Protein AF-A0A948MMC8-F1 (afdb_monomer_lite)

Foldseek 3Di:
DVVVVVVVVVVVVVVVVVVVVVPPPDDDDDDDDDDDDDDPDQQWWFAAAPVLLVLLVLLVVLLVQLCVQAPPKDQDLVVNVVSNVVSCVVQPDDPVVLSVLFKDKDWDFPDDDPPDPDDDGDTRIIIGTDPVSSVVQCLDLSRPHDDPVLSVLCVQLHLFIGSDLVLVVVVCVQSCRQQADPVPLHGDDPVVSVSVSVSSRVSGMDGDDDDLPRDAAAAEDEDPLQAAADDQDQDPAATAAEEAEAERSGPDHAYASLNLHQEYEYEAWEQDPLRPTDGGSLDDQECRNCVVVLLSVLRNYFYEYEYEYPDDHDLDLVSLVVNLVVVLCQAVAARPHDPLLVCVCVLVVNLDHRDGSGQEYEYPYPQQQDDPVSLVSVLVSLQVSCVSLVHPSFADPPTSYFYEYEAELVLQLLLQPVPLQVVVCPDPSSVSSVPTCSHLVNVLVSLRSGQAYEYEYDVVQLVSNDDPDDDDDDLASPLVSVVSSLVSLCPDPDPVSSSSNLNHYAYEDAPVVCVSVVSDDLVNLLVSQLSSVVRHNGHYYPHDDDDPSSSVSSCVSRPDDDPDPVVVVLSSVLSVCSSCLSVLSVVLVVVVVVLVVVVVCCVVPPPVCVVVCLPCCNLPVVLVVSLVSVLSSLCSYSSNVVVSVVVVVVSVVVNVVSVVVSVVVVVVVVVVD

Sequence (673 aa):
MKRRLSQFIVRLAVMLSAALLATAALAASASTSANEPGPVAVIGYYQLTEQNLADMAQRQALIDAVAALEGQLFTERYQLVNALQPLLRPITRHTDDYLAQLITSSSQPAEANESDTDNAARTSTVYTLSSEGLLQWQQRPEIASLPEAELKPLALLQDQIFNSEPLMQVALDNIGFAAVDANTDKPLASAEQSRLRQLVYSNAFKAGHWPEQAPLPLRWQATADCGCAAEIIKQERFTNFSYGFVPYWQSDVSEIAFNTFNRIGLYSFTLGEHNQLQSPPNWRNNRQFNDFINTAQAHNTYLDIVVTAFDHISYQAADLQRLRQQLVAEVTTPMAGFALNNLQPWLSFGLSSRRTLADGITFNLDLTALTAAEQLNFATFLRDLRADLKLPAQAANSDTYFINLKVPARAVLTAALPQLMPSLAETAAAANMADTLYAPEKLAELAPLVNLLLVRFDHSVEAALSQPSGAAHEPYPFRREMKFLKTAIDTMASAEEATMLLEKILPLFEMTQLQQSGQLSEA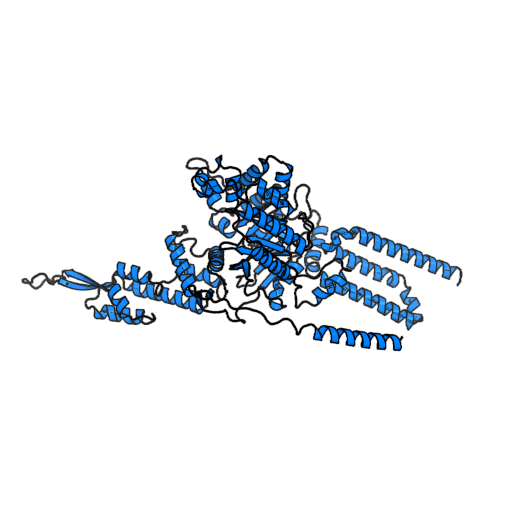DFSNDLTYANWNFSGAAFWTLPLSQAQYNVVQQAFSVPDNYAYQQALQQLCDQVCPKRWFWRLVLALLLLSVLLLYLLATLFYYPLQRWLEHPALLYGVPLVFAVGLLLILSCDPYWHQFQSLILVAVLAAVVLGFMLYRRRQLKREHYP

Secondary structure (DSSP, 8-state):
-HHHHHHHHHHHHHHHHHHSSSSSS------------------EEEEB-HHHHHHHHHHHHHHHHHHTTTT--BSSHHHHHHHHHHHHTTSSS-HHHHHHHHEEEEEEEPP--TT-S----PEEEEEEE-HHHHHHHHTSTTT----HHHHHHHGGGBT-EESSHHHHHHHHHHTTTTSB-TTT-PBPPHHHHHHHHHHHHHHHEEESPPPTT-PPPP-EEEPTT--PPPP--B-SSSB-EEEEEEES---S-EEE-GGG-SEEEEEEEEE-GGG-EE--TT--SSTTTSHHHHHHHHTT-EEEEEEE-SSPPP--HHHHHHHHHHHHHHHHSBPPS-HHHHHHHHHTTTSSPPPBS-SEEEEE---TT--HHHHHHHHHHHHHHHHHTT--SS--TT-SSEEEEEEEHHHHHHHH-GGG-HHHHTSHHHHHHTT-TTSHHHHHHHGGG-SEEEEE--HHHHHHH--SS-S---S-HHHHHHHHHHHHHHTSS-HHHHHHHHTTEEEEEEHHHHHHTT---HHHHHHHHHHHHHHSSEEEEESSPPPHHHHHHHHHHHSPPP-SHHHHHHHHHHHHHSTTHHHHHHHHHHHHHHHHHHHHHHHHH-HHHHHHHTSHHHHHHHHHHHHHHHHHHHHT-HHHHTTHHHHHHHHHHHHHHHHHHHHHHHHHHHH--

Structure (mmCIF, N/CA/C/O backbone):
data_AF-A0A948MMC8-F1
#
_entry.id   AF-A0A948MMC8-F1
#
loop_
_atom_site.group_PDB
_atom_site.id
_atom_site.type_symbol
_atom_site.label_atom_id
_atom_site.label_alt_id
_atom_site.label_comp_id
_atom_site.label_asym_id
_atom_site.label_entity_id
_atom_site.label_seq_id
_atom_site.pdbx_PDB_ins_code
_atom_site.Cartn_x
_atom_site.Cartn_y
_atom_site.Cartn_z
_atom_site.occupancy
_atom_site.B_iso_or_equiv
_atom_site.auth_seq_id
_atom_site.auth_comp_id
_atom_site.auth_asym_id
_atom_site.auth_atom_id
_atom_site.pdbx_PDB_model_num
ATOM 1 N N . MET A 1 1 ? 50.278 -19.236 -20.334 1.00 49.84 1 MET A N 1
ATOM 2 C CA . MET A 1 1 ? 48.948 -19.099 -19.690 1.00 49.84 1 MET A CA 1
ATOM 3 C C . MET A 1 1 ? 48.828 -19.845 -18.352 1.00 49.84 1 MET A C 1
ATOM 5 O O . MET A 1 1 ? 48.524 -19.189 -17.367 1.00 49.84 1 MET A O 1
ATOM 9 N N . LYS A 1 2 ? 49.157 -21.147 -18.244 1.00 49.16 2 LYS A N 1
ATOM 10 C CA . LYS A 1 2 ? 49.023 -21.933 -16.988 1.00 49.16 2 LYS A CA 1
ATOM 11 C C . LYS A 1 2 ? 49.752 -21.369 -15.745 1.00 49.16 2 LYS A C 1
ATOM 13 O O . LYS A 1 2 ? 49.186 -21.381 -14.660 1.00 49.16 2 LYS A O 1
ATOM 18 N N . ARG A 1 3 ? 50.956 -20.793 -15.888 1.00 50.97 3 ARG A N 1
ATOM 19 C CA . ARG A 1 3 ? 51.695 -20.182 -14.754 1.00 50.97 3 ARG A CA 1
ATOM 20 C C . ARG A 1 3 ? 51.073 -18.887 -14.211 1.00 50.97 3 ARG A C 1
ATOM 22 O O . ARG A 1 3 ? 51.202 -18.616 -13.025 1.00 50.97 3 ARG A O 1
ATOM 29 N N . ARG A 1 4 ? 50.374 -18.111 -15.051 1.00 58.34 4 ARG A N 1
ATOM 30 C CA . ARG A 1 4 ? 49.719 -16.860 -14.622 1.00 58.34 4 ARG A CA 1
ATOM 31 C C . ARG A 1 4 ? 48.396 -17.118 -13.891 1.00 58.34 4 ARG A C 1
ATOM 33 O O . ARG A 1 4 ? 48.061 -16.364 -12.990 1.00 58.34 4 ARG A O 1
ATOM 40 N N . LEU A 1 5 ? 47.704 -18.216 -14.210 1.00 59.69 5 LEU A N 1
ATOM 41 C CA . LEU A 1 5 ? 46.476 -18.623 -13.514 1.00 59.69 5 LEU A CA 1
ATOM 42 C C . LEU A 1 5 ? 46.765 -19.132 -12.088 1.00 59.69 5 LEU A C 1
ATOM 44 O O . LEU A 1 5 ? 46.056 -18.786 -11.151 1.00 59.69 5 LEU A O 1
ATOM 48 N N . SER A 1 6 ? 47.864 -19.875 -11.901 1.00 59.75 6 SER A N 1
ATOM 49 C CA . SER A 1 6 ? 48.286 -20.371 -10.580 1.00 59.75 6 SER A CA 1
ATOM 50 C C . SER A 1 6 ? 48.682 -19.242 -9.617 1.00 59.75 6 SER A C 1
ATOM 52 O O . SER A 1 6 ? 48.296 -19.272 -8.452 1.00 59.75 6 SER A O 1
ATOM 54 N N . GLN A 1 7 ? 49.368 -18.198 -10.097 1.00 64.81 7 GLN A N 1
ATOM 55 C CA . GLN A 1 7 ? 49.722 -17.044 -9.257 1.00 64.81 7 GLN A CA 1
ATOM 56 C C . GLN A 1 7 ? 48.515 -16.170 -8.882 1.00 64.81 7 GLN A C 1
ATOM 58 O O . GLN A 1 7 ? 48.534 -15.532 -7.831 1.00 64.81 7 GLN A O 1
ATOM 63 N N . PHE A 1 8 ? 47.461 -16.154 -9.704 1.00 70.38 8 PHE A N 1
ATOM 64 C CA . PHE A 1 8 ? 46.235 -15.410 -9.406 1.00 70.38 8 PHE A CA 1
ATOM 65 C C . PHE A 1 8 ? 45.408 -16.094 -8.304 1.00 70.38 8 PHE A C 1
ATOM 67 O O . PHE A 1 8 ? 44.942 -15.426 -7.387 1.00 70.38 8 PHE A O 1
ATOM 74 N N . ILE A 1 9 ? 45.317 -17.430 -8.326 1.00 68.31 9 ILE A N 1
ATOM 75 C CA . ILE A 1 9 ? 44.586 -18.216 -7.315 1.00 68.31 9 ILE A CA 1
ATOM 76 C C . ILE A 1 9 ? 45.254 -18.116 -5.932 1.00 68.31 9 ILE A C 1
ATOM 78 O O . ILE A 1 9 ? 44.564 -17.953 -4.929 1.00 68.31 9 ILE A O 1
ATOM 82 N N . VAL A 1 10 ? 46.591 -18.120 -5.866 1.00 68.31 10 VAL A N 1
ATOM 83 C CA . VAL A 1 10 ? 47.322 -17.970 -4.591 1.00 68.31 10 VAL A CA 1
ATOM 84 C C . VAL A 1 10 ? 47.139 -16.571 -3.990 1.00 68.31 10 VAL A C 1
ATOM 86 O O . VAL A 1 10 ? 46.980 -16.440 -2.780 1.00 68.31 10 VAL A O 1
ATOM 89 N N . ARG A 1 11 ? 47.088 -15.516 -4.816 1.00 65.25 11 ARG A N 1
ATOM 90 C CA . ARG A 1 11 ? 46.827 -14.147 -4.332 1.00 65.25 11 ARG A CA 1
ATOM 91 C C . ARG A 1 11 ? 45.383 -13.952 -3.860 1.00 65.25 11 ARG A C 1
ATOM 93 O O . ARG A 1 11 ? 45.170 -13.238 -2.884 1.00 65.25 11 ARG A O 1
ATOM 100 N N . LEU A 1 12 ? 44.420 -14.621 -4.496 1.00 54.84 12 LEU A N 1
ATOM 101 C CA . LEU A 1 12 ? 43.014 -14.595 -4.083 1.00 54.84 12 LEU A CA 1
ATOM 102 C C . LEU A 1 12 ? 42.801 -15.308 -2.733 1.00 54.84 12 LEU A C 1
ATOM 104 O O . LEU A 1 12 ? 42.056 -14.815 -1.892 1.00 54.84 12 LEU A O 1
ATOM 108 N N . ALA A 1 13 ? 43.511 -16.417 -2.491 1.00 55.88 13 ALA A N 1
ATOM 109 C CA . ALA A 1 13 ? 43.447 -17.149 -1.225 1.00 55.88 13 ALA A CA 1
ATOM 110 C C . ALA A 1 13 ? 44.036 -16.348 -0.047 1.00 55.88 13 ALA A C 1
ATOM 112 O O . ALA A 1 13 ? 43.453 -16.325 1.032 1.00 55.88 13 ALA A O 1
ATOM 113 N N . VAL A 1 14 ? 45.140 -15.622 -0.265 1.00 60.69 14 VAL A N 1
ATOM 114 C CA . VAL A 1 14 ? 45.762 -14.776 0.772 1.00 60.69 14 VAL A CA 1
ATOM 115 C C . VAL A 1 14 ? 44.906 -13.543 1.100 1.00 60.69 14 VAL A C 1
ATOM 117 O O . VAL A 1 14 ? 44.847 -13.135 2.258 1.00 60.69 14 VAL A O 1
ATOM 120 N N . MET A 1 15 ? 44.180 -12.981 0.124 1.00 50.28 15 MET A N 1
ATOM 121 C CA . MET A 1 15 ? 43.234 -11.885 0.382 1.00 50.28 15 MET A CA 1
ATOM 122 C C . MET A 1 15 ? 41.982 -12.336 1.151 1.00 50.28 15 MET A C 1
ATOM 124 O O . MET A 1 15 ? 41.516 -11.593 2.013 1.00 50.28 15 MET A O 1
ATOM 128 N N . LEU A 1 16 ? 41.465 -13.550 0.913 1.00 42.28 16 LEU A N 1
ATOM 129 C CA . LEU A 1 16 ? 40.324 -14.069 1.681 1.00 42.28 16 LEU A CA 1
ATOM 130 C C . LEU A 1 16 ? 40.682 -14.390 3.143 1.00 42.28 16 LEU A C 1
ATOM 132 O O . LEU A 1 16 ? 39.851 -14.190 4.026 1.00 42.28 16 LEU A O 1
ATOM 136 N N . SER A 1 17 ? 41.915 -14.820 3.428 1.00 43.06 17 SER A N 1
ATOM 137 C CA . SER A 1 17 ? 42.361 -15.070 4.807 1.00 43.06 17 SER A CA 1
ATOM 138 C C . SER A 1 17 ? 42.570 -13.787 5.622 1.00 43.06 17 SER A C 1
ATOM 140 O O . SER A 1 17 ? 42.388 -13.810 6.836 1.00 43.06 17 SER A O 1
ATOM 142 N N . ALA A 1 18 ? 42.886 -12.658 4.979 1.00 42.69 18 ALA A N 1
ATOM 143 C CA . ALA A 1 18 ? 43.012 -11.364 5.655 1.00 42.69 18 ALA A CA 1
ATOM 144 C C . ALA A 1 18 ? 41.647 -10.725 5.992 1.00 42.69 18 ALA A C 1
ATOM 146 O O . ALA A 1 18 ? 41.538 -9.996 6.975 1.00 42.69 18 ALA A O 1
ATOM 147 N N . ALA A 1 19 ? 40.592 -11.036 5.227 1.00 39.38 19 ALA A N 1
ATOM 148 C CA . ALA A 1 19 ? 39.239 -10.530 5.474 1.00 39.38 19 ALA A CA 1
ATOM 149 C C . ALA A 1 19 ? 38.509 -11.261 6.623 1.00 39.38 19 ALA A C 1
ATOM 151 O O . ALA A 1 19 ? 37.672 -10.660 7.295 1.00 39.38 19 ALA A O 1
ATOM 152 N N . LEU A 1 20 ? 38.850 -12.528 6.901 1.00 36.88 20 LEU A N 1
ATOM 153 C CA . LEU A 1 20 ? 38.254 -13.300 8.004 1.00 36.88 20 LEU A CA 1
ATOM 154 C C . LEU A 1 20 ? 38.859 -13.010 9.392 1.00 36.88 20 LEU A C 1
ATOM 156 O O . LEU A 1 20 ? 38.274 -13.402 10.395 1.00 36.88 20 LEU A O 1
ATOM 160 N N . LEU A 1 21 ? 39.996 -12.314 9.476 1.00 34.12 21 LEU A N 1
ATOM 161 C CA . LEU A 1 21 ? 40.640 -11.954 10.751 1.00 34.12 21 LEU A CA 1
ATOM 162 C C . LEU A 1 21 ? 40.283 -10.542 11.250 1.00 34.12 21 LEU A C 1
ATOM 164 O O . LEU A 1 21 ? 40.610 -10.200 12.382 1.00 34.12 21 LEU A O 1
ATOM 168 N N . ALA A 1 22 ? 39.570 -9.742 10.449 1.00 33.25 22 ALA A N 1
ATOM 169 C CA . ALA A 1 22 ? 39.148 -8.385 10.812 1.00 33.25 22 ALA A CA 1
ATOM 170 C C . ALA A 1 22 ? 37.732 -8.305 11.427 1.00 33.25 22 ALA A C 1
ATOM 172 O O . ALA A 1 22 ? 37.303 -7.233 11.838 1.00 33.25 22 ALA A O 1
ATOM 173 N N . THR A 1 23 ? 37.004 -9.424 11.519 1.00 34.53 23 THR A N 1
ATOM 174 C CA . THR A 1 23 ? 35.620 -9.488 12.036 1.00 34.53 23 THR A CA 1
ATOM 175 C C . THR A 1 23 ? 35.501 -9.986 13.484 1.00 34.53 23 THR A C 1
ATOM 177 O O . THR A 1 23 ? 34.393 -10.121 13.989 1.00 34.53 23 THR A O 1
ATOM 180 N N . ALA A 1 24 ? 36.617 -10.207 14.190 1.00 34.62 24 ALA A N 1
ATOM 181 C CA . ALA A 1 24 ? 36.626 -10.770 15.549 1.00 34.62 24 ALA A CA 1
ATOM 182 C C . ALA A 1 24 ? 36.983 -9.771 16.675 1.00 34.62 24 ALA A C 1
ATOM 184 O O . ALA A 1 24 ? 37.224 -10.187 17.805 1.00 34.62 24 ALA A O 1
ATOM 185 N N . ALA A 1 25 ? 37.018 -8.462 16.407 1.00 34.97 25 ALA A N 1
ATOM 186 C CA . ALA A 1 25 ? 37.380 -7.456 17.409 1.00 34.97 25 ALA A CA 1
ATOM 187 C C . ALA A 1 25 ? 36.510 -6.198 17.294 1.00 34.97 25 ALA A C 1
ATOM 189 O O . ALA A 1 25 ? 36.960 -5.193 16.761 1.00 34.97 25 ALA A O 1
ATOM 190 N N . LEU A 1 26 ? 35.267 -6.272 17.784 1.00 31.48 26 LEU A N 1
ATOM 191 C CA . LEU A 1 26 ? 34.461 -5.129 18.249 1.00 31.48 26 LEU A CA 1
ATOM 192 C C . LEU A 1 26 ? 33.202 -5.657 18.960 1.00 31.48 26 LEU A C 1
ATOM 194 O O . LEU A 1 26 ? 32.086 -5.590 18.459 1.00 31.48 26 LEU A O 1
ATOM 198 N N . ALA A 1 27 ? 33.408 -6.228 20.144 1.00 34.41 27 ALA A N 1
ATOM 199 C CA . ALA A 1 27 ? 32.346 -6.527 21.097 1.00 34.41 27 ALA A CA 1
ATOM 200 C C . ALA A 1 27 ? 32.909 -6.350 22.510 1.00 34.41 27 ALA A C 1
ATOM 202 O O . ALA A 1 27 ? 33.521 -7.273 23.034 1.00 34.41 27 ALA A O 1
ATOM 203 N N . ALA A 1 28 ? 32.768 -5.148 23.081 1.00 32.69 28 ALA A N 1
ATOM 204 C CA . ALA A 1 28 ? 32.723 -4.897 24.528 1.00 32.69 28 ALA A CA 1
ATOM 205 C C . ALA A 1 28 ? 32.730 -3.387 24.815 1.00 32.69 28 ALA A C 1
ATOM 207 O O . ALA A 1 28 ? 33.791 -2.773 24.798 1.00 32.69 28 ALA A O 1
ATOM 208 N N . SER A 1 29 ? 31.561 -2.819 25.125 1.00 32.91 29 SER A N 1
ATOM 209 C CA . SER A 1 29 ? 31.391 -1.810 26.188 1.00 32.91 29 SER A CA 1
ATOM 210 C C . SER A 1 29 ? 29.941 -1.319 26.206 1.00 32.91 29 SER A C 1
ATOM 212 O O . SER A 1 29 ? 29.591 -0.376 25.500 1.00 32.91 29 SER A O 1
ATOM 214 N N . ALA A 1 30 ? 29.097 -1.952 27.020 1.00 32.00 30 ALA A N 1
ATOM 215 C CA . ALA A 1 30 ? 27.810 -1.395 27.423 1.00 32.00 30 ALA A CA 1
ATOM 216 C C . ALA A 1 30 ? 27.826 -1.261 28.949 1.00 32.00 30 ALA A C 1
ATOM 218 O O . ALA A 1 30 ? 27.824 -2.252 29.675 1.00 32.00 30 ALA A O 1
ATOM 219 N N . SER A 1 31 ? 27.931 -0.021 29.419 1.00 32.22 31 SER A N 1
ATOM 220 C CA . SER A 1 31 ? 27.827 0.360 30.823 1.00 32.22 31 SER A CA 1
ATOM 221 C C . SER A 1 31 ? 26.356 0.490 31.206 1.00 32.22 31 SER A C 1
ATOM 223 O O . SER A 1 31 ? 25.638 1.324 30.660 1.00 32.22 31 SER A O 1
ATOM 225 N N . THR A 1 32 ? 25.926 -0.330 32.155 1.00 32.38 32 THR A N 1
ATOM 226 C CA . THR A 1 32 ? 24.601 -0.310 32.776 1.00 32.38 32 THR A CA 1
ATOM 227 C C . THR A 1 32 ? 24.494 0.836 33.783 1.00 32.38 32 THR A C 1
ATOM 229 O O . THR A 1 32 ? 25.109 0.776 34.848 1.00 32.38 32 THR A O 1
ATOM 232 N N . SER A 1 33 ? 23.697 1.862 33.475 1.00 33.88 33 SER A N 1
ATOM 233 C CA . SER A 1 33 ? 23.158 2.793 34.472 1.00 33.88 33 SER A CA 1
ATOM 234 C C . SER A 1 33 ? 21.789 2.289 34.924 1.00 33.88 33 SER A C 1
ATOM 236 O O . SER A 1 33 ? 20.875 2.153 34.111 1.00 33.88 33 SER A O 1
ATOM 238 N N . ALA A 1 34 ? 21.668 1.982 36.212 1.00 36.38 34 ALA A N 1
ATOM 239 C CA . ALA A 1 34 ? 20.425 1.572 36.845 1.00 36.38 34 ALA A CA 1
ATOM 240 C C . ALA A 1 34 ? 19.449 2.758 36.909 1.00 36.38 34 ALA A C 1
ATOM 242 O O . ALA A 1 34 ? 19.654 3.677 37.699 1.00 36.38 34 ALA A O 1
ATOM 243 N N . ASN A 1 35 ? 18.408 2.722 36.077 1.00 38.59 35 ASN A N 1
ATOM 244 C CA . ASN A 1 35 ? 17.192 3.508 36.271 1.00 38.59 35 ASN A CA 1
ATOM 245 C C . ASN A 1 35 ? 16.140 2.622 36.941 1.00 38.59 35 ASN A C 1
ATOM 247 O O . ASN A 1 35 ? 16.059 1.423 36.667 1.00 38.59 35 ASN A O 1
ATOM 251 N N . GLU A 1 36 ? 15.376 3.224 37.848 1.00 33.41 36 GLU A N 1
ATOM 252 C CA . GLU A 1 36 ? 14.282 2.595 38.586 1.00 33.41 36 GLU A CA 1
ATOM 253 C C . GLU A 1 36 ? 13.303 1.875 37.642 1.00 33.41 36 GLU A C 1
ATOM 255 O O . GLU A 1 36 ? 13.041 2.368 36.541 1.00 33.41 36 GLU A O 1
ATOM 260 N N . PRO A 1 37 ? 12.753 0.712 38.040 1.00 39.16 37 PRO A N 1
ATOM 261 C CA . PRO A 1 37 ? 11.817 -0.015 37.205 1.00 39.16 37 PRO A CA 1
ATOM 262 C C . PRO A 1 37 ? 10.511 0.776 37.126 1.00 39.16 37 PRO A C 1
ATOM 264 O O . PRO A 1 37 ? 9.685 0.749 38.040 1.00 39.16 37 PRO A O 1
ATOM 267 N N . GLY A 1 38 ? 10.321 1.464 36.001 1.00 43.56 38 GLY A N 1
ATOM 268 C CA . GLY A 1 38 ? 8.990 1.812 35.527 1.00 43.56 38 GLY A CA 1
ATOM 269 C C . GLY A 1 38 ? 8.123 0.550 35.407 1.00 43.56 38 GLY A C 1
ATOM 270 O O . GLY A 1 38 ? 8.653 -0.569 35.430 1.00 43.56 38 GLY A O 1
ATOM 271 N N . PRO A 1 39 ? 6.792 0.697 35.310 1.00 36.03 39 PRO A N 1
ATOM 272 C CA . PRO A 1 39 ? 5.895 -0.438 35.127 1.00 36.03 39 PRO A CA 1
ATOM 273 C C . PRO A 1 39 ? 6.418 -1.297 33.974 1.00 36.03 39 PRO A C 1
ATOM 275 O O . PRO A 1 39 ? 6.610 -0.800 32.867 1.00 36.03 39 PRO A O 1
ATOM 278 N N . VAL A 1 40 ? 6.721 -2.565 34.260 1.00 42.56 40 VAL A N 1
ATOM 279 C CA . VAL A 1 40 ? 7.219 -3.508 33.258 1.00 42.56 40 VAL A CA 1
ATOM 280 C C . VAL A 1 40 ? 6.143 -3.607 32.187 1.00 42.56 40 VAL A C 1
ATOM 282 O O . VAL A 1 40 ? 5.092 -4.203 32.427 1.00 42.56 40 VAL A O 1
ATOM 285 N N . ALA A 1 41 ? 6.385 -2.980 31.035 1.00 58.12 41 ALA A N 1
ATOM 286 C CA . ALA A 1 41 ? 5.521 -3.118 29.880 1.00 58.12 41 ALA A CA 1
ATOM 287 C C . ALA A 1 41 ? 5.444 -4.613 29.571 1.00 58.12 41 ALA A C 1
ATOM 289 O O . ALA A 1 41 ? 6.457 -5.257 29.281 1.00 58.12 41 ALA A O 1
ATOM 290 N N . VAL A 1 42 ? 4.257 -5.193 29.736 1.00 67.00 42 VAL A N 1
ATOM 291 C CA . VAL A 1 42 ? 4.041 -6.596 29.405 1.00 67.00 42 VAL A CA 1
ATOM 292 C C . VAL A 1 42 ? 4.201 -6.697 27.895 1.00 67.00 42 VAL A C 1
ATOM 294 O O . VAL A 1 42 ? 3.333 -6.266 27.144 1.00 67.00 42 VAL A O 1
ATOM 297 N N . ILE A 1 43 ? 5.339 -7.232 27.455 1.00 84.00 43 ILE A N 1
ATOM 298 C CA . ILE A 1 43 ? 5.571 -7.547 26.047 1.00 84.00 43 ILE A CA 1
ATOM 299 C C . ILE A 1 43 ? 4.504 -8.569 25.652 1.00 84.00 43 ILE A C 1
ATOM 301 O O . ILE A 1 43 ? 4.377 -9.607 26.303 1.00 84.00 43 ILE A O 1
ATOM 305 N N . GLY A 1 44 ? 3.725 -8.269 24.620 1.00 91.19 44 GLY A N 1
ATOM 306 C CA . GLY A 1 44 ? 2.649 -9.127 24.142 1.00 91.19 44 GLY A CA 1
ATOM 307 C C . GLY A 1 44 ? 2.306 -8.851 22.685 1.00 91.19 44 GLY A C 1
ATOM 308 O O . GLY A 1 44 ? 2.867 -7.955 22.057 1.00 91.19 44 GLY A O 1
ATOM 309 N N . TYR A 1 45 ? 1.393 -9.652 22.151 1.00 94.06 45 TYR A N 1
ATOM 310 C CA . TYR A 1 45 ? 0.853 -9.528 20.799 1.00 94.06 45 TYR A CA 1
ATOM 311 C C . TYR A 1 45 ? -0.635 -9.878 20.804 1.00 94.06 45 TYR A C 1
ATOM 313 O O . TYR A 1 45 ? -1.145 -10.439 21.773 1.00 94.06 45 TYR A O 1
ATOM 321 N N . TYR A 1 46 ? -1.332 -9.571 19.716 1.00 95.44 46 TYR A N 1
ATOM 322 C CA . TYR A 1 46 ? -2.737 -9.916 19.536 1.00 95.44 46 TYR A CA 1
ATOM 323 C C . TYR A 1 46 ? -2.879 -10.971 18.444 1.00 95.44 46 TYR A C 1
ATOM 325 O O . TYR A 1 46 ? -2.334 -10.817 17.352 1.00 95.44 46 TYR A O 1
ATOM 333 N N . GLN A 1 47 ? -3.598 -12.050 18.742 1.00 95.44 47 GLN A N 1
ATOM 334 C CA . GLN A 1 47 ? -3.921 -13.109 17.794 1.00 95.44 47 GLN A CA 1
ATOM 335 C C . GLN A 1 47 ? -5.257 -13.754 18.167 1.00 95.44 47 GLN A C 1
ATOM 337 O O . GLN A 1 47 ? -5.426 -14.251 19.283 1.00 95.44 47 GLN A O 1
ATOM 342 N N . LEU A 1 48 ? -6.187 -13.782 17.213 1.00 94.44 48 LEU A N 1
ATOM 343 C CA . LEU A 1 48 ? -7.435 -14.532 17.331 1.00 94.44 48 LEU A CA 1
ATOM 344 C C . LEU A 1 48 ? -7.209 -15.956 16.835 1.00 94.44 48 LEU A C 1
ATOM 346 O O . LEU A 1 48 ? -7.003 -16.160 15.645 1.00 94.44 48 LEU A O 1
ATOM 350 N N . THR A 1 49 ? -7.244 -16.937 17.732 1.00 93.94 49 THR A N 1
ATOM 351 C CA . THR A 1 49 ? -7.157 -18.352 17.342 1.00 93.94 49 THR A CA 1
ATOM 352 C C . THR A 1 49 ? -8.541 -18.936 17.069 1.00 93.94 49 THR A C 1
ATOM 354 O O . THR A 1 49 ? -9.549 -18.407 17.546 1.00 93.94 49 THR A O 1
ATOM 357 N N . GLU A 1 50 ? -8.598 -20.077 16.379 1.00 93.88 50 GLU A N 1
ATOM 358 C CA . GLU A 1 50 ? -9.832 -20.870 16.234 1.00 93.88 50 GLU A CA 1
ATOM 359 C C . GLU A 1 50 ? -10.503 -21.127 17.593 1.00 93.88 50 GLU A C 1
ATOM 361 O O . GLU A 1 50 ? -11.709 -20.948 17.750 1.00 93.88 50 GLU A O 1
ATOM 366 N N . GLN A 1 51 ? -9.700 -21.458 18.609 1.00 94.00 51 GLN A N 1
ATOM 367 C CA . GLN A 1 51 ? -10.186 -21.661 19.970 1.00 94.00 51 GLN A CA 1
ATOM 368 C C . GLN A 1 51 ? -10.805 -20.385 20.552 1.00 94.00 51 GLN A C 1
ATOM 370 O O . GLN A 1 51 ? -11.839 -20.464 21.200 1.00 94.00 51 GLN A O 1
ATOM 375 N N . ASN A 1 52 ? -10.231 -19.203 20.303 1.00 93.38 52 ASN A N 1
ATOM 376 C CA . ASN A 1 52 ? -10.823 -17.954 20.786 1.00 93.38 52 ASN A CA 1
ATOM 377 C C . ASN A 1 52 ? -12.185 -17.675 20.146 1.00 93.38 52 ASN A C 1
ATOM 379 O O . ASN A 1 52 ? -13.106 -17.261 20.848 1.00 93.38 52 ASN A O 1
ATOM 383 N N . LEU A 1 53 ? -12.329 -17.928 18.843 1.00 93.88 53 LEU A N 1
ATOM 384 C CA . LEU A 1 53 ? -13.610 -17.789 18.147 1.00 93.88 53 LEU A CA 1
ATOM 385 C C . LEU A 1 53 ? -14.640 -18.806 18.666 1.00 93.88 53 LEU A C 1
ATOM 387 O O . LEU A 1 53 ? -15.777 -18.430 18.950 1.00 93.88 53 LEU A O 1
ATOM 391 N N . ALA A 1 54 ? -14.230 -20.062 18.867 1.00 92.94 54 ALA A N 1
ATOM 392 C CA . ALA A 1 54 ? -15.079 -21.113 19.423 1.00 92.94 54 ALA A CA 1
ATOM 393 C C . ALA A 1 54 ? -15.518 -20.811 20.867 1.00 92.94 54 ALA A C 1
ATOM 395 O O . ALA A 1 54 ? -16.696 -20.958 21.189 1.00 92.94 54 ALA A O 1
ATOM 396 N N . ASP A 1 55 ? -14.606 -20.326 21.715 1.00 91.38 55 ASP A N 1
ATOM 397 C CA . ASP A 1 55 ? -14.902 -19.934 23.095 1.00 91.38 55 ASP A CA 1
ATOM 398 C C . ASP A 1 55 ? -15.924 -18.783 23.129 1.00 91.38 55 ASP A C 1
ATOM 400 O O . ASP A 1 55 ? -16.874 -18.818 23.913 1.00 91.38 55 ASP A O 1
ATOM 404 N N . MET A 1 56 ? -15.778 -17.773 22.259 1.00 91.19 56 MET A N 1
ATOM 405 C CA . MET A 1 56 ? -16.737 -16.663 22.157 1.00 91.19 56 MET A CA 1
ATOM 406 C C . MET A 1 56 ? -18.111 -17.124 21.647 1.00 91.19 56 MET A C 1
ATOM 408 O O . MET A 1 56 ? -19.131 -16.687 22.183 1.00 91.19 56 MET A O 1
ATOM 412 N N . ALA A 1 57 ? -18.152 -18.042 20.675 1.00 90.75 57 ALA A N 1
ATOM 413 C CA . ALA A 1 57 ? -19.394 -18.644 20.186 1.00 90.75 57 ALA A CA 1
ATOM 414 C C . ALA A 1 57 ? -20.088 -19.494 21.265 1.00 90.75 57 ALA A C 1
ATOM 416 O O . ALA A 1 57 ? -21.302 -19.409 21.457 1.00 90.75 57 ALA A O 1
ATOM 417 N N . GLN A 1 58 ? -19.321 -20.281 22.025 1.00 91.12 58 GLN A N 1
ATOM 418 C CA . GLN A 1 58 ? -19.848 -21.094 23.119 1.00 91.12 58 GLN A CA 1
ATOM 419 C C . GLN A 1 58 ? -20.431 -20.223 24.240 1.00 91.12 58 GLN A C 1
ATOM 421 O O . GLN A 1 58 ? -21.476 -20.563 24.797 1.00 91.12 58 GLN A O 1
ATOM 426 N N . ARG A 1 59 ? -19.791 -19.089 24.558 1.00 91.00 59 ARG A N 1
ATOM 427 C CA . ARG A 1 59 ? -20.325 -18.112 25.521 1.00 91.00 59 ARG A CA 1
ATOM 428 C C . ARG A 1 59 ? -21.658 -17.522 25.058 1.00 91.00 59 ARG A C 1
ATOM 430 O O . ARG A 1 59 ? -22.543 -17.366 25.892 1.00 91.00 59 ARG A O 1
ATOM 437 N N . GLN A 1 60 ? -21.839 -17.276 23.756 1.00 89.75 60 GLN A N 1
ATOM 438 C CA . GLN A 1 60 ? -23.125 -16.808 23.221 1.00 89.75 60 GLN A CA 1
ATOM 439 C C . GLN A 1 60 ? -24.220 -17.855 23.432 1.00 89.75 60 GLN A C 1
ATOM 441 O O . GLN A 1 60 ? -25.251 -17.550 24.021 1.00 89.75 60 GLN A O 1
ATOM 446 N N . ALA A 1 61 ? -23.959 -19.109 23.053 1.00 89.38 61 ALA A N 1
ATOM 447 C CA . ALA A 1 61 ? -24.912 -20.200 23.257 1.00 89.38 61 ALA A CA 1
ATOM 448 C C . ALA A 1 61 ? -25.267 -20.390 24.743 1.00 89.38 61 ALA A C 1
ATOM 450 O O . ALA A 1 61 ? -26.404 -20.715 25.087 1.00 89.38 61 ALA A O 1
ATOM 451 N N . LEU A 1 62 ? -24.298 -20.165 25.636 1.00 92.00 62 LEU A N 1
ATOM 452 C CA . LEU A 1 62 ? -24.525 -20.178 27.074 1.00 92.00 62 LEU A CA 1
ATOM 453 C C . LEU A 1 62 ? -25.420 -19.016 27.529 1.00 92.00 62 LEU A C 1
ATOM 455 O O . LEU A 1 62 ? -26.348 -19.236 28.307 1.00 92.00 62 LEU A O 1
ATOM 459 N N . ILE A 1 63 ? -25.157 -17.798 27.053 1.00 90.44 63 ILE A N 1
ATOM 460 C CA . ILE A 1 63 ? -25.985 -16.625 27.344 1.00 90.44 63 ILE A CA 1
ATOM 461 C C . ILE A 1 63 ? -27.421 -16.855 26.875 1.00 90.44 63 ILE A C 1
ATOM 463 O O . ILE A 1 63 ? -28.344 -16.616 27.652 1.00 90.44 63 ILE A O 1
ATOM 467 N N . ASP A 1 64 ? -27.608 -17.385 25.669 1.00 90.44 64 ASP A N 1
ATOM 468 C CA . ASP A 1 64 ? -28.927 -17.673 25.106 1.00 90.44 64 ASP A CA 1
ATOM 469 C C . ASP A 1 64 ? -29.661 -18.748 25.925 1.00 90.44 64 ASP A C 1
ATOM 471 O O . ASP A 1 64 ? -30.850 -18.614 26.214 1.00 90.44 64 ASP A O 1
ATOM 475 N N . ALA A 1 65 ? -28.949 -19.788 26.377 1.00 93.56 65 ALA A N 1
ATOM 476 C CA . ALA A 1 65 ? -29.515 -20.833 27.229 1.00 93.56 65 ALA A CA 1
ATOM 477 C C . ALA A 1 65 ? -29.932 -20.313 28.617 1.00 93.56 65 ALA A C 1
ATOM 479 O O . ALA A 1 65 ? -30.962 -20.736 29.143 1.00 93.56 65 ALA A O 1
ATOM 480 N N . VAL A 1 66 ? -29.159 -19.396 29.212 1.00 93.62 66 VAL A N 1
ATOM 481 C CA . VAL A 1 66 ? -29.523 -18.743 30.481 1.00 93.62 66 VAL A CA 1
ATOM 482 C C . VAL A 1 66 ? -30.694 -17.779 30.269 1.00 93.62 66 VAL A C 1
ATOM 484 O O . VAL A 1 66 ? -31.634 -17.796 31.060 1.00 93.62 66 VAL A O 1
ATOM 487 N N . ALA A 1 67 ? -30.687 -16.995 29.189 1.00 93.06 67 ALA A N 1
ATOM 488 C CA . ALA A 1 67 ? -31.771 -16.078 28.838 1.00 93.06 67 ALA A CA 1
ATOM 489 C C . ALA A 1 67 ? -33.090 -16.813 28.538 1.00 93.06 67 ALA A C 1
ATOM 491 O O . ALA A 1 67 ? -34.156 -16.312 28.870 1.00 93.06 67 ALA A O 1
ATOM 492 N N . ALA A 1 68 ? -33.050 -18.041 28.009 1.00 95.38 68 ALA A N 1
ATOM 493 C CA . ALA A 1 68 ? -34.246 -18.867 27.809 1.00 95.38 68 ALA A CA 1
ATOM 494 C C . ALA A 1 68 ? -34.961 -19.270 29.120 1.00 95.38 68 ALA A C 1
ATOM 496 O O . ALA A 1 68 ? -36.110 -19.724 29.087 1.00 95.38 68 ALA A O 1
ATOM 497 N N . LEU A 1 69 ? -34.297 -19.121 30.275 1.00 95.31 69 LEU A N 1
ATOM 498 C CA . LEU A 1 69 ? -34.910 -19.278 31.599 1.00 95.31 69 LEU A CA 1
ATOM 499 C C . LEU A 1 69 ? -35.602 -17.992 32.084 1.00 95.31 69 LEU A C 1
ATOM 501 O O . LEU A 1 69 ? -36.326 -18.030 33.081 1.00 95.31 69 LEU A O 1
ATOM 505 N N . GLU A 1 70 ? -35.400 -16.858 31.408 1.00 94.69 70 GLU A N 1
ATOM 506 C CA . GLU A 1 70 ? -36.090 -15.607 31.714 1.00 94.69 70 GLU A CA 1
ATOM 507 C C . GLU A 1 70 ? -37.606 -15.777 31.528 1.00 94.69 70 GLU A C 1
ATOM 509 O O . GLU A 1 70 ? -38.085 -16.371 30.563 1.00 94.69 70 GLU A O 1
ATOM 514 N N . GLY A 1 71 ? -38.382 -15.305 32.507 1.00 90.75 71 GLY A N 1
ATOM 515 C CA . GLY A 1 71 ? -39.836 -15.484 32.542 1.00 90.75 71 GLY A CA 1
ATOM 516 C C . GLY A 1 71 ? -40.319 -16.846 33.061 1.00 90.75 71 GLY A C 1
ATOM 517 O O . GLY A 1 71 ? -41.513 -16.990 33.324 1.00 90.75 71 GLY A O 1
ATOM 518 N N . GLN A 1 72 ? -39.434 -17.828 33.278 1.00 95.50 72 GLN A N 1
ATOM 519 C CA . GLN A 1 72 ? -39.802 -19.074 33.959 1.00 95.50 72 GLN A CA 1
ATOM 520 C C . GLN A 1 72 ? -39.909 -18.851 35.477 1.00 95.50 72 GLN A C 1
ATOM 522 O O . GLN A 1 72 ? -39.053 -18.214 36.096 1.00 95.50 72 GLN A O 1
ATOM 527 N N . LEU A 1 73 ? -40.974 -19.383 36.085 1.00 94.50 73 LEU A N 1
ATOM 528 C CA . LEU A 1 73 ? -41.257 -19.269 37.517 1.00 94.50 73 LEU A CA 1
ATOM 529 C C . LEU A 1 73 ? -40.884 -20.569 38.239 1.00 94.50 73 LEU A C 1
ATOM 531 O O . LEU A 1 73 ? -41.357 -21.640 37.864 1.00 94.50 73 LEU A O 1
ATOM 535 N N . PHE A 1 74 ? -40.088 -20.473 39.305 1.00 96.00 74 PHE A N 1
ATOM 536 C CA . PHE A 1 74 ? -39.685 -21.619 40.124 1.00 96.00 74 PHE A CA 1
ATOM 537 C C . PHE A 1 74 ? -40.226 -21.475 41.546 1.00 96.00 74 PHE A C 1
ATOM 539 O O . PHE A 1 74 ? -40.055 -20.436 42.187 1.00 96.00 74 PHE A O 1
ATOM 546 N N . THR A 1 75 ? -40.859 -22.527 42.071 1.00 94.19 75 THR A N 1
ATOM 547 C CA . THR A 1 75 ? -41.442 -22.513 43.425 1.00 94.19 75 THR A CA 1
ATOM 548 C C . THR A 1 75 ? -40.382 -22.620 44.517 1.00 94.19 75 THR A C 1
ATOM 550 O O . THR A 1 75 ? -40.596 -22.171 45.637 1.00 94.19 75 THR A O 1
ATOM 553 N N . GLU A 1 76 ? -39.224 -23.209 44.208 1.00 95.31 76 GLU A N 1
ATOM 554 C CA . GLU A 1 76 ? -38.139 -23.415 45.167 1.00 95.31 76 GLU A CA 1
ATOM 555 C C . GLU A 1 76 ? -36.796 -22.986 44.566 1.00 95.31 76 GLU A C 1
ATOM 557 O O . GLU A 1 76 ? -36.459 -23.344 43.436 1.00 95.31 76 GLU A O 1
ATOM 562 N N . ARG A 1 77 ? -35.983 -22.251 45.341 1.00 95.12 77 ARG A N 1
ATOM 563 C CA . ARG A 1 77 ? -34.694 -21.695 44.882 1.00 95.12 77 ARG A CA 1
ATOM 564 C C . ARG A 1 77 ? -33.767 -22.750 44.279 1.00 95.12 77 ARG A C 1
ATOM 566 O O . ARG A 1 77 ? -33.090 -22.474 43.293 1.00 95.12 77 ARG A O 1
ATOM 573 N N . TYR A 1 78 ? -33.717 -23.946 44.867 1.00 95.25 78 TYR A N 1
ATOM 574 C CA . TYR A 1 78 ? -32.804 -24.990 44.405 1.00 95.25 78 TYR A CA 1
ATOM 575 C C . TYR A 1 78 ? -33.165 -25.511 43.006 1.00 95.25 78 TYR A C 1
ATOM 577 O O . TYR A 1 78 ? -32.283 -26.011 42.322 1.00 95.25 78 TYR A O 1
ATOM 585 N N . GLN A 1 79 ? -34.420 -25.385 42.555 1.00 96.44 79 GLN A N 1
ATOM 586 C CA . GLN A 1 79 ? -34.818 -25.799 41.207 1.00 96.44 79 GLN A CA 1
ATOM 587 C C . GLN A 1 79 ? -34.175 -24.890 40.154 1.00 96.44 79 GLN A C 1
ATOM 589 O O . GLN A 1 79 ? -33.563 -25.384 39.211 1.00 96.44 79 GLN A O 1
ATOM 594 N N . LEU A 1 80 ? -34.226 -23.570 40.374 1.00 95.31 80 LEU A N 1
ATOM 595 C CA . LEU A 1 80 ? -33.543 -22.592 39.525 1.00 95.31 80 LEU A CA 1
ATOM 596 C C . LEU A 1 80 ? -32.018 -22.754 39.599 1.00 95.31 80 LEU A C 1
ATOM 598 O O . LEU A 1 80 ? -31.345 -22.723 38.573 1.00 95.31 80 LEU A O 1
ATOM 602 N N . VAL A 1 81 ? -31.464 -22.995 40.793 1.00 95.75 81 VAL A N 1
ATOM 603 C CA . VAL A 1 81 ? -30.028 -23.295 40.942 1.00 95.75 81 VAL A CA 1
ATOM 604 C C . VAL A 1 81 ? -29.650 -24.556 40.161 1.00 95.75 81 VAL A C 1
ATOM 606 O O . VAL A 1 81 ? -28.674 -24.523 39.424 1.00 95.75 81 VAL A O 1
ATOM 609 N N . ASN A 1 82 ? -30.430 -25.634 40.246 1.00 95.44 82 ASN A N 1
ATOM 610 C CA . ASN A 1 82 ? -30.177 -26.874 39.509 1.00 95.44 82 ASN A CA 1
ATOM 611 C C . ASN A 1 82 ? -30.300 -26.697 37.988 1.00 95.44 82 ASN A C 1
ATOM 613 O O . ASN A 1 82 ? -29.627 -27.411 37.250 1.00 95.44 82 ASN A O 1
ATOM 617 N N . ALA A 1 83 ? -31.130 -25.759 37.519 1.00 95.50 83 ALA A N 1
ATOM 618 C CA . ALA A 1 83 ? -31.218 -25.396 36.106 1.00 95.50 83 ALA A CA 1
ATOM 619 C C . ALA A 1 83 ? -30.004 -24.565 35.646 1.00 95.50 83 ALA A C 1
ATOM 621 O O . ALA A 1 83 ? -29.448 -24.823 34.581 1.00 95.50 83 ALA A O 1
ATOM 622 N N . LEU A 1 84 ? -29.548 -23.608 36.463 1.00 94.00 84 LEU A N 1
ATOM 623 C CA . LEU A 1 84 ? -28.423 -22.719 36.143 1.00 94.00 84 LEU A CA 1
ATOM 624 C C . LEU A 1 84 ? -27.052 -23.388 36.301 1.00 94.00 84 LEU A C 1
ATOM 626 O O . LEU A 1 84 ? -26.154 -23.167 35.497 1.00 94.00 84 LEU A O 1
ATOM 630 N N . GLN A 1 85 ? -26.860 -24.214 37.324 1.00 93.19 85 GLN A N 1
ATOM 631 C CA . GLN A 1 85 ? -25.569 -24.815 37.657 1.00 93.19 85 GLN A CA 1
ATOM 632 C C . GLN A 1 85 ? -24.909 -25.614 36.512 1.00 93.19 85 GLN A C 1
ATOM 634 O O . GLN A 1 85 ? -23.703 -25.436 36.315 1.00 93.19 85 GLN A O 1
ATOM 639 N N . PRO A 1 86 ? -25.614 -26.468 35.736 1.00 93.31 86 PRO A N 1
ATOM 640 C CA . PRO A 1 86 ? -25.002 -27.150 34.597 1.00 93.31 86 PRO A CA 1
ATOM 641 C C . PRO A 1 86 ? -24.614 -26.181 33.477 1.00 93.31 86 PRO A C 1
ATOM 643 O O . PRO A 1 86 ? -23.593 -26.407 32.831 1.00 93.31 86 PRO A O 1
ATOM 646 N N . LEU A 1 87 ? -25.380 -25.101 33.285 1.00 92.31 87 LEU A N 1
ATOM 647 C CA . LEU A 1 87 ? -25.083 -24.060 32.302 1.00 92.31 87 LEU A CA 1
ATOM 648 C C . LEU A 1 87 ? -23.845 -23.258 32.714 1.00 92.31 87 LEU A C 1
ATOM 650 O O . LEU A 1 87 ? -22.965 -23.034 31.900 1.00 92.31 87 LEU A O 1
ATOM 654 N N . LEU A 1 88 ? -23.716 -22.887 33.988 1.00 90.69 88 LEU A N 1
ATOM 655 C CA . LEU A 1 88 ? -22.612 -22.052 34.475 1.00 90.69 88 LEU A CA 1
ATOM 656 C C . LEU A 1 88 ? -21.287 -22.812 34.675 1.00 90.69 88 LEU A C 1
ATOM 658 O O . LEU A 1 88 ? -20.236 -22.185 34.781 1.00 90.69 88 LEU A O 1
ATOM 662 N N . ARG A 1 89 ? -21.311 -24.151 34.713 1.00 88.88 89 ARG A N 1
ATOM 663 C CA . ARG A 1 89 ? -20.127 -25.008 34.935 1.00 88.88 89 ARG A CA 1
ATOM 664 C C . ARG A 1 89 ? -18.930 -24.750 33.992 1.00 88.88 89 ARG A C 1
ATOM 666 O O . ARG A 1 89 ? -17.809 -24.911 34.468 1.00 88.88 89 ARG A O 1
ATOM 673 N N . PRO A 1 90 ? -19.098 -24.410 32.699 1.00 84.50 90 PRO A N 1
ATOM 674 C CA . PRO A 1 90 ? -17.978 -24.139 31.796 1.00 84.50 90 PRO A CA 1
ATOM 675 C C . PRO A 1 90 ? -17.207 -22.846 32.109 1.00 84.50 90 PRO A C 1
ATOM 677 O O . PRO A 1 90 ? -16.100 -22.675 31.607 1.00 84.50 90 PRO A O 1
ATOM 680 N N . ILE A 1 91 ? -17.763 -21.934 32.915 1.00 82.94 91 ILE A N 1
ATOM 681 C CA . ILE A 1 91 ? -17.105 -20.672 33.269 1.00 82.94 91 ILE A CA 1
ATOM 682 C C . ILE A 1 91 ? -16.103 -20.936 34.403 1.00 82.94 91 ILE A C 1
ATOM 684 O O . ILE A 1 91 ? -16.414 -21.597 35.388 1.00 82.94 91 ILE A O 1
ATOM 688 N N . THR A 1 92 ? -14.882 -20.419 34.276 1.00 66.69 92 THR A N 1
ATOM 689 C CA . THR A 1 92 ? -13.727 -20.760 35.128 1.00 66.69 92 THR A CA 1
ATOM 690 C C . THR A 1 92 ? -13.767 -20.216 36.566 1.00 66.69 92 THR A C 1
ATOM 692 O O . THR A 1 92 ? -12.921 -20.606 37.372 1.00 66.69 92 THR A O 1
ATOM 695 N N . ARG A 1 93 ? -14.720 -19.345 36.931 1.00 72.75 93 ARG A N 1
ATOM 696 C CA . ARG A 1 93 ? -14.871 -18.795 38.298 1.00 72.75 93 ARG A CA 1
ATOM 697 C C . ARG A 1 93 ? -15.870 -19.566 39.164 1.00 72.75 93 ARG A C 1
ATOM 699 O O . ARG A 1 93 ? -16.656 -20.374 38.683 1.00 72.75 93 ARG A O 1
ATOM 706 N N . HIS A 1 94 ? -15.861 -19.264 40.466 1.00 79.44 94 HIS A N 1
ATOM 707 C CA . HIS A 1 94 ? -16.810 -19.793 41.443 1.00 79.44 94 HIS A CA 1
ATOM 708 C C . HIS A 1 94 ? -18.264 -19.465 41.062 1.00 79.44 94 HIS A C 1
ATOM 710 O O . HIS A 1 94 ? -18.697 -18.317 41.124 1.00 79.44 94 HIS A O 1
ATOM 716 N N . THR A 1 95 ? -19.021 -20.505 40.705 1.00 80.19 95 THR A N 1
ATOM 717 C CA . THR A 1 95 ? -20.431 -20.457 40.285 1.00 80.19 95 THR A CA 1
ATOM 718 C C . THR A 1 95 ? -21.339 -19.684 41.249 1.00 80.19 95 THR A C 1
ATOM 720 O O . THR A 1 95 ? -22.317 -19.073 40.821 1.00 80.19 95 THR A O 1
ATOM 723 N N . ASP A 1 96 ? -21.007 -19.685 42.541 1.00 83.88 96 ASP A N 1
ATOM 724 C CA . ASP A 1 96 ? -21.816 -19.084 43.605 1.00 83.88 96 ASP A CA 1
ATOM 725 C C . ASP A 1 96 ? -21.957 -17.560 43.466 1.00 83.88 96 ASP A C 1
ATOM 727 O O . ASP A 1 96 ? -23.035 -17.018 43.730 1.00 83.88 96 ASP A O 1
ATOM 731 N N . ASP A 1 97 ? -20.921 -16.879 42.963 1.00 84.94 97 ASP A N 1
ATOM 732 C CA . ASP A 1 97 ? -20.938 -15.426 42.753 1.00 84.94 97 ASP A CA 1
ATOM 733 C C . ASP A 1 97 ? -21.949 -15.027 41.666 1.00 84.94 97 ASP A C 1
ATOM 735 O O . ASP A 1 97 ? -22.617 -13.995 41.764 1.00 84.94 97 ASP A O 1
ATOM 739 N N . TYR A 1 98 ? -22.104 -15.863 40.636 1.00 88.88 98 TYR A N 1
ATOM 740 C CA . TYR A 1 98 ? -23.045 -15.616 39.544 1.00 88.88 98 TYR A CA 1
ATOM 741 C C . TYR A 1 98 ? -24.484 -15.937 39.947 1.00 88.88 98 TYR A C 1
ATOM 743 O O . TYR A 1 98 ? -25.402 -15.196 39.599 1.00 88.88 98 TYR A O 1
ATOM 751 N N . LEU A 1 99 ? -24.693 -17.004 40.724 1.00 91.12 99 LEU A N 1
ATOM 752 C CA . LEU A 1 99 ? -26.025 -17.389 41.199 1.00 91.12 99 LEU A CA 1
ATOM 753 C C . LEU A 1 99 ? -26.660 -16.300 42.074 1.00 91.12 99 LEU A C 1
ATOM 755 O O . LEU A 1 99 ? -27.867 -16.081 41.993 1.00 91.12 99 LEU A O 1
ATOM 759 N N . ALA A 1 100 ? -25.864 -15.603 42.891 1.00 89.94 100 ALA A N 1
ATOM 760 C CA . ALA A 1 100 ? -26.348 -14.490 43.707 1.00 89.94 100 ALA A CA 1
ATOM 761 C C . ALA A 1 100 ? -26.808 -13.287 42.864 1.00 89.94 100 ALA A C 1
ATOM 763 O O . ALA A 1 100 ? -27.735 -12.588 43.260 1.00 89.94 100 ALA A O 1
ATOM 764 N N . GLN A 1 101 ? -26.180 -13.063 41.708 1.00 89.94 101 GLN A N 1
ATOM 765 C CA . GLN A 1 101 ? -26.519 -11.969 40.797 1.00 89.94 101 GLN A CA 1
ATOM 766 C C . GLN A 1 101 ? -27.732 -12.298 39.914 1.00 89.94 101 GLN A C 1
ATOM 768 O O . GLN A 1 101 ? -28.554 -11.428 39.640 1.00 89.94 101 GLN A O 1
ATOM 773 N N . LEU A 1 102 ? -27.850 -13.553 39.473 1.00 93.25 102 LEU A N 1
ATOM 774 C CA . LEU A 1 102 ? -28.869 -13.989 38.516 1.00 93.25 102 LEU A CA 1
ATOM 775 C C . LEU A 1 102 ? -30.228 -14.298 39.156 1.00 93.25 102 LEU A C 1
ATOM 777 O O . LEU A 1 102 ? -31.241 -14.223 38.471 1.00 93.25 102 LEU A O 1
ATOM 781 N N . ILE A 1 103 ? -30.282 -14.660 40.440 1.00 94.69 103 ILE A N 1
ATOM 782 C CA . ILE A 1 103 ? -31.524 -15.104 41.090 1.00 94.69 103 ILE A CA 1
ATOM 783 C C . ILE A 1 103 ? -32.175 -13.950 41.855 1.00 94.69 103 ILE A C 1
ATOM 785 O O . ILE A 1 103 ? -31.576 -13.395 42.772 1.00 94.69 103 ILE A O 1
ATOM 789 N N . THR A 1 104 ? -33.444 -13.665 41.556 1.00 95.06 104 THR A N 1
ATOM 790 C CA . THR A 1 104 ? -34.291 -12.774 42.362 1.00 95.06 104 THR A CA 1
ATOM 791 C C . THR A 1 104 ? -35.525 -13.512 42.882 1.00 95.06 104 THR A C 1
ATOM 793 O O . THR A 1 104 ? -35.987 -14.491 42.289 1.00 95.06 104 THR A O 1
ATOM 796 N N . SER A 1 105 ? -36.057 -13.067 44.018 1.00 93.50 105 SER A N 1
ATOM 797 C CA . SER A 1 105 ? -37.276 -13.612 44.621 1.00 93.50 105 SER A CA 1
ATOM 798 C C . SER A 1 105 ? -38.368 -12.551 44.658 1.00 93.50 105 SER A C 1
ATOM 800 O O . SER A 1 105 ? -38.116 -11.439 45.120 1.00 93.50 105 SER A O 1
ATOM 802 N N . SER A 1 106 ? -39.584 -12.907 44.250 1.00 91.88 106 SER A N 1
ATOM 803 C CA . SER A 1 106 ? -40.768 -12.049 44.363 1.00 91.88 106 SER A CA 1
ATOM 804 C C . SER A 1 106 ? -41.872 -12.765 45.143 1.00 91.88 106 SER A C 1
ATOM 806 O O . SER A 1 106 ? -41.996 -13.988 45.080 1.00 91.88 106 SER A O 1
ATOM 808 N N . SER A 1 107 ? -42.666 -12.024 45.916 1.00 85.69 107 SER A N 1
ATOM 809 C CA . SER A 1 107 ? -43.833 -12.579 46.608 1.00 85.69 107 SER A CA 1
ATOM 810 C C . SER A 1 107 ? -45.077 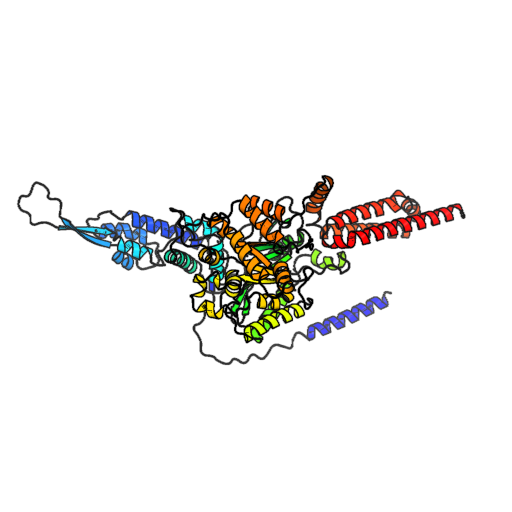-12.411 45.741 1.00 85.69 107 SER A C 1
ATOM 812 O O . SER A 1 107 ? -45.520 -11.280 45.530 1.00 85.69 107 SER A O 1
ATOM 814 N N . GLN A 1 108 ? -45.656 -13.519 45.278 1.00 83.44 108 GLN A N 1
ATOM 815 C CA . GLN A 1 108 ? -46.941 -13.529 44.578 1.00 83.44 108 GLN A CA 1
ATOM 816 C C . GLN A 1 108 ? -48.085 -13.918 45.532 1.00 83.44 108 GLN A C 1
ATOM 818 O O . GLN A 1 108 ? -47.886 -14.742 46.435 1.00 83.44 108 GLN A O 1
ATOM 823 N N . PRO A 1 109 ? -49.293 -13.347 45.357 1.00 77.00 109 PRO A N 1
ATOM 824 C CA . PRO A 1 109 ? -50.482 -13.815 46.061 1.00 77.00 109 PRO A CA 1
ATOM 825 C C . PRO A 1 109 ? -50.765 -15.260 45.637 1.00 77.00 109 PRO A C 1
ATOM 827 O O . PRO A 1 109 ? -50.841 -15.532 44.441 1.00 77.00 109 PRO A O 1
ATOM 830 N N . ALA A 1 110 ? -50.891 -16.187 46.590 1.00 71.62 110 ALA A N 1
ATOM 831 C CA . ALA A 1 110 ? -51.271 -17.556 46.261 1.00 71.62 110 ALA A CA 1
ATOM 832 C C . ALA A 1 110 ? -52.674 -17.564 45.632 1.00 71.62 110 ALA A C 1
ATOM 834 O O . ALA A 1 110 ? -53.587 -16.931 46.168 1.00 71.62 110 ALA A O 1
ATOM 835 N N . GLU A 1 111 ? -52.844 -18.268 44.508 1.00 64.50 111 GLU A N 1
ATOM 836 C CA . GLU A 1 111 ? -54.162 -18.483 43.908 1.00 64.50 111 GLU A CA 1
ATOM 837 C C . GLU A 1 111 ? -55.090 -19.104 44.955 1.00 64.50 111 GLU A C 1
ATOM 839 O O . GLU A 1 111 ? -54.800 -20.150 45.544 1.00 64.50 111 GLU A O 1
ATOM 844 N N . ALA A 1 112 ? -56.183 -18.399 45.245 1.00 56.94 112 ALA A N 1
ATOM 845 C CA . ALA A 1 112 ? -57.166 -18.835 46.216 1.00 56.94 112 ALA A CA 1
ATOM 846 C C . ALA A 1 112 ? -57.891 -20.061 45.654 1.00 56.94 112 ALA A C 1
ATOM 848 O O . ALA A 1 112 ? -58.761 -19.937 44.795 1.00 56.94 112 ALA A O 1
ATOM 849 N N . ASN A 1 113 ? -57.532 -21.249 46.141 1.00 58.31 113 ASN A N 1
ATOM 850 C CA . ASN A 1 113 ? -58.344 -22.436 45.916 1.00 58.31 113 ASN A CA 1
ATOM 851 C C . ASN A 1 113 ? -59.729 -22.200 46.530 1.00 58.31 113 ASN A C 1
ATOM 853 O O . ASN A 1 113 ? -59.851 -21.877 47.712 1.00 58.31 113 ASN A O 1
ATOM 857 N N . GLU A 1 114 ? -60.761 -22.367 45.707 1.00 57.97 114 GLU A N 1
ATOM 858 C CA . GLU A 1 114 ? -62.155 -21.951 45.917 1.00 57.97 114 GLU A CA 1
ATOM 859 C C . GLU A 1 114 ? -62.898 -22.683 47.064 1.00 57.97 114 GLU A C 1
ATOM 861 O O . GLU A 1 114 ? -64.123 -22.632 47.134 1.00 57.97 114 GLU A O 1
ATOM 866 N N . SER A 1 115 ? -62.201 -23.375 47.978 1.00 55.81 115 SER A N 1
ATOM 867 C CA . SER A 1 115 ? -62.824 -24.272 48.965 1.00 55.81 115 SER A CA 1
ATOM 868 C C . SER A 1 115 ? -62.524 -24.007 50.445 1.00 55.81 115 SER A C 1
ATOM 870 O O . SER A 1 115 ? -63.037 -24.760 51.266 1.00 55.81 115 SER A O 1
ATOM 872 N N . ASP A 1 116 ? -61.750 -22.981 50.821 1.00 52.47 116 ASP A N 1
ATOM 873 C CA . ASP A 1 116 ? -61.453 -22.688 52.238 1.00 52.47 116 ASP A CA 1
ATOM 874 C C . ASP A 1 116 ? -61.838 -21.251 52.624 1.00 52.47 116 ASP A C 1
ATOM 876 O O . ASP A 1 116 ? -61.149 -20.285 52.300 1.00 52.47 116 ASP A O 1
ATOM 880 N N . THR A 1 117 ? -62.943 -21.114 53.360 1.00 51.12 117 THR A N 1
ATOM 881 C CA . THR A 1 117 ? -63.537 -19.842 53.818 1.00 51.12 117 THR A CA 1
ATOM 882 C C . THR A 1 117 ? -62.856 -19.193 55.030 1.00 51.12 117 THR A C 1
ATOM 884 O O . THR A 1 117 ? -63.408 -18.261 55.599 1.00 51.12 117 THR A O 1
ATOM 887 N N . ASP A 1 118 ? -61.648 -19.613 55.400 1.00 60.12 118 ASP A N 1
ATOM 888 C CA . ASP A 1 118 ? -60.837 -18.963 56.437 1.00 60.12 118 ASP A CA 1
ATOM 889 C C . ASP A 1 118 ? -59.361 -19.038 56.033 1.00 60.12 118 ASP A C 1
ATOM 891 O O . ASP A 1 118 ? -58.692 -20.024 56.326 1.00 60.12 118 ASP A O 1
ATOM 895 N N . ASN A 1 119 ? -58.806 -18.036 55.343 1.00 50.59 119 ASN A N 1
ATOM 896 C CA . ASN A 1 119 ? -57.352 -17.993 55.159 1.00 50.59 119 ASN A CA 1
ATOM 897 C C . ASN A 1 119 ? -56.811 -16.570 54.998 1.00 50.59 119 ASN A C 1
ATOM 899 O O . ASN A 1 119 ? -57.096 -15.860 54.035 1.00 50.59 119 ASN A O 1
ATOM 903 N N . ALA A 1 120 ? -55.958 -16.193 55.952 1.00 56.56 120 ALA A N 1
ATOM 904 C CA . ALA A 1 120 ? -55.018 -15.091 55.821 1.00 56.56 120 ALA A CA 1
ATOM 905 C C . ALA A 1 120 ? -54.236 -15.235 54.506 1.00 56.56 120 ALA A C 1
ATOM 907 O O . ALA A 1 120 ? -53.802 -16.337 54.171 1.00 56.56 120 ALA A O 1
ATOM 908 N N . ALA A 1 121 ? -54.070 -14.129 53.776 1.00 58.16 121 ALA A N 1
ATOM 909 C CA . ALA A 1 121 ? -53.382 -14.069 52.490 1.00 58.16 121 ALA A CA 1
ATOM 910 C C . ALA A 1 121 ? -52.020 -14.785 52.550 1.00 58.16 121 ALA A C 1
ATOM 912 O O . ALA A 1 121 ? -51.042 -14.242 53.065 1.00 58.16 121 ALA A O 1
ATOM 913 N N . ARG A 1 122 ? -51.956 -16.025 52.051 1.00 68.75 122 ARG A N 1
ATOM 914 C CA . ARG A 1 122 ? -50.697 -16.759 51.921 1.00 68.75 122 ARG A CA 1
ATOM 915 C C . ARG A 1 122 ? -49.960 -16.177 50.725 1.00 68.75 122 ARG A C 1
ATOM 917 O O . ARG A 1 122 ? -50.440 -16.241 49.598 1.00 68.75 122 ARG A O 1
ATOM 924 N N . THR A 1 123 ? -48.806 -15.582 50.974 1.00 78.00 123 THR A N 1
ATOM 925 C CA . THR A 1 123 ? -47.868 -15.203 49.923 1.00 78.00 123 THR A CA 1
ATOM 926 C C . THR A 1 123 ? -46.978 -16.403 49.623 1.00 78.00 123 THR A C 1
ATOM 928 O O . THR A 1 123 ? -46.407 -17.005 50.532 1.00 78.00 123 THR A O 1
ATOM 931 N N . SER A 1 124 ? -46.886 -16.783 48.350 1.00 84.00 124 SER A N 1
ATOM 932 C CA . SER A 1 124 ? -45.897 -17.757 47.888 1.00 84.00 124 SER A CA 1
ATOM 933 C C . SER A 1 124 ? -44.683 -16.993 47.369 1.00 84.00 124 SER A C 1
ATOM 935 O O . SER A 1 124 ? -44.828 -16.054 46.582 1.00 84.00 124 SER A O 1
ATOM 937 N N . THR A 1 125 ? -43.488 -17.360 47.828 1.00 90.38 125 THR A N 1
ATOM 938 C CA . THR A 1 125 ? -42.242 -16.812 47.283 1.00 90.38 125 THR A CA 1
ATOM 939 C C . THR A 1 125 ? -41.905 -17.566 46.007 1.00 90.38 125 THR A C 1
ATOM 941 O O . THR A 1 125 ? -41.718 -18.779 46.037 1.00 90.38 125 THR A O 1
ATOM 944 N N . VAL A 1 126 ? -41.797 -16.845 44.897 1.00 94.00 126 VAL A N 1
ATOM 945 C CA . VAL A 1 126 ? -41.415 -17.394 43.596 1.00 94.00 126 VAL A CA 1
ATOM 946 C C . VAL A 1 126 ? -40.027 -16.877 43.238 1.00 94.00 126 VAL A C 1
ATOM 948 O O . VAL A 1 126 ? -39.722 -15.695 43.421 1.00 94.00 126 VAL A O 1
ATOM 951 N N . TYR A 1 127 ? -39.176 -17.768 42.740 1.00 95.19 127 TYR A N 1
ATOM 952 C CA . TYR A 1 127 ? -37.825 -17.454 42.292 1.00 95.19 127 TYR A CA 1
ATOM 953 C C . TYR A 1 127 ? -37.798 -17.349 40.771 1.00 95.19 127 TYR A C 1
ATOM 955 O O . TYR A 1 127 ? -38.366 -18.188 40.073 1.00 95.19 127 TYR A O 1
ATOM 963 N N . THR A 1 128 ? -37.133 -16.315 40.268 1.00 95.62 128 THR A N 1
ATOM 964 C CA . THR A 1 128 ? -37.026 -16.024 38.834 1.00 95.62 128 THR A CA 1
ATOM 965 C C . THR A 1 128 ? -35.624 -15.537 38.498 1.00 95.62 128 THR A C 1
ATOM 967 O O . THR A 1 128 ? -34.855 -15.149 39.388 1.00 95.62 128 THR A O 1
ATOM 970 N N . LEU A 1 129 ? -35.288 -15.568 37.211 1.00 95.50 129 LEU A N 1
ATOM 971 C CA . LEU A 1 129 ? -34.080 -14.934 36.704 1.00 95.50 129 LEU A CA 1
ATOM 972 C C . LEU A 1 129 ? -34.252 -13.406 36.738 1.00 95.50 129 LEU A C 1
ATOM 974 O O . LEU A 1 129 ? -35.236 -12.875 36.229 1.00 95.50 129 LEU A O 1
ATOM 978 N N . SER A 1 130 ? -33.305 -12.703 37.352 1.00 94.62 130 SER A N 1
ATOM 979 C CA . SER A 1 130 ? -33.260 -11.242 37.373 1.00 94.62 130 SER A CA 1
ATOM 980 C C . SER A 1 130 ? -32.859 -10.722 35.995 1.00 94.62 130 SER A C 1
ATOM 982 O O . SER A 1 130 ? -31.744 -10.994 35.558 1.00 94.62 130 SER A O 1
ATOM 984 N N . SER A 1 131 ? -33.721 -9.952 35.328 1.00 92.38 131 SER A N 1
ATOM 985 C CA . SER A 1 131 ? -33.407 -9.333 34.028 1.00 92.38 131 SER A CA 1
ATOM 986 C C . SER A 1 131 ? -32.232 -8.352 34.132 1.00 92.38 131 SER A C 1
ATOM 988 O O . SER A 1 131 ? -31.305 -8.379 33.325 1.00 92.38 131 SER A O 1
ATOM 990 N N . GLU A 1 132 ? -32.199 -7.541 35.193 1.00 93.19 132 GLU A N 1
ATOM 991 C CA . GLU A 1 132 ? -31.063 -6.667 35.503 1.00 93.19 132 GLU A CA 1
ATOM 992 C C . GLU A 1 132 ? -29.803 -7.480 35.835 1.00 93.19 132 GLU A C 1
ATOM 994 O O . GLU A 1 132 ? -28.712 -7.170 35.357 1.00 93.19 132 GLU A O 1
ATOM 999 N N . GLY A 1 133 ? -29.955 -8.557 36.609 1.00 91.88 133 GLY A N 1
ATOM 1000 C CA . GLY A 1 133 ? -28.860 -9.465 36.943 1.00 91.88 133 GLY A CA 1
ATOM 1001 C C . GLY A 1 133 ? -28.268 -10.144 35.709 1.00 91.88 133 GLY A C 1
ATOM 1002 O O . GLY A 1 133 ? -27.048 -10.241 35.598 1.00 91.88 133 GLY A O 1
ATOM 1003 N N . LEU A 1 134 ? -29.117 -10.552 34.762 1.00 91.50 134 LEU A N 1
ATOM 1004 C CA . LEU A 1 134 ? -28.732 -11.126 33.476 1.00 91.50 134 LEU A CA 1
ATOM 1005 C C . LEU A 1 134 ? -27.956 -10.112 32.630 1.00 91.50 134 LEU A C 1
ATOM 1007 O O . LEU A 1 134 ? -26.876 -10.442 32.147 1.00 91.50 134 LEU A O 1
ATOM 1011 N N . LEU A 1 135 ? -28.443 -8.872 32.516 1.00 88.69 135 LEU A N 1
ATOM 1012 C CA . LEU A 1 135 ? -27.743 -7.803 31.794 1.00 88.69 135 LEU A CA 1
ATOM 1013 C C . LEU A 1 135 ? -26.367 -7.508 32.405 1.00 88.69 135 LEU A C 1
ATOM 1015 O O . LEU A 1 135 ? -25.371 -7.427 31.688 1.00 88.69 135 LEU A O 1
ATOM 1019 N N . GLN A 1 136 ? -26.278 -7.391 33.731 1.00 89.19 136 GLN A N 1
ATOM 1020 C CA . GLN A 1 136 ? -24.998 -7.168 34.408 1.00 89.19 136 GLN A CA 1
ATOM 1021 C C . GLN A 1 136 ? -24.055 -8.377 34.286 1.00 89.19 136 GLN A C 1
ATOM 1023 O O . GLN A 1 136 ? -22.838 -8.208 34.202 1.00 89.19 136 GLN A O 1
ATOM 1028 N N . TRP A 1 137 ? -24.593 -9.598 34.280 1.00 88.81 137 TRP A N 1
ATOM 1029 C CA . TRP A 1 137 ? -23.825 -10.828 34.089 1.00 88.81 137 TRP A CA 1
ATOM 1030 C C . TRP A 1 137 ? -23.260 -10.917 32.664 1.00 88.81 137 TRP A C 1
ATOM 1032 O O . TRP A 1 137 ? -22.063 -11.152 32.507 1.00 88.81 137 TRP A O 1
ATOM 1042 N N . GLN A 1 138 ? -24.069 -10.608 31.645 1.00 88.25 138 GLN A N 1
ATOM 1043 C CA . GLN A 1 138 ? -23.651 -10.520 30.238 1.00 88.25 138 GLN A CA 1
ATOM 1044 C C . GLN A 1 138 ? -22.565 -9.461 29.996 1.00 88.25 138 GLN A C 1
ATOM 1046 O O . GLN A 1 138 ? -21.757 -9.596 29.082 1.00 88.25 138 GLN A O 1
ATOM 1051 N N . GLN A 1 139 ? -22.518 -8.402 30.810 1.00 83.56 139 GLN A N 1
ATOM 1052 C CA . GLN A 1 139 ? -21.501 -7.349 30.709 1.00 83.56 139 GLN A CA 1
ATOM 1053 C C . GLN A 1 139 ? -20.131 -7.752 31.273 1.00 83.56 139 GLN A C 1
ATOM 1055 O O . GLN A 1 139 ? -19.157 -7.019 31.094 1.00 83.56 139 GLN A O 1
ATOM 1060 N N . ARG A 1 140 ? -20.014 -8.892 31.964 1.00 84.38 140 ARG A N 1
ATOM 1061 C CA . ARG A 1 140 ? -18.732 -9.324 32.534 1.00 84.38 140 ARG A CA 1
ATOM 1062 C C . ARG A 1 140 ? -17.791 -9.817 31.424 1.00 84.38 140 ARG A C 1
ATOM 1064 O O . ARG A 1 140 ? -18.217 -10.652 30.634 1.00 84.38 140 ARG A O 1
ATOM 1071 N N . PRO A 1 141 ? -16.498 -9.431 31.410 1.00 79.12 141 PRO A N 1
ATOM 1072 C CA . PRO A 1 141 ? -15.552 -9.813 30.347 1.00 79.12 141 PRO A CA 1
ATOM 1073 C C . PRO A 1 141 ? -15.411 -11.326 30.111 1.00 79.12 141 PRO A C 1
ATOM 1075 O O . PRO A 1 141 ? -15.123 -11.766 29.006 1.00 79.12 141 PRO A O 1
ATOM 1078 N N . GLU A 1 142 ? -15.616 -12.125 31.160 1.00 82.25 142 GLU A N 1
ATOM 1079 C CA . GLU A 1 142 ? -15.499 -13.590 31.129 1.00 82.25 142 GLU A CA 1
ATOM 1080 C C . GLU A 1 142 ? -16.706 -14.284 30.486 1.00 82.25 142 GLU A C 1
ATOM 1082 O O . GLU A 1 142 ? -16.603 -15.434 30.067 1.00 82.25 142 GLU A O 1
ATOM 1087 N N . ILE A 1 143 ? -17.848 -13.596 30.443 1.00 84.19 143 ILE A N 1
ATOM 1088 C CA . ILE A 1 143 ? -19.133 -14.117 29.964 1.00 84.19 143 ILE A CA 1
ATOM 1089 C C . ILE A 1 143 ? -19.523 -13.459 28.651 1.00 84.19 143 ILE A C 1
ATOM 1091 O O . ILE A 1 143 ? -20.131 -14.113 27.812 1.00 84.19 143 ILE A O 1
ATOM 1095 N N . ALA A 1 144 ? -19.147 -12.193 28.471 1.00 83.75 144 ALA A N 1
ATOM 1096 C CA . ALA A 1 144 ? -19.391 -11.433 27.266 1.00 83.75 144 ALA A CA 1
ATOM 1097 C C . ALA A 1 144 ? -19.008 -12.255 26.027 1.00 83.75 144 ALA A C 1
ATOM 1099 O O . ALA A 1 144 ? -17.916 -12.829 25.924 1.00 83.75 144 ALA A O 1
ATOM 1100 N N . SER A 1 145 ? -19.959 -12.328 25.110 1.00 86.94 145 SER A N 1
ATOM 1101 C CA . SER A 1 145 ? -19.871 -13.033 23.844 1.00 86.94 145 SER A CA 1
ATOM 1102 C C . SER A 1 145 ? -20.084 -12.060 22.699 1.00 86.94 145 SER A C 1
ATOM 1104 O O . SER A 1 145 ? -20.508 -10.917 22.887 1.00 86.94 145 SER A O 1
ATOM 1106 N N . LEU A 1 146 ? -19.777 -12.534 21.499 1.00 87.81 146 LEU A N 1
ATOM 1107 C CA . LEU A 1 146 ? -20.081 -11.819 20.276 1.00 87.81 146 LEU A CA 1
ATOM 1108 C C . LEU A 1 146 ? -21.300 -12.467 19.613 1.00 87.81 146 LEU A C 1
ATOM 1110 O O . LEU A 1 146 ? -21.357 -13.699 19.550 1.00 87.81 146 LEU A O 1
ATOM 1114 N N . PRO A 1 147 ? -22.243 -11.667 19.085 1.00 85.62 147 PRO A N 1
ATOM 1115 C CA . PRO A 1 147 ? -23.289 -12.177 18.209 1.00 85.62 147 PRO A CA 1
ATOM 1116 C C . PRO A 1 147 ? -22.691 -12.956 17.030 1.00 85.62 147 PRO A C 1
ATOM 1118 O O . PRO A 1 147 ? -21.619 -12.609 16.530 1.00 85.62 147 PRO A O 1
ATOM 1121 N N . GLU A 1 148 ? -23.402 -13.969 16.525 1.00 86.25 148 GLU A N 1
ATOM 1122 C CA . GLU A 1 148 ? -22.942 -14.787 15.386 1.00 86.25 148 GLU A CA 1
ATOM 1123 C C . GLU A 1 148 ? -22.596 -13.934 14.151 1.00 86.25 148 GLU A C 1
ATOM 1125 O O . GLU A 1 148 ? -21.603 -14.189 13.465 1.00 86.25 148 GLU A O 1
ATOM 1130 N N . ALA A 1 149 ? -23.366 -12.865 13.920 1.00 87.62 149 ALA A N 1
ATOM 1131 C CA . ALA A 1 149 ? -23.126 -11.905 12.846 1.00 87.62 149 ALA A CA 1
ATOM 1132 C C . ALA A 1 149 ? -21.757 -11.204 12.951 1.00 87.62 149 ALA A C 1
ATOM 1134 O O . ALA A 1 149 ? -21.133 -10.952 11.925 1.00 87.62 149 ALA A O 1
ATOM 1135 N N . GLU A 1 150 ? -21.269 -10.949 14.169 1.00 90.75 150 GLU A N 1
ATOM 1136 C CA . GLU A 1 150 ? -19.979 -10.294 14.434 1.00 90.75 150 GLU A CA 1
ATOM 1137 C C . GLU A 1 150 ? -18.813 -11.294 14.483 1.00 90.75 150 GLU A C 1
ATOM 1139 O O . GLU A 1 150 ? -17.668 -10.940 14.205 1.00 90.75 150 GLU A O 1
ATOM 1144 N N . LEU A 1 151 ? -19.081 -12.568 14.790 1.00 91.12 151 LEU A N 1
ATOM 1145 C CA . LEU A 1 151 ? -18.061 -13.622 14.778 1.00 91.12 151 LEU A CA 1
ATOM 1146 C C . LEU A 1 151 ? -17.588 -13.960 13.362 1.00 91.12 151 LEU A C 1
ATOM 1148 O O . LEU A 1 151 ? -16.404 -14.225 13.150 1.00 91.12 151 LEU A O 1
ATOM 1152 N N . LYS A 1 152 ? -18.496 -13.945 12.381 1.00 91.38 152 LYS A N 1
ATOM 1153 C CA . LYS A 1 152 ? -18.179 -14.341 11.003 1.00 91.38 152 LYS A CA 1
ATOM 1154 C C . LYS A 1 152 ? -17.099 -13.455 10.348 1.00 91.38 152 LYS A C 1
ATOM 1156 O O . LYS A 1 152 ? -16.171 -14.029 9.778 1.00 91.38 152 LYS A O 1
ATOM 1161 N N . PRO A 1 153 ? -17.143 -12.109 10.426 1.00 91.75 153 PRO A N 1
ATOM 1162 C CA . PRO A 1 153 ? -16.070 -11.253 9.915 1.00 91.75 153 PRO A CA 1
ATOM 1163 C C . PRO A 1 153 ? -14.708 -11.518 10.567 1.00 91.75 153 PRO A C 1
ATOM 1165 O O . PRO A 1 153 ? -13.684 -11.460 9.889 1.00 91.75 153 PRO A O 1
ATOM 1168 N N . LEU A 1 154 ? -14.678 -11.851 11.864 1.00 94.50 154 LEU A N 1
ATOM 1169 C CA . LEU A 1 154 ? -13.430 -12.096 12.597 1.00 94.50 154 LEU A CA 1
ATOM 1170 C C . LEU A 1 154 ? -12.658 -13.318 12.089 1.00 94.50 154 LEU A C 1
ATOM 1172 O O . LEU A 1 154 ? -11.439 -13.365 12.251 1.00 94.50 154 LEU A O 1
ATOM 1176 N N . ALA A 1 155 ? -13.329 -14.270 11.433 1.00 92.19 155 ALA A N 1
ATOM 1177 C CA . ALA A 1 155 ? -12.671 -15.410 10.797 1.00 92.19 155 ALA A CA 1
ATOM 1178 C C . ALA A 1 155 ? -11.638 -14.974 9.739 1.00 92.19 155 ALA A C 1
ATOM 1180 O O . ALA A 1 155 ? -10.633 -15.652 9.549 1.00 92.19 155 ALA A O 1
ATOM 1181 N N . LEU A 1 156 ? -11.821 -13.806 9.105 1.00 91.88 156 LEU A N 1
ATOM 1182 C CA . LEU A 1 156 ? -10.852 -13.252 8.150 1.00 91.88 156 LEU A CA 1
ATOM 1183 C C . LEU A 1 156 ? -9.518 -12.872 8.810 1.00 91.88 156 LEU A C 1
ATOM 1185 O O . LEU A 1 156 ? -8.492 -12.849 8.132 1.00 91.88 156 LEU A O 1
ATOM 1189 N N . LEU A 1 157 ? -9.529 -12.588 10.115 1.00 93.81 157 LEU A N 1
ATOM 1190 C CA . LEU A 1 157 ? -8.353 -12.236 10.917 1.00 93.81 157 LEU A CA 1
ATOM 1191 C C . LEU A 1 157 ? -7.833 -13.420 11.743 1.00 93.81 157 LEU A C 1
ATOM 1193 O O . LEU A 1 157 ? -6.915 -13.248 12.549 1.00 93.81 157 LEU A O 1
ATOM 1197 N N . GLN A 1 158 ? -8.415 -14.609 11.568 1.00 92.69 158 GLN A N 1
ATOM 1198 C CA . GLN A 1 158 ? -8.011 -15.798 12.302 1.00 92.69 158 GLN A CA 1
ATOM 1199 C C . GLN A 1 158 ? -6.530 -16.108 12.048 1.00 92.69 158 GLN A C 1
ATOM 1201 O O . GLN A 1 158 ? -6.028 -16.030 10.926 1.00 92.69 158 GLN A O 1
ATOM 1206 N N . ASP A 1 159 ? -5.830 -16.430 13.133 1.00 91.56 159 ASP A N 1
ATOM 1207 C CA . ASP A 1 159 ? -4.414 -16.779 13.207 1.00 91.56 159 ASP A CA 1
ATOM 1208 C C . ASP A 1 159 ? -3.443 -15.674 12.749 1.00 91.56 159 ASP A C 1
ATOM 1210 O O . ASP A 1 159 ? -2.225 -15.862 12.821 1.00 91.56 159 ASP A O 1
ATOM 1214 N N . GLN A 1 160 ? -3.946 -14.486 12.391 1.00 92.81 160 GLN A N 1
ATOM 1215 C CA . GLN A 1 160 ? -3.130 -13.309 12.105 1.00 92.81 160 GLN A CA 1
ATOM 1216 C C . GLN A 1 160 ? -2.559 -12.723 13.399 1.00 92.81 160 GLN A C 1
ATOM 1218 O O . GLN A 1 160 ? -3.248 -12.607 14.413 1.00 92.81 160 GLN A O 1
ATOM 1223 N N . ILE A 1 161 ? -1.281 -12.347 13.359 1.00 93.44 161 ILE A N 1
ATOM 1224 C CA . ILE A 1 161 ? -0.563 -11.774 14.502 1.00 93.44 161 ILE A CA 1
ATOM 1225 C C . ILE A 1 161 ? -0.442 -10.272 14.311 1.00 93.44 161 ILE A C 1
ATOM 1227 O O . ILE A 1 161 ? 0.115 -9.836 13.304 1.00 93.44 161 ILE A O 1
ATOM 1231 N N . PHE A 1 162 ? -0.863 -9.503 15.311 1.00 94.38 162 PHE A N 1
ATOM 1232 C CA . PHE A 1 162 ? -0.693 -8.055 15.393 1.00 94.38 162 PHE A CA 1
ATOM 1233 C C . PHE A 1 162 ? 0.243 -7.707 16.548 1.00 94.38 162 PHE A C 1
ATOM 1235 O O . PHE A 1 162 ? 0.082 -8.185 17.670 1.00 94.38 162 PHE A O 1
ATOM 1242 N N . ASN A 1 163 ? 1.244 -6.875 16.274 1.00 91.25 163 ASN A N 1
ATOM 1243 C CA . ASN A 1 163 ? 2.229 -6.434 17.265 1.00 91.25 163 ASN A CA 1
ATOM 1244 C C . ASN A 1 163 ? 1.711 -5.311 18.178 1.00 91.25 163 ASN A C 1
ATOM 1246 O O . ASN A 1 163 ? 2.369 -4.986 19.162 1.00 91.25 163 ASN A O 1
ATOM 1250 N N . SER A 1 164 ? 0.561 -4.713 17.863 1.00 91.19 164 SER A N 1
ATOM 1251 C CA . SER A 1 164 ? -0.041 -3.641 18.650 1.00 91.19 164 SER A CA 1
ATOM 1252 C C . SER A 1 164 ? -1.568 -3.650 18.542 1.00 91.19 164 SER A C 1
ATOM 1254 O O . SER A 1 164 ? -2.139 -4.127 17.557 1.00 91.19 164 SER A O 1
ATOM 1256 N N . GLU A 1 165 ? -2.227 -3.108 19.567 1.00 92.94 165 GLU A N 1
ATOM 1257 C CA . GLU A 1 165 ? -3.686 -2.943 19.597 1.00 92.94 165 GLU A CA 1
ATOM 1258 C C . GLU A 1 165 ? -4.187 -2.022 18.472 1.00 92.94 165 GLU A C 1
ATOM 1260 O O . GLU A 1 165 ? -5.120 -2.420 17.774 1.00 92.94 165 GLU A O 1
ATOM 1265 N N . PRO A 1 166 ? -3.552 -0.862 18.186 1.00 93.38 166 PRO A N 1
ATOM 1266 C CA . PRO A 1 166 ? -4.003 0.008 17.101 1.00 93.38 166 PRO A CA 1
ATOM 1267 C C . PRO A 1 166 ? -3.939 -0.655 15.721 1.00 93.38 166 PRO A C 1
ATOM 1269 O O . PRO A 1 166 ? -4.792 -0.407 14.873 1.00 93.38 166 PRO A O 1
ATOM 1272 N N . LEU A 1 167 ? -2.961 -1.535 15.477 1.00 93.62 167 LEU A N 1
ATOM 1273 C CA . LEU A 1 167 ? -2.883 -2.259 14.208 1.00 93.62 167 LEU A CA 1
ATOM 1274 C C . LEU A 1 167 ? -4.025 -3.273 14.073 1.00 93.62 167 LEU A C 1
ATOM 1276 O O . LEU A 1 167 ? -4.625 -3.384 13.004 1.00 93.62 167 LEU A O 1
ATOM 1280 N N . MET A 1 168 ? -4.369 -3.959 15.168 1.00 95.56 168 MET A N 1
ATOM 1281 C CA . MET A 1 168 ? -5.554 -4.815 15.216 1.00 95.56 168 MET A CA 1
ATOM 1282 C C . MET A 1 168 ? -6.841 -3.998 15.041 1.00 95.56 168 MET A C 1
ATOM 1284 O O . MET A 1 168 ? -7.748 -4.444 14.345 1.00 95.56 168 MET A O 1
ATOM 1288 N N . GLN A 1 169 ? -6.913 -2.788 15.599 1.00 94.56 169 GLN A N 1
ATOM 1289 C CA . GLN A 1 169 ? -8.045 -1.886 15.395 1.00 94.56 169 GLN A CA 1
ATOM 1290 C C . GLN A 1 169 ? -8.256 -1.566 13.913 1.00 94.56 169 GLN A C 1
ATOM 1292 O O . GLN A 1 169 ? -9.374 -1.695 13.420 1.00 94.56 169 GLN A O 1
ATOM 1297 N N . VAL A 1 170 ? -7.190 -1.215 13.184 1.00 93.56 170 VAL A N 1
ATOM 1298 C CA . VAL A 1 170 ? -7.274 -0.965 11.735 1.00 93.56 170 VAL A CA 1
ATOM 1299 C C . VAL A 1 170 ? -7.740 -2.217 10.986 1.00 93.56 170 VAL A C 1
ATOM 1301 O O . VAL A 1 170 ? -8.503 -2.110 10.025 1.00 93.56 170 VAL A O 1
ATOM 1304 N N . ALA A 1 171 ? -7.323 -3.406 11.424 1.00 94.88 171 ALA A N 1
ATOM 1305 C CA . ALA A 1 171 ? -7.785 -4.663 10.844 1.00 94.88 171 ALA A CA 1
ATOM 1306 C C . ALA A 1 171 ? -9.283 -4.906 11.088 1.00 94.88 171 ALA A C 1
ATOM 1308 O O . ALA A 1 171 ? -9.986 -5.306 10.162 1.00 94.88 171 ALA A O 1
ATOM 1309 N N . LEU A 1 172 ? -9.782 -4.607 12.292 1.00 94.38 172 LEU A N 1
ATOM 1310 C CA . LEU A 1 172 ? -11.210 -4.667 12.625 1.00 94.38 172 LEU A CA 1
ATOM 1311 C C . LEU A 1 172 ? -12.027 -3.653 11.812 1.00 94.38 172 LEU A C 1
ATOM 1313 O O . LEU A 1 172 ? -13.073 -4.004 11.267 1.00 94.38 172 LEU A O 1
ATOM 1317 N N . ASP A 1 173 ? -11.528 -2.424 11.668 1.00 90.88 173 ASP A N 1
ATOM 1318 C CA . ASP A 1 173 ? -12.152 -1.391 10.834 1.00 90.88 173 ASP A CA 1
ATOM 1319 C C . ASP A 1 173 ? -12.218 -1.833 9.362 1.00 90.88 173 ASP A C 1
ATOM 1321 O O . ASP A 1 173 ? -13.223 -1.619 8.685 1.00 90.88 173 ASP A O 1
ATOM 1325 N N . ASN A 1 174 ? -11.168 -2.497 8.867 1.00 90.31 174 ASN A N 1
ATOM 1326 C CA . ASN A 1 174 ? -11.090 -2.961 7.484 1.00 90.31 174 ASN A CA 1
ATOM 1327 C C . ASN A 1 174 ? -12.159 -4.005 7.130 1.00 90.31 174 ASN A C 1
ATOM 1329 O O . ASN A 1 174 ? -12.716 -3.953 6.034 1.00 90.31 174 ASN A O 1
ATOM 1333 N N . ILE A 1 175 ? -12.467 -4.909 8.061 1.00 90.69 175 ILE A N 1
ATOM 1334 C CA . ILE A 1 175 ? -13.520 -5.922 7.893 1.00 90.69 175 ILE A CA 1
ATOM 1335 C C . ILE A 1 175 ? -14.917 -5.403 8.277 1.00 90.69 175 ILE A C 1
ATOM 1337 O O . ILE A 1 175 ? -15.880 -6.166 8.238 1.00 90.69 175 ILE A O 1
ATOM 1341 N N . GLY A 1 176 ? -15.041 -4.126 8.662 1.00 88.25 176 GLY A N 1
ATOM 1342 C CA . GLY A 1 176 ? -16.306 -3.517 9.080 1.00 88.25 176 GLY A CA 1
ATOM 1343 C C . GLY A 1 176 ? -16.851 -4.052 10.408 1.00 88.25 176 GLY A C 1
ATOM 1344 O O . GLY A 1 176 ? -18.061 -4.011 10.623 1.00 88.25 176 GLY A O 1
ATOM 1345 N N . PHE A 1 177 ? -15.986 -4.563 11.288 1.00 91.69 177 PHE A N 1
ATOM 1346 C CA . PHE A 1 177 ? -16.396 -5.157 12.561 1.00 91.69 177 PHE A CA 1
ATOM 1347 C C . PHE A 1 177 ? -17.078 -4.128 13.471 1.00 91.69 177 PHE A C 1
ATOM 1349 O O . PHE A 1 177 ? -16.539 -3.036 13.707 1.00 91.69 177 PHE A O 1
ATOM 1356 N N . ALA A 1 178 ? -18.248 -4.493 14.005 1.00 87.94 178 ALA A N 1
ATOM 1357 C CA . ALA A 1 178 ? -19.100 -3.632 14.818 1.00 87.94 178 ALA A CA 1
ATOM 1358 C C . ALA A 1 178 ? -19.440 -2.274 14.162 1.00 87.94 178 ALA A C 1
ATOM 1360 O O . ALA A 1 178 ? -19.668 -1.285 14.859 1.00 87.94 178 ALA A O 1
ATOM 1361 N N . ALA A 1 179 ? -19.465 -2.177 12.827 1.00 84.88 179 ALA A N 1
ATOM 1362 C CA . ALA A 1 179 ? -19.826 -0.929 12.150 1.00 84.88 179 ALA A CA 1
ATOM 1363 C C . ALA A 1 179 ? -21.341 -0.664 12.210 1.00 84.88 179 ALA A C 1
ATOM 1365 O O . ALA A 1 179 ? -21.767 0.443 12.548 1.00 84.88 179 ALA A O 1
ATOM 1366 N N . VAL A 1 180 ? -22.150 -1.690 11.934 1.00 84.75 180 VAL A N 1
ATOM 1367 C CA . VAL A 1 180 ? -23.614 -1.612 11.832 1.00 84.75 180 VAL A CA 1
ATOM 1368 C C . VAL A 1 180 ? -24.284 -2.725 12.629 1.00 84.75 180 VAL A C 1
ATOM 1370 O O . VAL A 1 180 ? -23.753 -3.822 12.749 1.00 84.75 180 VAL A O 1
ATOM 1373 N N . ASP A 1 181 ? -25.464 -2.444 13.169 1.00 81.56 181 ASP A N 1
ATOM 1374 C CA . ASP A 1 181 ? -26.312 -3.446 13.803 1.00 81.56 181 ASP A CA 1
ATOM 1375 C C . ASP A 1 181 ? -26.928 -4.346 12.728 1.00 81.56 181 ASP A C 1
ATOM 1377 O O . ASP A 1 181 ? -27.711 -3.887 11.893 1.00 81.56 181 ASP A O 1
ATOM 1381 N N . ALA A 1 182 ? -26.600 -5.637 12.790 1.00 79.06 182 ALA A N 1
ATOM 1382 C CA . ALA A 1 182 ? -27.039 -6.657 11.843 1.00 79.06 182 ALA A CA 1
ATOM 1383 C C . ALA A 1 182 ? -28.567 -6.766 11.679 1.00 79.06 182 ALA A C 1
ATOM 1385 O O . ALA A 1 182 ? -29.032 -7.309 10.680 1.00 79.06 182 ALA A O 1
ATOM 1386 N N . ASN A 1 183 ? -29.358 -6.282 12.644 1.00 81.44 183 ASN A N 1
ATOM 1387 C CA . ASN A 1 183 ? -30.820 -6.334 12.575 1.00 81.44 183 ASN A CA 1
ATOM 1388 C C . ASN A 1 183 ? -31.451 -5.070 11.987 1.00 81.44 183 ASN A C 1
ATOM 1390 O O . ASN A 1 183 ? -32.600 -5.109 11.545 1.00 81.44 183 ASN A O 1
ATOM 1394 N N . THR A 1 184 ? -30.756 -3.934 12.054 1.00 82.62 184 THR A N 1
ATOM 1395 C CA . THR A 1 184 ? -31.338 -2.629 11.714 1.00 82.62 184 THR A CA 1
ATOM 1396 C C . THR A 1 184 ? -30.612 -1.902 10.590 1.00 82.62 184 THR A C 1
ATOM 1398 O O . THR A 1 184 ? -31.120 -0.873 10.142 1.00 82.62 184 THR A O 1
ATOM 1401 N N . ASP A 1 185 ? -29.452 -2.406 10.152 1.00 78.94 185 ASP A N 1
ATOM 1402 C CA . ASP A 1 185 ? -28.522 -1.758 9.216 1.00 78.94 185 ASP A CA 1
ATOM 1403 C C . ASP A 1 185 ? -28.125 -0.332 9.646 1.00 78.94 185 ASP A C 1
ATOM 1405 O O . ASP A 1 185 ? -27.661 0.484 8.848 1.00 78.94 185 ASP A O 1
ATOM 1409 N N . LYS A 1 186 ? -28.312 0.003 10.929 1.00 83.00 186 LYS A N 1
ATOM 1410 C CA . LYS A 1 186 ? -27.953 1.306 11.491 1.00 83.00 186 LYS A CA 1
ATOM 1411 C C . LYS A 1 186 ? -26.564 1.250 12.114 1.00 83.00 186 LYS A C 1
ATOM 1413 O O . LYS A 1 186 ? -26.211 0.224 12.690 1.00 83.00 186 LYS A O 1
ATOM 1418 N N . PRO A 1 187 ? -25.800 2.356 12.086 1.00 81.94 187 PRO A N 1
ATOM 1419 C CA . PRO A 1 187 ? -24.538 2.438 12.807 1.00 81.94 187 PRO A CA 1
ATOM 1420 C C . PRO A 1 187 ? -24.715 2.101 14.291 1.00 81.94 187 PRO A C 1
ATOM 1422 O O . PRO A 1 187 ? -25.614 2.630 14.953 1.00 81.94 187 PRO A O 1
ATOM 1425 N N . LEU A 1 188 ? -23.850 1.229 14.811 1.00 84.69 188 LEU A N 1
ATOM 1426 C CA . LEU A 1 188 ? -23.819 0.895 16.235 1.00 84.69 188 LEU A CA 1
ATOM 1427 C C . LEU A 1 188 ? -23.429 2.125 17.070 1.00 84.69 188 LEU A C 1
ATOM 1429 O O . LEU A 1 188 ? -22.625 2.960 16.656 1.00 84.69 188 LEU A O 1
ATOM 1433 N N . ALA A 1 189 ? -23.978 2.233 18.281 1.00 88.19 189 ALA A N 1
ATOM 1434 C CA . ALA A 1 189 ? -23.580 3.285 19.212 1.00 88.19 189 ALA A CA 1
ATOM 1435 C C . ALA A 1 189 ? -22.097 3.129 19.590 1.00 88.19 189 ALA A C 1
ATOM 1437 O O . ALA A 1 189 ? -21.650 2.023 19.888 1.00 88.19 189 ALA A O 1
ATOM 1438 N N . SER A 1 190 ? -21.345 4.232 19.656 1.00 86.44 190 SER A N 1
ATOM 1439 C CA . SER A 1 190 ? -19.892 4.219 19.915 1.00 86.44 190 SER A CA 1
ATOM 1440 C C . SER A 1 190 ? -19.492 3.460 21.187 1.00 86.44 190 SER A C 1
ATOM 1442 O O . SER A 1 190 ? -18.462 2.784 21.215 1.00 86.44 190 SER A O 1
ATOM 1444 N N . ALA A 1 191 ? -20.322 3.528 22.233 1.00 87.69 191 ALA A N 1
ATOM 1445 C CA . ALA A 1 191 ? -20.120 2.782 23.472 1.00 87.69 191 ALA A CA 1
ATOM 1446 C C . ALA A 1 191 ? -20.200 1.262 23.253 1.00 87.69 191 ALA A C 1
ATOM 1448 O O . ALA A 1 191 ? -19.370 0.524 23.783 1.00 87.69 191 ALA A O 1
ATOM 1449 N N . GLU A 1 192 ? -21.149 0.801 22.434 1.00 87.56 192 GLU A N 1
ATOM 1450 C CA . GLU A 1 192 ? -21.297 -0.618 22.106 1.00 87.56 192 GLU A CA 1
ATOM 1451 C C . GLU A 1 192 ? -20.168 -1.091 21.187 1.00 87.56 192 GLU A C 1
ATOM 1453 O O . GLU A 1 192 ? -19.566 -2.128 21.447 1.00 87.56 192 GLU A O 1
ATOM 1458 N N . GLN A 1 193 ? -19.785 -0.290 20.187 1.00 89.94 193 GLN A N 1
ATOM 1459 C CA . GLN A 1 193 ? -18.622 -0.583 19.339 1.00 89.94 193 GLN A CA 1
ATOM 1460 C C . GLN A 1 193 ? -17.346 -0.758 20.169 1.00 89.94 193 GLN A C 1
ATOM 1462 O O . GLN A 1 193 ? -16.606 -1.726 19.994 1.00 89.94 193 GLN A O 1
ATOM 1467 N N . SER A 1 194 ? -17.108 0.157 21.113 1.00 90.56 194 SER A N 1
ATOM 1468 C CA . SER A 1 194 ? -15.955 0.096 22.016 1.00 90.56 194 SER A CA 1
ATOM 1469 C C . SER A 1 194 ? -16.009 -1.148 22.904 1.00 90.56 194 SER A C 1
ATOM 1471 O O . SER A 1 194 ? -14.992 -1.815 23.087 1.00 90.56 194 SER A O 1
ATOM 1473 N N . ARG A 1 195 ? -17.198 -1.508 23.408 1.00 89.50 195 ARG A N 1
ATOM 1474 C CA . ARG A 1 195 ? -17.410 -2.721 24.209 1.00 89.50 195 ARG A CA 1
ATOM 1475 C C . ARG A 1 195 ? -17.051 -3.984 23.425 1.00 89.50 195 ARG A C 1
ATOM 1477 O O . ARG A 1 195 ? -16.276 -4.802 23.919 1.00 89.50 195 ARG A O 1
ATOM 1484 N N . LEU A 1 196 ? -17.582 -4.127 22.210 1.00 91.19 196 LEU A N 1
ATOM 1485 C CA . LEU A 1 196 ? -17.339 -5.288 21.350 1.00 91.19 196 LEU A CA 1
ATOM 1486 C C . LEU A 1 196 ? -15.858 -5.398 20.961 1.00 91.19 196 LEU A C 1
ATOM 1488 O O . LEU A 1 196 ? -15.281 -6.481 21.032 1.00 91.19 196 LEU A O 1
ATOM 1492 N N . ARG A 1 197 ? -15.203 -4.278 20.628 1.00 93.56 197 ARG A N 1
ATOM 1493 C CA . ARG A 1 197 ? -13.760 -4.248 20.329 1.00 93.56 197 ARG A CA 1
ATOM 1494 C C . ARG A 1 197 ? -12.911 -4.642 21.531 1.00 93.56 197 ARG A C 1
ATOM 1496 O O . ARG A 1 197 ? -12.023 -5.477 21.395 1.00 93.56 197 ARG A O 1
ATOM 1503 N N . GLN A 1 198 ? -13.227 -4.122 22.718 1.00 92.25 198 GLN A N 1
ATOM 1504 C CA . GLN A 1 198 ? -12.512 -4.483 23.941 1.00 92.25 198 GLN A CA 1
ATOM 1505 C C . GLN A 1 198 ? -12.615 -5.982 24.241 1.00 92.25 198 GLN A C 1
ATOM 1507 O O . GLN A 1 198 ? -11.642 -6.599 24.686 1.00 92.25 198 GLN A O 1
ATOM 1512 N N . LEU A 1 199 ? -13.776 -6.587 23.968 1.00 91.44 199 LEU A N 1
ATOM 1513 C CA . LEU A 1 199 ? -13.952 -8.028 24.092 1.00 91.44 199 LEU A CA 1
ATOM 1514 C C . LEU A 1 199 ? -13.000 -8.776 23.153 1.00 91.44 199 LEU A C 1
ATOM 1516 O O . LEU A 1 199 ? -12.285 -9.672 23.606 1.00 91.44 199 LEU A O 1
ATOM 1520 N N . VAL A 1 200 ? -12.926 -8.373 21.885 1.00 94.81 200 VAL A N 1
ATOM 1521 C CA . VAL A 1 200 ? -11.991 -8.958 20.915 1.00 94.81 200 VAL A CA 1
ATOM 1522 C C . VAL A 1 200 ? -10.543 -8.816 21.392 1.00 94.81 200 VAL A C 1
ATOM 1524 O O . VAL A 1 200 ? -9.829 -9.816 21.452 1.00 94.81 200 VAL A O 1
ATOM 1527 N N . TYR A 1 201 ? -10.118 -7.621 21.812 1.00 94.88 201 TYR A N 1
ATOM 1528 C CA . TYR A 1 201 ? -8.751 -7.379 22.287 1.00 94.88 201 TYR A CA 1
ATOM 1529 C C . TYR A 1 201 ? -8.390 -8.242 23.494 1.00 94.88 201 TYR A C 1
ATOM 1531 O O . TYR A 1 201 ? -7.329 -8.865 23.514 1.00 94.88 201 TYR A O 1
ATOM 1539 N N . SER A 1 202 ? -9.291 -8.344 24.474 1.00 91.62 202 SER A N 1
ATOM 1540 C CA . SER A 1 202 ? -9.051 -9.139 25.682 1.00 91.62 202 SER A CA 1
ATOM 1541 C C . SER A 1 202 ? -8.894 -10.638 25.402 1.00 91.62 202 SER A C 1
ATOM 1543 O O . SER A 1 202 ? -8.089 -11.294 26.059 1.00 91.62 202 SER A O 1
ATOM 1545 N N . ASN A 1 203 ? -9.612 -11.183 24.412 1.00 92.50 203 ASN A N 1
ATOM 1546 C CA . ASN A 1 203 ? -9.483 -12.592 24.024 1.00 92.50 203 ASN A CA 1
ATOM 1547 C C . ASN A 1 203 ? -8.286 -12.825 23.078 1.00 92.50 203 ASN A C 1
ATOM 1549 O O . ASN A 1 203 ? -7.679 -13.903 23.092 1.00 92.50 203 ASN A O 1
ATOM 1553 N N . ALA A 1 204 ? -7.920 -11.816 22.282 1.00 95.12 204 ALA A N 1
ATOM 1554 C CA . ALA A 1 204 ? -6.814 -11.884 21.333 1.00 95.12 204 ALA A CA 1
ATOM 1555 C C . ALA A 1 204 ? -5.436 -11.683 21.980 1.00 95.12 204 ALA A C 1
ATOM 1557 O O . ALA A 1 204 ? -4.454 -12.224 21.474 1.00 95.12 204 ALA A O 1
ATOM 1558 N N . PHE A 1 205 ? -5.333 -10.930 23.078 1.00 95.62 205 PHE A N 1
ATOM 1559 C CA . PHE A 1 205 ? -4.048 -10.631 23.709 1.00 95.62 205 PHE A CA 1
ATOM 1560 C C . PHE A 1 205 ? -3.345 -11.895 24.223 1.00 95.62 205 PHE A C 1
ATOM 1562 O O . PHE A 1 205 ? -3.906 -12.682 24.990 1.00 95.62 205 PHE A O 1
ATOM 1569 N N . LYS A 1 206 ? -2.080 -12.062 23.836 1.00 94.44 206 LYS A N 1
ATOM 1570 C CA . LYS A 1 206 ? -1.170 -13.112 24.293 1.00 94.44 206 LYS A CA 1
ATOM 1571 C C . LYS A 1 206 ? 0.079 -12.456 24.875 1.00 94.44 206 LYS A C 1
ATOM 1573 O O . LYS A 1 206 ? 0.739 -11.655 24.216 1.00 94.44 206 LYS A O 1
ATOM 1578 N N . ALA A 1 207 ? 0.424 -12.818 26.107 1.00 93.69 207 ALA A N 1
ATOM 1579 C CA . ALA A 1 207 ? 1.657 -12.354 26.734 1.00 93.69 207 ALA A CA 1
ATOM 1580 C C . ALA A 1 207 ? 2.886 -13.068 26.139 1.00 93.69 207 ALA A C 1
ATOM 1582 O O . ALA A 1 207 ? 2.844 -14.266 25.853 1.00 93.69 207 ALA A O 1
ATOM 1583 N N . GLY A 1 208 ? 3.999 -12.345 26.018 1.00 90.88 208 GLY A N 1
ATOM 1584 C CA . GLY A 1 208 ? 5.279 -12.838 25.514 1.00 90.88 208 GLY A CA 1
ATOM 1585 C C . GLY A 1 208 ? 5.505 -12.590 24.021 1.00 90.88 208 GLY A C 1
ATOM 1586 O O . GLY A 1 208 ? 4.834 -11.781 23.385 1.00 90.88 208 GLY A O 1
ATOM 1587 N N . HIS A 1 209 ? 6.497 -13.284 23.462 1.00 87.69 209 HIS A N 1
ATOM 1588 C CA . HIS A 1 209 ? 6.801 -13.244 22.031 1.00 87.69 209 HIS A CA 1
ATOM 1589 C C . HIS A 1 209 ? 5.931 -14.241 21.258 1.00 87.69 209 HIS A C 1
ATOM 1591 O O . HIS A 1 209 ? 5.617 -15.322 21.763 1.00 87.69 209 HIS A O 1
ATOM 1597 N N . TRP A 1 210 ? 5.570 -13.904 20.019 1.00 87.38 210 TRP A N 1
ATOM 1598 C CA . TRP A 1 210 ? 4.873 -14.842 19.141 1.00 87.38 210 TRP A CA 1
ATOM 1599 C C . TRP A 1 210 ? 5.796 -16.000 18.704 1.00 87.38 210 TRP A C 1
ATOM 1601 O O . TRP A 1 210 ? 7.020 -15.837 18.662 1.00 87.38 210 TRP A O 1
ATOM 1611 N N . PRO A 1 211 ? 5.248 -17.175 18.338 1.00 84.31 211 PRO A N 1
ATOM 1612 C CA . PRO A 1 211 ? 6.052 -18.316 17.900 1.00 84.31 211 PRO A CA 1
ATOM 1613 C C . PRO A 1 211 ? 6.746 -18.043 16.553 1.00 84.31 211 PRO A C 1
ATOM 1615 O O . PRO A 1 211 ? 6.126 -17.527 15.624 1.00 84.31 211 PRO A O 1
ATOM 1618 N N . GLU A 1 212 ? 8.006 -18.458 16.378 1.00 74.19 212 GLU A N 1
ATOM 1619 C CA . GLU A 1 212 ? 8.764 -18.208 15.131 1.00 74.19 212 GLU A CA 1
ATOM 1620 C C . GLU A 1 212 ? 8.120 -18.804 13.866 1.00 74.19 212 GLU A C 1
ATOM 1622 O O . GLU A 1 212 ? 8.290 -18.260 12.767 1.00 74.19 212 GLU A O 1
ATOM 1627 N N . GLN A 1 213 ? 7.393 -19.913 14.023 1.00 71.88 213 GLN A N 1
ATOM 1628 C CA . GLN A 1 213 ? 6.708 -20.642 12.950 1.00 71.88 213 GLN A CA 1
ATOM 1629 C C . GLN A 1 213 ? 5.311 -20.096 12.639 1.00 71.88 213 GLN A C 1
ATOM 1631 O O . GLN A 1 213 ? 4.703 -20.523 11.664 1.00 71.88 213 GLN A O 1
ATOM 1636 N N . ALA A 1 214 ? 4.797 -19.177 13.458 1.00 71.81 214 ALA A N 1
ATOM 1637 C CA . ALA A 1 214 ? 3.411 -18.748 13.377 1.00 71.81 214 ALA A CA 1
ATOM 1638 C C . ALA A 1 214 ? 3.040 -17.889 12.152 1.00 71.81 214 ALA A C 1
ATOM 1640 O O . ALA A 1 214 ? 1.912 -18.032 11.688 1.00 71.81 214 ALA A O 1
ATOM 1641 N N . PRO A 1 215 ? 3.896 -17.007 11.592 1.00 82.38 215 PRO A N 1
ATOM 1642 C CA . PRO A 1 215 ? 3.424 -16.139 10.524 1.00 82.38 215 PRO A CA 1
ATOM 1643 C C . PRO A 1 215 ? 3.349 -16.871 9.189 1.00 82.38 215 PRO A C 1
ATOM 1645 O O . PRO A 1 215 ? 4.342 -17.407 8.685 1.00 82.38 215 PRO A O 1
ATOM 1648 N N . LEU A 1 216 ? 2.163 -16.824 8.592 1.00 85.69 216 LEU A N 1
ATOM 1649 C CA . LEU A 1 216 ? 1.916 -17.300 7.241 1.00 85.69 216 LEU A CA 1
ATOM 1650 C C . LEU A 1 216 ? 2.499 -16.306 6.217 1.00 85.69 216 LEU A C 1
ATOM 1652 O O . LEU A 1 216 ? 2.443 -15.091 6.429 1.00 85.69 216 LEU A O 1
ATOM 1656 N N . PRO A 1 217 ? 3.091 -16.788 5.109 1.00 90.81 217 PRO A N 1
ATOM 1657 C CA . PRO A 1 217 ? 3.544 -15.909 4.038 1.00 90.81 217 PRO A CA 1
ATOM 1658 C C . PRO A 1 217 ? 2.350 -15.264 3.327 1.00 90.81 217 PRO A C 1
ATOM 1660 O O . PRO A 1 217 ? 1.326 -15.915 3.119 1.00 90.81 217 PRO A O 1
ATOM 1663 N N . LEU A 1 218 ? 2.515 -14.017 2.881 1.00 92.75 218 LEU A N 1
ATOM 1664 C CA . LEU A 1 218 ? 1.549 -13.375 1.988 1.00 92.75 218 LEU A CA 1
ATOM 1665 C C . LEU A 1 218 ? 1.492 -14.107 0.654 1.00 92.75 218 LEU A C 1
ATOM 1667 O O . LEU A 1 218 ? 2.524 -14.438 0.064 1.00 92.75 218 LEU A O 1
ATOM 1671 N N . ARG A 1 219 ? 0.273 -14.325 0.164 1.00 93.69 219 ARG A N 1
ATOM 1672 C CA . ARG A 1 219 ? 0.025 -14.994 -1.111 1.00 93.69 219 ARG A CA 1
ATOM 1673 C C . ARG A 1 219 ? -0.783 -14.075 -2.003 1.00 93.69 219 ARG A C 1
ATOM 1675 O O . ARG A 1 219 ? -1.992 -13.952 -1.842 1.00 93.69 219 ARG A O 1
ATOM 1682 N N . TRP A 1 220 ? -0.107 -13.440 -2.950 1.00 95.31 220 TRP A N 1
ATOM 1683 C CA . TRP A 1 220 ? -0.767 -12.685 -4.007 1.00 95.31 220 TRP A CA 1
ATOM 1684 C C . TRP A 1 220 ? -0.747 -13.485 -5.294 1.00 95.31 220 TRP A C 1
ATOM 1686 O O . TRP A 1 220 ? 0.252 -14.129 -5.617 1.00 95.31 220 TRP A O 1
ATOM 1696 N N . GLN A 1 221 ? -1.843 -13.415 -6.035 1.00 95.62 221 GLN A N 1
ATOM 1697 C CA . GLN A 1 221 ? -1.917 -13.954 -7.380 1.00 95.62 221 GLN A CA 1
ATOM 1698 C C . GLN A 1 221 ? -2.474 -12.900 -8.324 1.00 95.62 221 GLN A C 1
ATOM 1700 O O . GLN A 1 221 ? -3.277 -12.054 -7.938 1.00 95.62 221 GLN A O 1
ATOM 1705 N N . ALA A 1 222 ? -2.004 -12.928 -9.563 1.00 95.31 222 ALA A N 1
ATOM 1706 C CA . ALA A 1 222 ? -2.529 -12.050 -10.589 1.00 95.31 222 ALA A CA 1
ATOM 1707 C C . ALA A 1 222 ? -3.911 -12.549 -11.037 1.00 95.31 222 ALA A C 1
ATOM 1709 O O . ALA A 1 222 ? -4.146 -13.760 -11.064 1.00 95.31 222 ALA A O 1
ATOM 1710 N N . THR A 1 223 ? -4.808 -11.635 -11.406 1.00 93.00 223 THR A N 1
ATOM 1711 C CA . THR A 1 223 ? -6.073 -11.998 -12.062 1.00 93.00 223 THR A CA 1
ATOM 1712 C C . THR A 1 223 ? -5.818 -12.690 -13.409 1.00 93.00 223 THR A C 1
ATOM 1714 O O . THR A 1 223 ? -4.712 -12.645 -13.963 1.00 93.00 223 THR A O 1
ATOM 1717 N N . ALA A 1 224 ? -6.839 -13.361 -13.950 1.00 88.00 224 ALA A N 1
ATOM 1718 C CA . ALA A 1 224 ? -6.746 -13.971 -15.275 1.00 88.00 224 ALA A CA 1
ATOM 1719 C C . ALA A 1 224 ? -6.362 -12.918 -16.332 1.00 88.00 224 ALA A C 1
ATOM 1721 O O . ALA A 1 224 ? -6.868 -11.799 -16.309 1.00 88.00 224 ALA A O 1
ATOM 1722 N N . ASP A 1 225 ? -5.438 -13.281 -17.227 1.00 83.81 225 ASP A N 1
ATOM 1723 C CA . ASP A 1 225 ? -4.917 -12.411 -18.293 1.00 83.81 225 ASP A CA 1
ATOM 1724 C C . ASP A 1 225 ? -4.286 -11.090 -17.804 1.00 83.81 225 ASP A C 1
ATOM 1726 O O . ASP A 1 225 ? -4.160 -10.121 -18.550 1.00 83.81 225 ASP A O 1
ATOM 1730 N N . CYS A 1 226 ? -3.828 -11.044 -16.550 1.00 91.44 226 CYS A N 1
ATOM 1731 C CA . CYS A 1 226 ? -3.162 -9.869 -16.007 1.00 91.44 226 CYS A CA 1
ATOM 1732 C C . CYS A 1 226 ? -1.777 -9.661 -16.640 1.00 91.44 226 CYS A C 1
ATOM 1734 O O . CYS A 1 226 ? -0.817 -10.382 -16.349 1.00 91.44 226 CYS A O 1
ATOM 1736 N N . GLY A 1 227 ? -1.657 -8.614 -17.452 1.00 91.12 227 GLY A N 1
ATOM 1737 C CA . GLY A 1 227 ? -0.385 -8.143 -17.983 1.00 91.12 227 GLY A CA 1
ATOM 1738 C C . GLY A 1 227 ? 0.451 -7.338 -16.999 1.00 91.12 227 GLY A C 1
ATOM 1739 O O . GLY A 1 227 ? 0.340 -7.484 -15.781 1.00 91.12 227 GLY A O 1
ATOM 1740 N N . CYS A 1 228 ? 1.316 -6.485 -17.538 1.00 91.81 228 CYS A N 1
ATOM 1741 C CA . CYS A 1 228 ? 2.093 -5.546 -16.738 1.00 91.81 228 CYS A CA 1
ATOM 1742 C C . CYS A 1 228 ? 1.376 -4.207 -16.579 1.00 91.81 228 CYS A C 1
ATOM 1744 O O . CYS A 1 228 ? 0.671 -3.766 -17.484 1.00 91.81 228 CYS A O 1
ATOM 1746 N N . ALA A 1 229 ? 1.620 -3.540 -15.453 1.00 90.19 229 ALA A N 1
ATOM 1747 C CA . ALA A 1 229 ? 1.213 -2.162 -15.242 1.00 90.19 229 ALA A CA 1
ATOM 1748 C C . ALA A 1 229 ? 1.804 -1.254 -16.324 1.00 90.19 229 ALA A C 1
ATOM 1750 O O . ALA A 1 229 ? 2.985 -1.385 -16.683 1.00 90.19 229 ALA A O 1
ATOM 1751 N N . ALA A 1 230 ? 0.975 -0.331 -16.815 1.00 81.12 230 ALA A N 1
ATOM 1752 C CA . ALA A 1 230 ? 1.389 0.675 -17.780 1.00 81.12 230 ALA A CA 1
ATOM 1753 C C . ALA A 1 230 ? 2.570 1.496 -17.239 1.00 81.12 230 ALA A C 1
ATOM 1755 O O . ALA A 1 230 ? 2.702 1.723 -16.032 1.00 81.12 230 ALA A O 1
ATOM 1756 N N . GLU A 1 231 ? 3.444 1.938 -18.142 1.00 76.88 231 GLU A N 1
ATOM 1757 C CA . GLU A 1 231 ? 4.531 2.837 -17.773 1.00 76.88 231 GLU A CA 1
ATOM 1758 C C . GLU A 1 231 ? 3.960 4.167 -17.263 1.00 76.88 231 GLU A C 1
ATOM 1760 O O . GLU A 1 231 ? 2.928 4.653 -17.732 1.00 76.88 231 GLU A O 1
ATOM 1765 N N . ILE A 1 232 ? 4.642 4.753 -16.283 1.00 78.31 232 ILE A N 1
ATOM 1766 C CA . ILE A 1 232 ? 4.300 6.056 -15.722 1.00 78.31 232 ILE A CA 1
ATOM 1767 C C . ILE A 1 232 ? 4.677 7.117 -16.766 1.00 78.31 232 ILE A C 1
ATOM 1769 O O . ILE A 1 232 ? 5.807 7.601 -16.811 1.00 78.31 232 ILE A O 1
ATOM 1773 N N . ILE A 1 233 ? 3.738 7.445 -17.653 1.00 66.12 233 ILE A N 1
ATOM 1774 C CA . ILE A 1 233 ? 3.930 8.434 -18.717 1.00 66.12 233 ILE A CA 1
ATOM 1775 C C . ILE A 1 233 ? 3.328 9.763 -18.259 1.00 66.12 233 ILE A C 1
ATOM 1777 O O . ILE A 1 233 ? 2.178 9.820 -17.817 1.00 66.12 233 ILE A O 1
ATOM 1781 N N . LYS A 1 234 ? 4.093 10.855 -18.391 1.00 66.75 234 LYS A N 1
ATOM 1782 C CA . LYS A 1 234 ? 3.545 12.208 -18.247 1.00 66.75 234 LYS A CA 1
ATOM 1783 C C . LYS A 1 234 ? 2.573 12.445 -19.406 1.00 66.75 234 LYS A C 1
ATOM 1785 O O . LYS A 1 234 ? 3.003 12.524 -20.556 1.00 66.75 234 LYS A O 1
ATOM 1790 N N . GLN A 1 235 ? 1.274 12.507 -19.114 1.00 66.94 235 GLN A N 1
ATOM 1791 C CA . GLN A 1 235 ? 0.275 12.927 -20.095 1.00 66.94 235 GLN A CA 1
ATOM 1792 C C . GLN A 1 235 ? 0.384 14.441 -20.330 1.00 66.94 235 GLN A C 1
ATOM 1794 O O . GLN A 1 235 ? 1.205 15.117 -19.709 1.00 66.94 235 GLN A O 1
ATOM 1799 N N . GLU A 1 236 ? -0.448 14.991 -21.221 1.00 66.50 236 GLU A N 1
ATOM 1800 C CA . GLU A 1 236 ? -0.426 16.420 -21.580 1.00 66.50 236 GLU A CA 1
ATOM 1801 C C . GLU A 1 236 ? -0.473 17.360 -20.364 1.00 66.50 236 GLU A C 1
ATOM 1803 O O . GLU A 1 236 ? 0.049 18.472 -20.436 1.00 66.50 236 GLU A O 1
ATOM 1808 N N . ARG A 1 237 ? -1.064 16.912 -19.246 1.00 70.94 237 ARG A N 1
ATOM 1809 C CA . ARG A 1 237 ? -1.190 17.701 -18.018 1.00 70.94 237 ARG A CA 1
ATOM 1810 C C . ARG A 1 237 ? -0.441 17.102 -16.833 1.00 70.94 237 ARG A C 1
ATOM 1812 O O . ARG A 1 237 ? 0.490 17.727 -16.340 1.00 70.94 237 ARG A O 1
ATOM 1819 N N . PHE A 1 238 ? -0.821 15.901 -16.402 1.00 81.50 238 PHE A N 1
ATOM 1820 C CA . PHE A 1 238 ? -0.274 15.253 -15.211 1.00 81.50 238 PHE A CA 1
ATOM 1821 C C . PHE A 1 238 ? 0.206 13.836 -15.510 1.00 81.50 238 PHE A C 1
ATOM 1823 O O . PHE A 1 238 ? -0.005 13.287 -16.591 1.00 81.50 238 PHE A O 1
ATOM 1830 N N . THR A 1 239 ? 0.937 13.264 -14.563 1.00 82.94 239 THR A N 1
ATOM 1831 C CA . THR A 1 239 ? 1.369 11.869 -14.646 1.00 82.94 239 THR A CA 1
ATOM 1832 C C . THR A 1 239 ? 0.296 10.998 -14.012 1.00 82.94 239 THR A C 1
ATOM 1834 O O . THR A 1 239 ? -0.135 11.313 -12.912 1.00 82.94 239 THR A O 1
ATOM 1837 N N . ASN A 1 240 ? -0.126 9.917 -14.668 1.00 86.50 240 ASN A N 1
ATOM 1838 C CA . ASN A 1 240 ? -1.199 9.075 -14.138 1.00 86.50 240 ASN A CA 1
ATOM 1839 C C . ASN A 1 240 ? -0.629 7.978 -13.245 1.00 86.50 240 ASN A C 1
ATOM 1841 O O . ASN A 1 240 ? -0.022 7.025 -13.732 1.00 86.50 240 ASN A O 1
ATOM 1845 N N . PHE A 1 241 ? -0.851 8.114 -11.942 1.00 92.12 241 PHE A N 1
ATOM 1846 C CA . PHE A 1 241 ? -0.537 7.102 -10.951 1.00 92.12 241 PHE A CA 1
ATOM 1847 C C . PHE A 1 241 ? -1.795 6.392 -10.464 1.00 92.12 241 PHE A C 1
ATOM 1849 O O . PHE A 1 241 ? -2.806 6.996 -10.112 1.00 92.12 241 PHE A O 1
ATOM 1856 N N . SER A 1 242 ? -1.678 5.080 -10.363 1.00 93.94 242 SER A N 1
ATOM 1857 C CA . SER A 1 242 ? -2.634 4.205 -9.700 1.00 93.94 242 SER A CA 1
ATOM 1858 C C . SER A 1 242 ? -1.928 3.528 -8.529 1.00 93.94 242 SER A C 1
ATOM 1860 O O . SER A 1 242 ? -0.929 2.820 -8.703 1.00 93.94 242 SER A O 1
ATOM 1862 N N . TYR A 1 243 ? -2.416 3.798 -7.319 1.00 97.06 243 TYR A N 1
ATOM 1863 C CA . TYR A 1 243 ? -1.791 3.338 -6.083 1.00 97.06 243 TYR A CA 1
ATOM 1864 C C . TYR A 1 243 ? -2.754 2.466 -5.280 1.00 97.06 243 TYR A C 1
ATOM 1866 O O . TYR A 1 243 ? -3.821 2.916 -4.881 1.00 97.06 243 TYR A O 1
ATOM 1874 N N . GLY A 1 244 ? -2.392 1.221 -5.001 1.00 97.12 244 GLY A N 1
ATOM 1875 C CA . GLY A 1 244 ? -3.201 0.333 -4.167 1.00 97.12 244 GLY A CA 1
ATOM 1876 C C . GLY A 1 244 ? -2.611 0.157 -2.779 1.00 97.12 244 GLY A C 1
ATOM 1877 O O . GLY A 1 244 ? -1.403 0.055 -2.641 1.00 97.12 244 GLY A O 1
ATOM 1878 N N . PHE A 1 245 ? -3.426 0.058 -1.740 1.00 97.56 245 PHE A N 1
ATOM 1879 C CA . PHE A 1 245 ? -2.945 -0.362 -0.428 1.00 97.56 245 PHE A CA 1
ATOM 1880 C C . PHE A 1 245 ? -3.403 -1.778 -0.104 1.00 97.56 245 PHE A C 1
ATOM 1882 O O . PHE A 1 245 ? -4.586 -2.096 -0.222 1.00 97.56 245 PHE A O 1
ATOM 1889 N N . VAL A 1 246 ? -2.466 -2.607 0.349 1.00 96.06 246 VAL A N 1
ATOM 1890 C CA . VAL A 1 246 ? -2.726 -3.985 0.766 1.00 96.06 246 VAL A CA 1
ATOM 1891 C C . VAL A 1 246 ? -2.309 -4.149 2.229 1.00 96.06 246 VAL A C 1
ATOM 1893 O O . VAL A 1 246 ? -1.139 -3.920 2.540 1.00 96.06 246 VAL A O 1
ATOM 1896 N N . PRO A 1 247 ? -3.211 -4.539 3.143 1.00 95.19 247 PRO A N 1
ATOM 1897 C CA . PRO A 1 247 ? -2.822 -4.887 4.504 1.00 95.19 247 PRO A CA 1
ATOM 189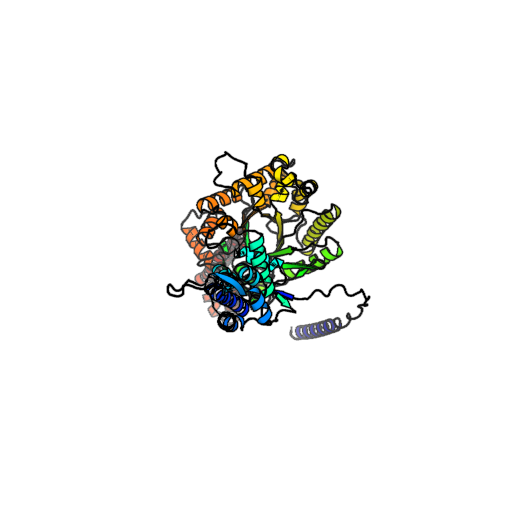8 C C . PRO A 1 247 ? -2.070 -6.224 4.554 1.00 95.19 247 PRO A C 1
ATOM 1900 O O . PRO A 1 247 ? -2.327 -7.118 3.750 1.00 95.19 247 PRO A O 1
ATOM 1903 N N . TYR A 1 248 ? -1.169 -6.405 5.525 1.00 93.50 248 TYR A N 1
ATOM 1904 C CA . TYR A 1 248 ? -0.435 -7.676 5.649 1.00 93.50 248 TYR A CA 1
ATOM 1905 C C . TYR A 1 248 ? -1.269 -8.834 6.224 1.00 93.50 248 TYR A C 1
ATOM 1907 O O . TYR A 1 248 ? -0.834 -9.979 6.142 1.00 93.50 248 TYR A O 1
ATOM 1915 N N . TRP A 1 249 ? -2.427 -8.558 6.829 1.00 92.50 249 TRP A N 1
ATOM 1916 C CA . TRP A 1 249 ? -3.274 -9.554 7.501 1.00 92.50 249 TRP A CA 1
ATOM 1917 C C . TRP A 1 249 ? -4.285 -10.228 6.559 1.00 92.50 249 TRP A C 1
ATOM 1919 O O . TRP A 1 249 ? -5.403 -10.544 6.955 1.00 92.50 249 TRP A O 1
ATOM 1929 N N . GLN A 1 250 ? -3.908 -10.446 5.298 1.00 87.25 250 GLN A N 1
ATOM 1930 C CA . GLN A 1 250 ? -4.725 -11.210 4.355 1.00 87.25 250 GLN A CA 1
ATOM 1931 C C . GLN A 1 250 ? -4.560 -12.710 4.633 1.00 87.25 250 GLN A C 1
ATOM 1933 O O . GLN A 1 250 ? -3.460 -13.253 4.522 1.00 87.25 250 GLN A O 1
ATOM 1938 N N . SER A 1 251 ? -5.653 -13.368 5.020 1.00 71.12 251 SER A N 1
ATOM 1939 C CA . SER A 1 251 ? -5.696 -14.798 5.363 1.00 71.12 251 SER A CA 1
ATOM 1940 C C . SER A 1 251 ? -5.675 -15.714 4.136 1.00 71.12 251 SER A C 1
ATOM 1942 O O . SER A 1 251 ? -5.118 -16.810 4.202 1.00 71.12 251 SER A O 1
ATOM 1944 N N . ASP A 1 252 ? -6.197 -15.234 3.007 1.00 80.94 252 ASP A N 1
ATOM 1945 C CA . ASP A 1 252 ? -6.341 -15.995 1.768 1.00 80.94 252 ASP A CA 1
ATOM 1946 C C . ASP A 1 252 ? -5.458 -15.481 0.626 1.00 80.94 252 ASP A C 1
ATOM 1948 O O . ASP A 1 252 ? -4.828 -14.419 0.683 1.00 80.94 252 ASP A O 1
ATOM 1952 N N . VAL A 1 253 ? -5.421 -16.265 -0.456 1.00 88.94 253 VAL A N 1
ATOM 1953 C CA . VAL A 1 253 ? -4.777 -15.846 -1.699 1.00 88.94 253 VAL A CA 1
ATOM 1954 C C . VAL A 1 253 ? -5.523 -14.640 -2.264 1.00 88.94 253 VAL A C 1
ATOM 1956 O O . VAL A 1 253 ? -6.674 -14.751 -2.676 1.00 88.94 253 VAL A O 1
ATOM 1959 N N . SER A 1 254 ? -4.853 -13.492 -2.295 1.00 91.00 254 SER A N 1
ATOM 1960 C CA . SER A 1 254 ? -5.446 -12.247 -2.778 1.00 91.00 254 SER A CA 1
ATOM 1961 C C . SER A 1 254 ? -5.203 -12.080 -4.273 1.00 91.00 254 SER A C 1
ATOM 1963 O O . SER A 1 254 ? -4.057 -12.020 -4.727 1.00 91.00 254 SER A O 1
ATOM 1965 N N . GLU A 1 255 ? -6.294 -12.021 -5.035 1.00 94.56 255 GLU A N 1
ATOM 1966 C CA . GLU A 1 255 ? -6.279 -11.754 -6.473 1.00 94.56 255 GLU A CA 1
ATOM 1967 C C . GLU A 1 255 ? -6.145 -10.258 -6.735 1.00 94.56 255 GLU A C 1
ATOM 1969 O O . GLU A 1 255 ? -7.026 -9.479 -6.381 1.00 94.56 255 GLU A O 1
ATOM 1974 N N . ILE A 1 256 ? -5.044 -9.847 -7.361 1.00 95.69 256 ILE A N 1
ATOM 1975 C CA . ILE A 1 256 ? -4.767 -8.443 -7.666 1.00 95.69 256 ILE A CA 1
ATOM 1976 C C . ILE A 1 256 ? -4.589 -8.286 -9.175 1.00 95.69 256 ILE A C 1
ATOM 1978 O O . ILE A 1 256 ? -3.745 -8.937 -9.793 1.00 95.69 256 ILE A O 1
ATOM 1982 N N . ALA A 1 257 ? -5.356 -7.374 -9.772 1.00 95.06 257 ALA A N 1
ATOM 1983 C CA . ALA A 1 257 ? -5.142 -6.920 -11.142 1.00 95.06 257 ALA A CA 1
ATOM 1984 C C . ALA A 1 257 ? -3.929 -5.972 -11.192 1.00 95.06 257 ALA A C 1
ATOM 1986 O O . ALA A 1 257 ? -4.060 -4.750 -11.167 1.00 95.06 257 ALA A O 1
ATOM 1987 N N . PHE A 1 258 ? -2.715 -6.528 -11.189 1.00 95.38 258 PHE A N 1
ATOM 1988 C CA . PHE A 1 258 ? -1.470 -5.748 -11.150 1.00 95.38 258 PHE A CA 1
ATOM 1989 C C . PHE A 1 258 ? -1.317 -4.787 -12.335 1.00 95.38 258 PHE A C 1
ATOM 1991 O O . PHE A 1 258 ? -0.749 -3.712 -12.181 1.00 95.38 258 PHE A O 1
ATOM 1998 N N . ASN A 1 259 ? -1.877 -5.122 -13.500 1.00 92.38 259 ASN A N 1
ATOM 1999 C CA . ASN A 1 259 ? -1.909 -4.228 -14.659 1.00 92.38 259 ASN A CA 1
ATOM 2000 C C . ASN A 1 259 ? -2.658 -2.905 -14.399 1.00 92.38 259 ASN A C 1
ATOM 2002 O O . ASN A 1 259 ? -2.454 -1.938 -15.130 1.00 92.38 259 ASN A O 1
ATOM 2006 N N . THR A 1 260 ? -3.499 -2.852 -13.362 1.00 92.75 260 THR A N 1
ATOM 2007 C CA . THR A 1 260 ? -4.249 -1.665 -12.942 1.00 92.75 260 THR A CA 1
ATOM 2008 C C . THR A 1 260 ? -3.463 -0.752 -11.999 1.00 92.75 260 THR A C 1
ATOM 2010 O O . THR A 1 260 ? -3.856 0.399 -11.859 1.00 92.75 260 THR A O 1
ATOM 2013 N N . PHE A 1 261 ? -2.378 -1.220 -11.361 1.00 94.50 261 PHE A N 1
ATOM 2014 C CA . PHE A 1 261 ? -1.636 -0.445 -10.355 1.00 94.50 261 PHE A CA 1
ATOM 2015 C C . PHE A 1 261 ? -0.165 -0.279 -10.712 1.00 94.50 261 PHE A C 1
ATOM 2017 O O . PHE A 1 261 ? 0.572 -1.255 -10.857 1.00 94.50 261 PHE A O 1
ATOM 2024 N N . ASN A 1 262 ? 0.301 0.969 -10.739 1.00 93.81 262 ASN A N 1
ATOM 2025 C CA . ASN A 1 262 ? 1.729 1.259 -10.851 1.00 93.81 262 ASN A CA 1
ATOM 2026 C C . ASN A 1 262 ? 2.459 0.915 -9.549 1.00 93.81 262 ASN A C 1
ATOM 2028 O O . ASN A 1 262 ? 3.594 0.440 -9.587 1.00 93.81 262 ASN A O 1
ATOM 2032 N N . ARG A 1 263 ? 1.826 1.169 -8.396 1.00 96.69 263 ARG A N 1
ATOM 2033 C CA . ARG A 1 263 ? 2.423 0.930 -7.077 1.00 96.69 263 ARG A CA 1
ATOM 2034 C C . ARG A 1 263 ? 1.426 0.314 -6.104 1.00 96.69 263 ARG A C 1
ATOM 2036 O O . ARG A 1 263 ? 0.233 0.608 -6.158 1.00 96.69 263 ARG A O 1
ATOM 2043 N N . ILE A 1 264 ? 1.934 -0.507 -5.193 1.00 97.94 264 ILE A N 1
ATOM 2044 C CA . ILE A 1 264 ? 1.182 -1.061 -4.072 1.00 97.94 264 ILE A CA 1
ATOM 2045 C C . ILE A 1 264 ? 1.912 -0.735 -2.769 1.00 97.94 264 ILE A C 1
ATOM 2047 O O . ILE A 1 264 ? 3.087 -1.050 -2.631 1.00 97.94 264 ILE A O 1
ATOM 2051 N N . GLY A 1 265 ? 1.220 -0.135 -1.806 1.00 97.94 265 GLY A N 1
ATOM 2052 C CA . GLY A 1 265 ? 1.702 0.066 -0.444 1.00 97.94 265 GLY A CA 1
ATOM 2053 C C . GLY A 1 265 ? 1.313 -1.094 0.464 1.00 97.94 265 GLY A C 1
ATOM 2054 O O . GLY A 1 265 ? 0.124 -1.301 0.717 1.00 97.94 265 GLY A O 1
ATOM 2055 N N . LEU A 1 266 ? 2.297 -1.823 0.993 1.00 97.31 266 LEU A N 1
ATOM 2056 C CA . LEU A 1 266 ? 2.081 -2.823 2.036 1.00 97.31 266 LEU A CA 1
ATOM 2057 C C . LEU A 1 266 ? 1.873 -2.123 3.385 1.00 97.31 266 LEU A C 1
ATOM 2059 O O . LEU A 1 266 ? 2.801 -1.535 3.949 1.00 97.31 266 LEU A O 1
ATOM 2063 N N . TYR A 1 267 ? 0.644 -2.179 3.894 1.00 95.00 267 TYR A N 1
ATOM 2064 C CA . TYR A 1 267 ? 0.250 -1.545 5.145 1.00 95.00 267 TYR A CA 1
ATOM 2065 C C . TYR A 1 267 ? 0.513 -2.449 6.335 1.00 95.00 267 TYR A C 1
ATOM 2067 O O . TYR A 1 267 ? -0.202 -3.435 6.542 1.00 95.00 267 TYR A O 1
ATOM 2075 N N . SER A 1 268 ? 1.565 -2.131 7.096 1.00 88.06 268 SER A N 1
ATOM 2076 C CA . SER A 1 268 ? 2.030 -3.048 8.137 1.00 88.06 268 SER A CA 1
ATOM 2077 C C . SER A 1 268 ? 3.153 -2.564 9.049 1.00 88.06 268 SER A C 1
ATOM 2079 O O . SER A 1 268 ? 3.303 -3.110 10.137 1.00 88.06 268 SER A O 1
ATOM 2081 N N . PHE A 1 269 ? 3.994 -1.625 8.608 1.00 95.94 269 PHE A N 1
ATOM 2082 C CA . PHE A 1 269 ? 5.156 -1.221 9.396 1.00 95.94 269 PHE A CA 1
ATOM 2083 C C . PHE A 1 269 ? 4.718 -0.220 10.448 1.00 95.94 269 PHE A C 1
ATOM 2085 O O . PHE A 1 269 ? 4.074 0.778 10.123 1.00 95.94 269 PHE A O 1
ATOM 2092 N N . THR A 1 270 ? 5.089 -0.470 11.697 1.00 95.31 270 THR A N 1
ATOM 2093 C CA . THR A 1 270 ? 4.755 0.415 12.811 1.00 95.31 270 THR A CA 1
ATOM 2094 C C . THR A 1 270 ? 6.010 1.022 13.411 1.00 95.31 270 THR A C 1
ATOM 2096 O O . THR A 1 270 ? 7.085 0.422 13.383 1.00 95.31 270 THR A O 1
ATOM 2099 N N . LEU A 1 271 ? 5.885 2.231 13.948 1.00 94.69 271 LEU A N 1
ATOM 2100 C CA . LEU A 1 271 ? 6.924 2.832 14.776 1.00 94.69 271 LEU A CA 1
ATOM 2101 C C . LEU A 1 271 ? 6.634 2.509 16.241 1.00 94.69 271 LEU A C 1
ATOM 2103 O O . LEU A 1 271 ? 5.566 2.843 16.743 1.00 94.69 271 LEU A O 1
ATOM 2107 N N . GLY A 1 272 ? 7.575 1.827 16.892 1.00 90.38 272 GLY A N 1
ATOM 2108 C CA . GLY A 1 272 ? 7.565 1.629 18.338 1.00 90.38 272 GLY A CA 1
ATOM 2109 C C . GLY A 1 272 ? 8.244 2.783 19.078 1.00 90.38 272 GLY A C 1
ATOM 2110 O O . GLY A 1 272 ? 8.473 3.862 18.523 1.00 90.38 272 GLY A O 1
ATOM 2111 N N . GLU A 1 273 ? 8.638 2.525 20.326 1.00 88.31 273 GLU A N 1
ATOM 2112 C CA . GLU A 1 273 ? 9.402 3.478 21.135 1.00 88.31 273 GLU A CA 1
ATOM 2113 C C . GLU A 1 273 ? 10.662 3.966 20.399 1.00 88.31 273 GLU A C 1
ATOM 2115 O O . GLU A 1 273 ? 11.349 3.204 19.710 1.00 88.31 273 GLU A O 1
ATOM 2120 N N . HIS A 1 274 ? 10.969 5.261 20.534 1.00 90.56 274 HIS A N 1
ATOM 2121 C CA . HIS A 1 274 ? 12.133 5.901 19.905 1.00 90.56 274 HIS A CA 1
ATOM 2122 C C . HIS A 1 274 ? 12.229 5.687 18.383 1.00 90.56 274 HIS A C 1
ATOM 2124 O O . HIS A 1 274 ? 13.325 5.546 17.826 1.00 90.56 274 HIS A O 1
ATOM 2130 N N . ASN A 1 275 ? 11.078 5.648 17.708 1.00 94.50 275 ASN A N 1
ATOM 2131 C CA . ASN A 1 275 ? 10.946 5.428 16.268 1.00 94.50 275 ASN A CA 1
ATOM 2132 C C . ASN A 1 275 ? 11.577 4.119 15.782 1.00 94.50 275 ASN A C 1
ATOM 2134 O O . ASN A 1 275 ? 12.030 4.042 14.637 1.00 94.50 275 ASN A O 1
ATOM 2138 N N . GLN A 1 276 ? 11.654 3.093 16.633 1.00 94.44 276 GLN A N 1
ATOM 2139 C CA . GLN A 1 276 ? 12.111 1.790 16.178 1.00 94.44 276 GLN A CA 1
ATOM 2140 C C . GLN A 1 276 ? 11.125 1.247 15.141 1.00 94.44 276 GLN A C 1
ATOM 2142 O O . GLN A 1 276 ? 9.953 1.028 15.447 1.00 94.44 276 GLN A O 1
ATOM 2147 N N . LEU A 1 277 ? 11.613 1.006 13.925 1.00 95.44 277 LEU A N 1
ATOM 2148 C CA . LEU A 1 277 ? 10.830 0.391 12.867 1.00 95.44 277 LEU A CA 1
ATOM 2149 C C . LEU A 1 277 ? 10.538 -1.068 13.229 1.00 95.44 277 LEU A C 1
ATOM 2151 O O . LEU A 1 277 ? 11.454 -1.868 13.436 1.00 95.44 277 LEU A O 1
ATOM 2155 N N . GLN A 1 278 ? 9.258 -1.406 13.301 1.00 94.00 278 GLN A N 1
ATOM 2156 C CA . GLN A 1 278 ? 8.774 -2.758 13.530 1.00 94.00 278 GLN A CA 1
ATOM 2157 C C . GLN A 1 278 ? 8.158 -3.284 12.234 1.00 94.00 278 GLN A C 1
ATOM 2159 O O . GLN A 1 278 ? 7.139 -2.781 11.756 1.00 94.00 278 GLN A O 1
ATOM 2164 N N . SER A 1 279 ? 8.807 -4.288 11.651 1.00 93.75 279 SER A N 1
ATOM 2165 C CA . SER A 1 279 ? 8.329 -4.981 10.453 1.00 93.75 279 SER A CA 1
ATOM 2166 C C . SER A 1 279 ? 7.227 -5.979 10.819 1.00 93.75 279 SER A C 1
ATOM 2168 O O . SER A 1 279 ? 7.277 -6.564 11.907 1.00 93.75 279 SER A O 1
ATOM 2170 N N . PRO A 1 280 ? 6.249 -6.234 9.933 1.00 93.50 280 PRO A N 1
ATOM 2171 C CA . PRO A 1 280 ? 5.226 -7.224 10.227 1.00 93.50 280 PRO A CA 1
ATOM 2172 C C . PRO A 1 280 ? 5.798 -8.646 10.271 1.00 93.50 280 PRO A C 1
ATOM 2174 O O . PRO A 1 280 ? 6.831 -8.931 9.654 1.00 93.50 280 PRO A O 1
ATOM 2177 N N . PRO A 1 281 ? 5.096 -9.586 10.924 1.00 90.31 281 PRO A N 1
ATOM 2178 C CA . PRO A 1 281 ? 5.576 -10.957 11.104 1.00 90.31 281 PRO A CA 1
ATOM 2179 C C . PRO A 1 281 ? 5.908 -11.713 9.802 1.00 90.31 281 PRO A C 1
ATOM 2181 O O . PRO A 1 281 ? 6.770 -12.600 9.800 1.00 90.31 281 PRO A O 1
ATOM 2184 N N . ASN A 1 282 ? 5.238 -11.363 8.700 1.00 90.31 282 ASN A N 1
ATOM 2185 C CA . ASN A 1 282 ? 5.392 -11.955 7.369 1.00 90.31 282 ASN A CA 1
ATOM 2186 C C . ASN A 1 282 ? 6.413 -11.231 6.466 1.00 90.31 282 ASN A C 1
ATOM 2188 O O . ASN A 1 282 ? 6.593 -11.623 5.314 1.00 90.31 282 ASN A O 1
ATOM 2192 N N . TRP A 1 283 ? 7.139 -10.231 6.973 1.00 93.56 283 TRP A N 1
ATOM 2193 C CA . TRP A 1 283 ? 8.237 -9.587 6.250 1.00 93.56 283 TRP A CA 1
ATOM 2194 C C . TRP A 1 283 ? 9.573 -10.271 6.556 1.00 93.56 283 TRP A C 1
ATOM 2196 O O . TRP A 1 283 ? 10.257 -9.952 7.529 1.00 93.56 283 TRP A O 1
ATOM 2206 N N . ARG A 1 284 ? 9.947 -11.267 5.743 1.00 93.19 284 ARG A N 1
ATOM 2207 C CA . ARG A 1 284 ? 11.186 -12.044 5.921 1.00 93.19 284 ARG A CA 1
ATOM 2208 C C . ARG A 1 284 ? 11.908 -12.207 4.592 1.00 93.19 284 ARG A C 1
ATOM 2210 O O . ARG A 1 284 ? 11.318 -12.686 3.634 1.00 93.19 284 ARG A O 1
ATOM 2217 N N . ASN A 1 285 ? 13.211 -11.917 4.548 1.00 95.12 285 ASN A N 1
ATOM 2218 C CA . ASN A 1 285 ? 13.982 -12.006 3.305 1.00 95.12 285 ASN A CA 1
ATOM 2219 C C . ASN A 1 285 ? 14.343 -13.455 2.921 1.00 95.12 285 ASN A C 1
ATOM 2221 O O . ASN A 1 285 ? 15.493 -13.889 3.020 1.00 95.12 285 ASN A O 1
ATOM 2225 N N . ASN A 1 286 ? 13.355 -14.224 2.475 1.00 94.62 286 ASN A N 1
ATOM 2226 C CA . ASN A 1 286 ? 13.546 -15.543 1.887 1.00 94.62 286 ASN A CA 1
ATOM 2227 C C . ASN A 1 286 ? 12.484 -15.808 0.810 1.00 94.62 286 ASN A C 1
ATOM 2229 O O . ASN A 1 286 ? 11.474 -15.119 0.733 1.00 94.62 286 ASN A O 1
ATOM 2233 N N . ARG A 1 287 ? 12.693 -16.841 -0.014 1.00 94.31 287 ARG A N 1
ATOM 2234 C CA . ARG A 1 287 ? 11.838 -17.109 -1.181 1.00 94.31 287 ARG A CA 1
ATOM 2235 C C . ARG A 1 287 ? 10.344 -17.211 -0.848 1.00 94.31 287 ARG A C 1
ATOM 2237 O O . ARG A 1 287 ? 9.542 -16.700 -1.614 1.00 94.31 287 ARG A O 1
ATOM 2244 N N . GLN A 1 288 ? 9.987 -17.886 0.245 1.00 93.12 288 GLN A N 1
ATOM 2245 C CA . GLN A 1 288 ? 8.590 -18.149 0.600 1.00 93.12 288 GLN A CA 1
ATOM 2246 C C . GLN A 1 288 ? 7.852 -16.865 0.989 1.00 93.12 288 GLN A C 1
ATOM 2248 O O . GLN A 1 288 ? 6.701 -16.693 0.613 1.00 93.12 288 GLN A O 1
ATOM 2253 N N . PHE A 1 289 ? 8.517 -15.965 1.713 1.00 94.25 289 PHE A N 1
ATOM 2254 C CA . PHE A 1 289 ? 7.928 -14.700 2.155 1.00 94.25 289 PHE A CA 1
ATOM 2255 C C . PHE A 1 289 ? 8.101 -13.575 1.128 1.00 94.25 289 PHE A C 1
ATOM 2257 O O . PHE A 1 289 ? 7.361 -12.611 1.167 1.00 94.25 289 PHE A O 1
ATOM 2264 N N . ASN A 1 290 ? 9.014 -13.713 0.166 1.00 95.50 290 ASN A N 1
ATOM 2265 C CA . ASN A 1 290 ? 9.239 -12.722 -0.888 1.00 95.50 290 ASN A CA 1
ATOM 2266 C C . ASN A 1 290 ? 8.405 -12.970 -2.164 1.00 95.50 290 ASN A C 1
ATOM 2268 O O . ASN A 1 290 ? 8.517 -12.211 -3.127 1.00 95.50 290 ASN A O 1
ATOM 2272 N N . ASP A 1 291 ? 7.621 -14.051 -2.238 1.00 95.06 291 ASP A N 1
ATOM 2273 C CA . ASP A 1 291 ? 6.946 -14.451 -3.483 1.00 95.06 291 ASP A CA 1
ATOM 2274 C C . ASP A 1 291 ? 5.899 -13.428 -3.949 1.00 95.06 291 ASP A C 1
ATOM 2276 O O . ASP A 1 291 ? 5.807 -13.137 -5.143 1.00 95.06 291 ASP A O 1
ATOM 2280 N N . PHE A 1 292 ? 5.187 -12.797 -3.012 1.00 95.62 292 PHE A N 1
ATOM 2281 C CA . PHE A 1 292 ? 4.240 -11.722 -3.319 1.00 95.62 292 PHE A CA 1
ATOM 2282 C C . PHE A 1 292 ? 4.941 -10.483 -3.914 1.00 95.62 292 PHE A C 1
ATOM 2284 O O . PHE A 1 292 ? 4.466 -9.925 -4.904 1.00 95.62 292 PHE A O 1
ATOM 2291 N N . ILE A 1 293 ? 6.122 -10.120 -3.389 1.00 96.00 293 ILE A N 1
ATOM 2292 C CA . ILE A 1 293 ? 6.975 -9.027 -3.894 1.00 96.00 293 ILE A CA 1
ATOM 2293 C C . ILE A 1 293 ? 7.426 -9.346 -5.321 1.00 96.00 293 ILE A C 1
ATOM 2295 O O . ILE A 1 293 ? 7.283 -8.540 -6.243 1.00 96.00 293 ILE A O 1
ATOM 2299 N N . ASN A 1 294 ? 7.937 -10.565 -5.525 1.00 95.69 294 ASN A N 1
ATOM 2300 C CA . ASN A 1 294 ? 8.386 -11.021 -6.833 1.00 95.69 294 ASN A CA 1
ATOM 2301 C C . ASN A 1 294 ? 7.242 -11.042 -7.857 1.00 95.69 294 ASN A C 1
ATOM 2303 O O . ASN A 1 294 ? 7.482 -10.710 -9.021 1.00 95.69 294 ASN A O 1
ATOM 2307 N N . THR A 1 295 ? 6.033 -11.412 -7.428 1.00 96.12 295 THR A N 1
ATOM 2308 C CA . THR A 1 295 ? 4.820 -11.410 -8.253 1.00 96.12 295 THR A CA 1
ATOM 2309 C C . THR A 1 295 ? 4.463 -9.986 -8.674 1.00 96.12 295 THR A C 1
ATOM 2311 O O . THR A 1 295 ? 4.445 -9.716 -9.872 1.00 96.12 295 THR A O 1
ATOM 2314 N N . ALA A 1 296 ? 4.321 -9.039 -7.743 1.00 96.50 296 ALA A N 1
ATOM 2315 C CA . ALA A 1 296 ? 4.035 -7.639 -8.077 1.00 96.50 296 ALA A CA 1
ATOM 2316 C C . ALA A 1 296 ? 5.072 -7.045 -9.056 1.00 96.50 296 ALA A C 1
ATOM 2318 O O . ALA A 1 296 ? 4.730 -6.562 -10.138 1.00 96.50 296 ALA A O 1
ATOM 2319 N N . GLN A 1 297 ? 6.367 -7.201 -8.761 1.00 94.56 297 GLN A N 1
ATOM 2320 C CA . GLN A 1 297 ? 7.442 -6.676 -9.613 1.00 94.56 297 GLN A CA 1
ATOM 2321 C C . GLN A 1 297 ? 7.549 -7.403 -10.968 1.00 94.56 297 GLN A C 1
ATOM 2323 O O . GLN A 1 297 ? 8.042 -6.841 -11.960 1.00 94.56 297 GLN A O 1
ATOM 2328 N N . ALA A 1 298 ? 7.130 -8.674 -11.054 1.00 94.06 298 ALA A N 1
ATOM 2329 C CA . ALA A 1 298 ? 6.976 -9.376 -12.329 1.00 94.06 298 ALA A CA 1
ATOM 2330 C C . ALA A 1 298 ? 5.932 -8.682 -13.206 1.00 94.06 298 ALA A C 1
ATOM 2332 O O . ALA A 1 298 ? 6.208 -8.477 -14.381 1.00 94.06 298 ALA A O 1
ATOM 2333 N N . HIS A 1 299 ? 4.843 -8.180 -12.637 1.00 95.19 299 HIS A N 1
ATOM 2334 C CA . HIS A 1 299 ? 3.835 -7.395 -13.351 1.00 95.19 299 HIS A CA 1
ATOM 2335 C C . HIS A 1 299 ? 4.160 -5.894 -13.458 1.00 95.19 299 HIS A C 1
ATOM 2337 O O . HIS A 1 299 ? 3.298 -5.102 -13.808 1.00 95.19 299 HIS A O 1
ATOM 2343 N N . ASN A 1 300 ? 5.414 -5.486 -13.225 1.00 93.56 300 ASN A N 1
ATOM 2344 C CA . ASN A 1 300 ? 5.835 -4.077 -13.287 1.00 93.56 300 ASN A CA 1
ATOM 2345 C C . ASN A 1 300 ? 5.114 -3.161 -12.276 1.00 93.56 300 ASN A C 1
ATOM 2347 O O . ASN A 1 300 ? 5.073 -1.950 -12.464 1.00 93.56 300 ASN A O 1
ATOM 2351 N N . THR A 1 301 ? 4.582 -3.737 -11.199 1.00 95.50 301 THR A N 1
ATOM 2352 C CA . THR A 1 301 ? 4.013 -3.001 -10.072 1.00 95.50 301 THR A CA 1
ATOM 2353 C C . THR A 1 301 ? 5.060 -2.898 -8.969 1.00 95.50 301 THR A C 1
ATOM 2355 O O . THR A 1 301 ? 5.612 -3.911 -8.530 1.00 95.50 301 THR A O 1
ATOM 2358 N N . TYR A 1 302 ? 5.350 -1.676 -8.537 1.00 96.06 302 TYR A N 1
ATOM 2359 C CA . TYR A 1 302 ? 6.333 -1.395 -7.490 1.00 96.06 302 TYR A CA 1
ATOM 2360 C C . TYR A 1 302 ? 5.720 -1.565 -6.099 1.00 96.06 302 TYR A C 1
ATOM 2362 O O . TYR A 1 302 ? 4.543 -1.265 -5.906 1.00 96.06 302 TYR A O 1
ATOM 2370 N N . LEU A 1 303 ? 6.508 -2.027 -5.130 1.00 97.31 303 LEU A N 1
ATOM 2371 C CA . LEU A 1 303 ? 6.039 -2.253 -3.763 1.00 97.31 303 LEU A CA 1
ATOM 2372 C C . LEU A 1 303 ? 6.613 -1.215 -2.798 1.00 97.31 303 LEU A C 1
ATOM 2374 O O . LEU A 1 303 ? 7.821 -1.155 -2.610 1.00 97.31 303 LEU A O 1
ATOM 2378 N N . ASP A 1 304 ? 5.765 -0.465 -2.111 1.00 98.31 304 ASP A N 1
ATOM 2379 C CA . ASP A 1 304 ? 6.178 0.473 -1.070 1.00 98.31 304 ASP A CA 1
ATOM 2380 C C . ASP A 1 304 ? 5.880 -0.101 0.315 1.00 98.31 304 ASP A C 1
ATOM 2382 O O . ASP A 1 304 ? 4.846 -0.735 0.524 1.00 98.31 304 ASP A O 1
ATOM 2386 N N . ILE A 1 305 ? 6.744 0.168 1.293 1.00 98.00 305 ILE A N 1
ATOM 2387 C CA . ILE A 1 305 ? 6.413 -0.085 2.701 1.00 98.00 305 ILE A CA 1
ATOM 2388 C C . ILE A 1 305 ? 5.635 1.104 3.258 1.00 98.00 305 ILE A C 1
ATOM 2390 O O . ILE A 1 305 ? 6.034 2.255 3.070 1.00 98.00 305 ILE A O 1
ATOM 2394 N N . VAL A 1 306 ? 4.523 0.854 3.947 1.00 98.25 306 VAL A N 1
ATOM 2395 C CA . VAL A 1 306 ? 3.760 1.918 4.609 1.00 98.25 306 VAL A CA 1
ATOM 2396 C C . VAL A 1 306 ? 4.100 1.924 6.089 1.00 98.25 306 VAL A C 1
ATOM 2398 O O . VAL A 1 306 ? 3.801 0.968 6.806 1.00 98.25 306 VAL A O 1
ATOM 2401 N N . VAL A 1 307 ? 4.719 3.016 6.526 1.00 97.69 307 VAL A N 1
ATOM 2402 C CA . VAL A 1 307 ? 5.196 3.229 7.891 1.00 97.69 307 VAL A CA 1
ATOM 2403 C C . VAL A 1 307 ? 4.173 4.067 8.638 1.00 97.69 307 VAL A C 1
ATOM 2405 O O . VAL A 1 307 ? 3.938 5.222 8.283 1.00 97.69 307 VAL A O 1
ATOM 2408 N N . THR A 1 308 ? 3.570 3.482 9.666 1.00 95.69 308 THR A N 1
ATOM 2409 C CA . THR A 1 308 ? 2.534 4.109 10.483 1.00 95.69 308 THR A CA 1
ATOM 2410 C C . THR A 1 308 ? 3.034 4.365 11.899 1.00 95.69 308 THR A C 1
ATOM 2412 O O . THR A 1 308 ? 3.611 3.484 12.534 1.00 95.69 308 THR A O 1
ATOM 2415 N N . ALA A 1 309 ? 2.778 5.565 12.411 1.00 92.94 309 ALA A N 1
ATOM 2416 C CA . ALA A 1 309 ? 2.900 5.866 13.833 1.00 92.94 309 ALA A CA 1
ATOM 2417 C C . ALA A 1 309 ? 1.491 5.976 14.418 1.00 92.94 309 ALA A C 1
ATOM 2419 O O . ALA A 1 309 ? 0.721 6.835 13.994 1.00 92.94 309 ALA A O 1
ATOM 2420 N N . PHE A 1 310 ? 1.147 5.073 15.336 1.00 85.38 310 PHE A N 1
ATOM 2421 C CA . PHE A 1 310 ? -0.114 5.146 16.081 1.00 85.38 310 PHE A CA 1
ATOM 2422 C C . PHE A 1 310 ? 0.038 5.978 17.357 1.00 85.38 310 PHE A C 1
ATOM 2424 O O . PHE A 1 310 ? -0.878 6.708 17.724 1.00 85.38 310 PHE A O 1
ATOM 2431 N N . ASP A 1 311 ? 1.215 5.900 17.978 1.00 74.31 311 ASP A N 1
ATOM 2432 C CA . ASP A 1 311 ? 1.617 6.744 19.098 1.00 74.31 311 ASP A CA 1
ATOM 2433 C C . ASP A 1 311 ? 2.379 7.987 18.606 1.00 74.31 311 ASP A C 1
ATOM 2435 O O . ASP A 1 311 ? 2.582 8.204 17.407 1.00 74.31 311 ASP A O 1
ATOM 2439 N N . HIS A 1 312 ? 2.843 8.812 19.545 1.00 77.25 312 HIS A N 1
ATOM 2440 C CA . HIS A 1 312 ? 3.682 9.959 19.225 1.00 77.25 312 HIS A CA 1
ATOM 2441 C C . HIS A 1 312 ? 5.056 9.515 18.690 1.00 77.25 312 HIS A C 1
ATOM 2443 O O . HIS A 1 312 ? 5.814 8.818 19.365 1.00 77.25 312 HIS A O 1
ATOM 2449 N N . ILE A 1 313 ? 5.392 9.956 17.478 1.00 88.88 313 ILE A N 1
ATOM 2450 C CA . ILE A 1 313 ? 6.729 9.826 16.890 1.00 88.88 313 ILE A CA 1
ATOM 2451 C C . ILE A 1 313 ? 7.680 10.856 17.523 1.00 88.88 313 ILE A C 1
ATOM 2453 O O . ILE A 1 313 ? 7.336 12.021 17.702 1.00 88.88 313 ILE A O 1
ATOM 2457 N N . SER A 1 314 ? 8.908 10.443 17.830 1.00 93.00 314 SER A N 1
ATOM 2458 C CA . SER A 1 314 ? 9.957 11.345 18.310 1.00 93.00 314 SER A CA 1
ATOM 2459 C C . SER A 1 314 ? 10.595 12.095 17.141 1.00 93.00 314 SER A C 1
ATOM 2461 O O . SER A 1 314 ? 11.226 11.498 16.271 1.00 93.00 314 SER A O 1
ATOM 2463 N N . TYR A 1 315 ? 10.517 13.422 17.128 1.00 93.50 315 TYR A N 1
ATOM 2464 C CA . TYR A 1 315 ? 11.191 14.251 16.116 1.00 93.50 315 TYR A CA 1
ATOM 2465 C C . TYR A 1 315 ? 12.604 14.681 16.530 1.00 93.50 315 TYR A C 1
ATOM 2467 O O . TYR A 1 315 ? 13.177 15.627 15.975 1.00 93.50 315 TYR A O 1
ATOM 2475 N N . GLN A 1 316 ? 13.192 13.993 17.512 1.00 93.56 316 GLN A N 1
ATOM 2476 C CA . GLN A 1 316 ? 14.586 14.195 17.882 1.00 93.56 316 GLN A CA 1
ATOM 2477 C C . GLN A 1 316 ? 15.505 13.680 16.772 1.00 93.56 316 GLN A C 1
ATOM 2479 O O . GLN A 1 316 ? 15.297 12.603 16.211 1.00 93.56 316 GLN A O 1
ATOM 2484 N N . ALA A 1 317 ? 16.577 14.424 16.489 1.00 91.62 317 ALA A N 1
ATOM 2485 C CA . ALA A 1 317 ? 17.501 14.100 15.403 1.00 91.62 317 ALA A CA 1
ATOM 2486 C C . ALA A 1 317 ? 18.088 12.677 15.507 1.00 91.62 317 ALA A C 1
ATOM 2488 O O . ALA A 1 317 ? 18.232 12.001 14.491 1.00 91.62 317 ALA A O 1
ATOM 2489 N N . ALA A 1 318 ? 18.383 12.198 16.723 1.00 94.75 318 ALA A N 1
ATOM 2490 C CA . ALA A 1 318 ? 18.935 10.860 16.942 1.00 94.75 318 ALA A CA 1
ATOM 2491 C C . ALA A 1 318 ? 17.943 9.736 16.583 1.00 94.75 318 ALA A C 1
ATOM 2493 O O . ALA A 1 318 ? 18.333 8.748 15.958 1.00 94.75 318 ALA A O 1
ATOM 2494 N N . ASP A 1 319 ? 16.666 9.898 16.935 1.00 96.12 319 ASP A N 1
ATOM 2495 C CA . ASP A 1 319 ? 15.625 8.906 16.647 1.00 96.12 319 ASP A CA 1
ATOM 2496 C C . ASP A 1 319 ? 15.258 8.908 15.157 1.00 96.12 319 ASP A C 1
ATOM 2498 O O . ASP A 1 319 ? 15.140 7.845 14.545 1.00 96.12 319 ASP A O 1
ATOM 2502 N N . LEU A 1 320 ? 15.182 10.088 14.529 1.00 96.38 320 LEU A N 1
ATOM 2503 C CA . LEU A 1 320 ? 15.002 10.221 13.078 1.00 96.38 320 LEU A CA 1
ATOM 2504 C C . LEU A 1 320 ? 16.184 9.633 12.291 1.00 96.38 320 LEU A C 1
ATOM 2506 O O . LEU A 1 320 ? 15.978 8.971 11.274 1.00 96.38 320 LEU A O 1
ATOM 2510 N N . GLN A 1 321 ? 17.421 9.814 12.763 1.00 96.75 321 GLN A N 1
ATOM 2511 C CA . GLN A 1 321 ? 18.601 9.202 12.148 1.00 96.75 321 GLN A CA 1
ATOM 2512 C C . GLN A 1 321 ? 18.558 7.670 12.238 1.00 96.75 321 GLN A C 1
ATOM 2514 O O . GLN A 1 321 ? 18.887 6.993 11.262 1.00 96.75 321 GLN A O 1
ATOM 2519 N N . ARG A 1 322 ? 18.144 7.113 13.383 1.00 97.00 322 ARG A N 1
ATOM 2520 C CA . ARG A 1 322 ? 17.980 5.661 13.551 1.00 97.00 322 ARG A CA 1
ATOM 2521 C C . ARG A 1 322 ? 16.921 5.116 12.596 1.00 97.00 322 ARG A C 1
ATOM 2523 O O . ARG A 1 322 ? 17.194 4.154 11.879 1.00 97.00 322 ARG A O 1
ATOM 2530 N N . LEU A 1 323 ? 15.755 5.763 12.545 1.00 97.75 323 LEU A N 1
ATOM 2531 C CA . LEU A 1 323 ? 14.680 5.404 11.623 1.00 97.75 323 LEU A CA 1
ATOM 2532 C C . LEU A 1 323 ? 15.166 5.445 10.169 1.00 97.75 323 LEU A C 1
ATOM 2534 O O . LEU A 1 323 ? 14.948 4.497 9.420 1.00 97.75 323 LEU A O 1
ATOM 2538 N N . ARG A 1 324 ? 15.898 6.497 9.778 1.00 97.81 324 ARG A N 1
ATOM 2539 C CA . ARG A 1 324 ? 16.481 6.630 8.434 1.00 97.81 324 ARG A CA 1
ATOM 2540 C C . ARG A 1 324 ? 17.364 5.437 8.074 1.00 97.81 324 ARG A C 1
ATOM 2542 O O . ARG A 1 324 ? 17.195 4.854 7.008 1.00 97.81 324 ARG A O 1
ATOM 2549 N N . GLN A 1 325 ? 18.272 5.043 8.968 1.00 98.06 325 GLN A N 1
ATOM 2550 C CA . GLN A 1 325 ? 19.164 3.900 8.748 1.00 98.06 325 GLN A CA 1
ATOM 2551 C C . GLN A 1 325 ? 18.392 2.584 8.598 1.00 98.06 325 GLN A C 1
ATOM 2553 O O . GLN A 1 325 ? 18.723 1.784 7.723 1.00 98.06 325 GLN A O 1
ATOM 2558 N N . GLN A 1 326 ? 17.354 2.374 9.414 1.00 98.00 326 GLN A N 1
ATOM 2559 C CA . GLN A 1 326 ? 16.494 1.191 9.329 1.00 98.00 326 GLN A CA 1
ATOM 2560 C C . GLN A 1 326 ? 15.716 1.154 8.008 1.00 98.00 326 GLN A C 1
ATOM 2562 O O . GLN A 1 326 ? 15.738 0.139 7.321 1.00 98.00 326 GLN A O 1
ATOM 2567 N N . LEU A 1 327 ? 15.115 2.272 7.594 1.00 98.19 327 LEU A N 1
ATOM 2568 C CA . LEU A 1 327 ? 14.377 2.366 6.331 1.00 98.19 327 LEU A CA 1
ATOM 2569 C C . LEU A 1 327 ? 15.272 2.128 5.112 1.00 98.19 327 LEU A C 1
ATOM 2571 O O . LEU A 1 327 ? 14.905 1.374 4.215 1.00 98.19 327 LEU A O 1
ATOM 2575 N N . VAL A 1 328 ? 16.465 2.731 5.085 1.00 98.12 328 VAL A N 1
ATOM 2576 C CA . VAL A 1 328 ? 17.432 2.515 4.000 1.00 98.12 328 VAL A CA 1
ATOM 2577 C C . VAL A 1 328 ? 17.846 1.047 3.946 1.00 98.12 328 VAL A C 1
ATOM 2579 O O . VAL A 1 328 ? 17.900 0.472 2.859 1.00 98.12 328 VAL A O 1
ATOM 2582 N N . ALA A 1 329 ? 18.107 0.416 5.094 1.00 97.50 329 ALA A N 1
ATOM 2583 C CA . ALA A 1 329 ? 18.447 -1.001 5.144 1.00 97.50 329 ALA A CA 1
ATOM 2584 C C . ALA A 1 329 ? 17.308 -1.881 4.604 1.00 97.50 329 ALA A C 1
ATOM 2586 O O . ALA A 1 329 ? 17.564 -2.736 3.757 1.00 97.50 329 ALA A O 1
ATOM 2587 N N . GLU A 1 330 ? 16.063 -1.647 5.021 1.00 96.38 330 GLU A N 1
ATOM 2588 C CA . GLU A 1 330 ? 14.901 -2.421 4.564 1.00 96.38 330 GLU A CA 1
ATOM 2589 C C . GLU A 1 330 ? 14.670 -2.282 3.053 1.00 96.38 330 GLU A C 1
ATOM 2591 O O . GLU A 1 330 ? 14.595 -3.277 2.330 1.00 96.38 330 GLU A O 1
ATOM 2596 N N . VAL A 1 331 ? 14.636 -1.048 2.546 1.00 96.44 331 VAL A N 1
ATOM 2597 C CA . VAL A 1 331 ? 14.274 -0.767 1.149 1.00 96.44 331 VAL A CA 1
ATOM 2598 C C . VAL A 1 331 ? 15.394 -1.132 0.173 1.00 96.44 331 VAL A C 1
ATOM 2600 O O . VAL A 1 331 ? 15.120 -1.534 -0.951 1.00 96.44 331 VAL A O 1
ATOM 2603 N N . THR A 1 332 ? 16.664 -1.055 0.582 1.00 96.56 332 THR A N 1
ATOM 2604 C CA . THR A 1 332 ? 17.799 -1.376 -0.308 1.00 96.56 332 THR A CA 1
ATOM 2605 C C . THR A 1 332 ? 18.260 -2.832 -0.226 1.00 96.56 332 THR A C 1
ATOM 2607 O O . THR A 1 332 ? 19.130 -3.249 -1.001 1.00 96.56 332 THR A O 1
ATOM 2610 N N . THR A 1 333 ? 17.687 -3.635 0.677 1.00 96.62 333 THR A N 1
ATOM 2611 C CA . THR A 1 333 ? 18.047 -5.049 0.824 1.00 96.62 333 THR A CA 1
ATOM 2612 C C . THR A 1 333 ? 17.641 -5.841 -0.425 1.00 96.62 333 THR A C 1
ATOM 2614 O O . THR A 1 333 ? 16.459 -5.870 -0.776 1.00 96.62 333 THR A O 1
ATOM 2617 N N . PRO A 1 334 ? 18.580 -6.532 -1.106 1.00 96.19 334 PRO A N 1
ATOM 2618 C CA . PRO A 1 334 ? 18.249 -7.366 -2.254 1.00 96.19 334 PRO A CA 1
ATOM 2619 C C . PRO A 1 334 ? 17.338 -8.531 -1.866 1.00 96.19 334 PRO A C 1
ATOM 2621 O O . PRO A 1 334 ? 17.578 -9.231 -0.876 1.00 96.19 334 PRO A O 1
ATOM 2624 N N . MET A 1 335 ? 16.342 -8.793 -2.706 1.00 95.56 335 MET A N 1
ATOM 2625 C CA . MET A 1 335 ? 15.418 -9.903 -2.514 1.00 95.56 335 MET A CA 1
ATOM 2626 C C . MET A 1 335 ? 16.141 -11.250 -2.690 1.00 95.56 335 MET A C 1
ATOM 2628 O O . MET A 1 335 ? 16.668 -11.563 -3.767 1.00 95.56 335 MET A O 1
ATOM 2632 N N . ALA A 1 336 ? 16.156 -12.060 -1.633 1.00 94.50 336 ALA A N 1
ATOM 2633 C CA . ALA A 1 336 ? 16.783 -13.375 -1.599 1.00 94.50 336 ALA A CA 1
ATOM 2634 C C . ALA A 1 336 ? 15.867 -14.473 -2.166 1.00 94.50 336 ALA A C 1
ATOM 2636 O O . ALA A 1 336 ? 14.643 -14.352 -2.188 1.00 94.50 336 ALA A O 1
ATOM 2637 N N . GLY A 1 337 ? 16.474 -15.584 -2.600 1.00 91.81 337 GLY A N 1
ATOM 2638 C CA . GLY A 1 337 ? 15.747 -16.785 -3.032 1.00 91.81 337 GLY A CA 1
ATOM 2639 C C . GLY A 1 337 ? 15.416 -16.878 -4.527 1.00 91.81 337 GLY A C 1
ATOM 2640 O O . GLY A 1 337 ? 14.907 -17.911 -4.958 1.00 91.81 337 GLY A O 1
ATOM 2641 N N . PHE A 1 338 ? 15.759 -15.865 -5.333 1.00 93.19 338 PHE A N 1
ATOM 2642 C CA . PHE A 1 338 ? 15.488 -15.837 -6.777 1.00 93.19 338 PHE A CA 1
ATOM 2643 C C . PHE A 1 338 ? 16.779 -15.719 -7.596 1.00 93.19 338 PHE A C 1
ATOM 2645 O O . PHE A 1 338 ? 17.373 -14.649 -7.701 1.00 93.19 338 PHE A O 1
ATOM 2652 N N . ALA A 1 339 ? 17.206 -16.812 -8.238 1.00 91.38 339 ALA A N 1
ATOM 2653 C CA . ALA A 1 339 ? 18.431 -16.826 -9.048 1.00 91.38 339 ALA A CA 1
ATOM 2654 C C . ALA A 1 339 ? 18.395 -15.812 -10.207 1.00 91.38 339 ALA A C 1
ATOM 2656 O O . ALA A 1 339 ? 19.407 -15.181 -10.512 1.00 91.38 339 ALA A O 1
ATOM 2657 N N . LEU A 1 340 ? 17.217 -15.614 -10.812 1.00 90.75 340 LEU A N 1
ATOM 2658 C CA . LEU A 1 340 ? 17.032 -14.670 -11.912 1.00 90.75 340 LEU A CA 1
ATOM 2659 C C . LEU A 1 340 ? 17.303 -13.224 -11.479 1.00 90.75 340 LEU A C 1
ATOM 2661 O O . LEU A 1 340 ? 17.866 -12.475 -12.268 1.00 90.75 340 LEU A O 1
ATOM 2665 N N . ASN A 1 341 ? 17.012 -12.864 -10.221 1.00 92.50 341 ASN A N 1
ATOM 2666 C CA . ASN A 1 341 ? 17.290 -11.534 -9.667 1.00 92.50 341 ASN A CA 1
ATOM 2667 C C . ASN A 1 341 ? 18.790 -11.187 -9.751 1.00 92.50 341 ASN A C 1
ATOM 2669 O O . ASN A 1 341 ? 19.180 -10.104 -10.179 1.00 92.50 341 ASN A O 1
ATOM 2673 N N . ASN A 1 342 ? 19.661 -12.155 -9.453 1.00 92.00 342 ASN A N 1
ATOM 2674 C CA . ASN A 1 342 ? 21.112 -11.967 -9.543 1.00 92.00 342 ASN A CA 1
ATOM 2675 C C . ASN A 1 342 ? 21.611 -11.780 -10.985 1.00 92.00 342 ASN A C 1
ATOM 2677 O O . ASN A 1 342 ? 22.662 -11.168 -11.194 1.00 92.00 342 ASN A O 1
ATOM 2681 N N . LEU A 1 343 ? 20.871 -12.302 -11.968 1.00 92.62 343 LEU A N 1
ATOM 2682 C CA . LEU A 1 343 ? 21.191 -12.200 -13.391 1.00 92.62 343 LEU A CA 1
ATOM 2683 C C . LEU A 1 343 ? 20.619 -10.937 -14.046 1.00 92.62 343 LEU A C 1
ATOM 2685 O O . LEU A 1 343 ? 21.105 -10.566 -15.110 1.00 92.62 343 LEU A O 1
ATOM 2689 N N . GLN A 1 344 ? 19.642 -10.256 -13.438 1.00 90.75 344 GLN A N 1
ATOM 2690 C CA . GLN A 1 344 ? 18.993 -9.074 -14.026 1.00 90.75 344 GLN A CA 1
ATOM 2691 C C . GLN A 1 344 ? 19.980 -7.981 -14.465 1.00 90.75 344 GLN A C 1
ATOM 2693 O O . GLN A 1 344 ? 19.873 -7.539 -15.614 1.00 90.75 344 GLN A O 1
ATOM 2698 N N . PRO A 1 345 ? 20.995 -7.595 -13.661 1.00 91.62 345 PRO A N 1
ATOM 2699 C CA . PRO A 1 345 ? 21.978 -6.612 -14.108 1.00 91.62 345 PRO A CA 1
ATOM 2700 C C . PRO A 1 345 ? 22.769 -7.091 -15.327 1.00 91.62 345 PRO A C 1
ATOM 2702 O O . PRO A 1 345 ? 23.048 -6.318 -16.229 1.00 91.62 345 PRO A O 1
ATOM 2705 N N . TRP A 1 346 ? 23.085 -8.383 -15.420 1.00 90.50 346 TRP A N 1
ATOM 2706 C CA . TRP A 1 346 ? 23.816 -8.929 -16.567 1.00 90.50 346 TRP A CA 1
ATOM 2707 C C . TRP A 1 346 ? 22.949 -8.984 -17.826 1.00 90.50 346 TRP A C 1
ATOM 2709 O O . TRP A 1 346 ? 23.394 -8.585 -18.899 1.00 90.50 346 TRP A O 1
ATOM 2719 N N . LEU A 1 347 ? 21.694 -9.420 -17.687 1.00 87.31 347 LEU A N 1
ATOM 2720 C CA . LEU A 1 347 ? 20.719 -9.513 -18.779 1.00 87.31 347 LEU A CA 1
ATOM 2721 C C . LEU A 1 347 ? 20.241 -8.144 -19.287 1.00 87.31 347 LEU A C 1
ATOM 2723 O O . LEU A 1 347 ? 19.631 -8.066 -20.350 1.00 87.31 347 LEU A O 1
ATOM 2727 N N . SER A 1 348 ? 20.486 -7.075 -18.531 1.00 84.62 348 SER A N 1
ATOM 2728 C CA . SER A 1 348 ? 20.194 -5.690 -18.917 1.00 84.62 348 SER A CA 1
ATOM 2729 C C . SER A 1 348 ? 21.444 -4.863 -19.207 1.00 84.62 348 SER A C 1
ATOM 2731 O O . SER A 1 348 ? 21.329 -3.658 -19.388 1.00 84.62 348 SER A O 1
ATOM 2733 N N . PHE A 1 349 ? 22.636 -5.468 -19.243 1.00 86.12 349 PHE A N 1
ATOM 2734 C CA . PHE A 1 349 ? 23.903 -4.745 -19.426 1.00 86.12 349 PHE A CA 1
ATOM 2735 C C . PHE A 1 349 ? 24.150 -3.632 -18.387 1.00 86.12 349 PHE A C 1
ATOM 2737 O O . PHE A 1 349 ? 24.744 -2.601 -18.685 1.00 86.12 349 PHE A O 1
ATOM 2744 N N . GLY A 1 350 ? 23.700 -3.848 -17.153 1.00 83.88 350 GLY A N 1
ATOM 2745 C CA . GLY A 1 350 ? 23.845 -2.936 -16.019 1.00 83.88 350 GLY A CA 1
ATOM 2746 C C . GLY A 1 350 ? 22.766 -1.859 -15.937 1.00 83.88 350 GLY A C 1
ATOM 2747 O O . GLY A 1 350 ? 22.801 -1.057 -15.011 1.00 83.88 350 GLY A O 1
ATOM 2748 N N . LEU A 1 351 ? 21.815 -1.846 -16.874 1.00 82.25 351 LEU A N 1
ATOM 2749 C CA . LEU A 1 351 ? 20.758 -0.840 -16.945 1.00 82.25 351 LEU A CA 1
ATOM 2750 C C . LEU A 1 351 ? 19.662 -1.060 -15.884 1.00 82.25 351 LEU A C 1
ATOM 2752 O O . LEU A 1 351 ? 19.088 -0.101 -15.373 1.00 82.25 351 LEU A O 1
ATOM 2756 N N . SER A 1 352 ? 19.400 -2.311 -15.497 1.00 84.19 352 SER A N 1
ATOM 2757 C CA . SER A 1 352 ? 18.483 -2.642 -14.402 1.00 84.19 352 SER A CA 1
ATOM 2758 C C . SER A 1 352 ? 19.253 -3.064 -13.150 1.00 84.19 352 SER A C 1
ATOM 2760 O O . SER A 1 352 ? 20.146 -3.915 -13.206 1.00 84.19 352 SER A O 1
ATOM 2762 N N . SER A 1 353 ? 18.880 -2.495 -12.004 1.00 87.50 353 SER A N 1
ATOM 2763 C CA . SER A 1 353 ? 19.352 -2.933 -10.692 1.00 87.50 353 SER A CA 1
ATOM 2764 C C . SER A 1 353 ? 18.760 -4.297 -10.316 1.00 87.50 353 SER A C 1
ATOM 2766 O O . SER A 1 353 ? 17.869 -4.829 -10.981 1.00 87.50 353 SER A O 1
ATOM 2768 N N . ARG A 1 354 ? 19.291 -4.893 -9.244 1.00 91.94 354 ARG A N 1
ATOM 2769 C CA . ARG A 1 354 ? 18.652 -6.053 -8.614 1.00 91.94 354 ARG A CA 1
ATOM 2770 C C . ARG A 1 354 ? 17.384 -5.588 -7.912 1.00 91.94 354 ARG A C 1
ATOM 2772 O O . ARG A 1 354 ? 17.407 -4.545 -7.266 1.00 91.94 354 ARG A O 1
ATOM 2779 N N . ARG A 1 355 ? 16.340 -6.407 -7.973 1.00 93.00 355 ARG A N 1
ATOM 2780 C CA . ARG A 1 355 ? 15.132 -6.235 -7.168 1.00 93.00 355 ARG A CA 1
ATOM 2781 C C . ARG A 1 355 ? 15.464 -6.285 -5.683 1.00 93.00 355 ARG A C 1
ATOM 2783 O O . ARG A 1 355 ? 16.172 -7.195 -5.222 1.00 93.00 355 ARG A O 1
ATOM 2790 N N . THR A 1 356 ? 14.926 -5.318 -4.966 1.00 95.50 356 THR A N 1
ATOM 2791 C CA . THR A 1 356 ? 14.980 -5.177 -3.516 1.00 95.50 356 THR A CA 1
ATOM 2792 C C . THR A 1 356 ? 13.663 -5.623 -2.887 1.00 95.50 356 THR A C 1
ATOM 2794 O O . THR A 1 356 ? 12.722 -5.980 -3.599 1.00 95.50 356 THR A O 1
ATOM 2797 N N . LEU A 1 357 ? 13.612 -5.671 -1.554 1.00 95.69 357 LEU A N 1
ATOM 2798 C CA . LEU A 1 357 ? 12.388 -6.004 -0.820 1.00 95.69 357 LEU A CA 1
ATOM 2799 C C . LEU A 1 357 ? 11.297 -4.941 -0.990 1.00 95.69 357 LEU A C 1
ATOM 2801 O O . LEU A 1 357 ? 10.121 -5.277 -0.986 1.00 95.69 357 LEU A O 1
ATOM 2805 N N . ALA A 1 358 ? 11.677 -3.680 -1.180 1.00 96.88 358 ALA A N 1
ATOM 2806 C CA . ALA A 1 358 ? 10.751 -2.593 -1.454 1.00 96.88 358 ALA A CA 1
ATOM 2807 C C . ALA A 1 358 ? 11.347 -1.601 -2.457 1.00 96.88 358 ALA A C 1
ATOM 2809 O O . ALA A 1 358 ? 12.562 -1.496 -2.614 1.00 96.88 358 ALA A O 1
ATOM 2810 N N . ASP A 1 359 ? 10.464 -0.860 -3.103 1.00 96.88 359 ASP A N 1
ATOM 2811 C CA . ASP A 1 359 ? 10.710 0.146 -4.128 1.00 96.88 359 ASP A CA 1
ATOM 2812 C C . ASP A 1 359 ? 10.352 1.561 -3.630 1.00 96.88 359 ASP A C 1
ATOM 2814 O O . ASP A 1 359 ? 10.453 2.533 -4.380 1.00 96.88 359 ASP A O 1
ATOM 2818 N N . GLY A 1 360 ? 9.923 1.711 -2.375 1.00 97.56 360 GLY A N 1
ATOM 2819 C CA . GLY A 1 360 ? 9.583 3.006 -1.794 1.00 97.56 360 GLY A CA 1
ATOM 2820 C C . GLY A 1 360 ? 9.061 2.934 -0.362 1.00 97.56 360 GLY A C 1
ATOM 2821 O O . GLY A 1 360 ? 8.911 1.861 0.222 1.00 97.56 360 GLY A O 1
ATOM 2822 N N . ILE A 1 361 ? 8.813 4.109 0.210 1.00 98.56 361 ILE A N 1
ATOM 2823 C CA . ILE A 1 361 ? 8.353 4.326 1.582 1.00 98.56 361 ILE A CA 1
ATOM 2824 C C . ILE A 1 361 ? 7.161 5.269 1.525 1.00 98.56 361 ILE A C 1
ATOM 2826 O O . ILE A 1 361 ? 7.235 6.325 0.904 1.00 98.56 361 ILE A O 1
ATOM 2830 N N . THR A 1 362 ? 6.079 4.921 2.207 1.00 98.62 362 THR A N 1
ATOM 2831 C CA . THR A 1 362 ? 4.919 5.792 2.387 1.00 98.62 362 THR A CA 1
ATOM 2832 C C . THR A 1 362 ? 4.729 6.072 3.866 1.00 98.62 362 THR A C 1
ATOM 2834 O O . THR A 1 362 ? 4.505 5.156 4.653 1.00 98.62 362 THR A O 1
ATOM 2837 N N . PHE A 1 363 ? 4.815 7.338 4.254 1.00 97.94 363 PHE A N 1
ATOM 2838 C CA . PHE A 1 363 ? 4.633 7.757 5.637 1.00 97.94 363 PHE A CA 1
ATOM 2839 C C . PHE A 1 363 ? 3.155 8.017 5.930 1.00 97.94 363 PHE A C 1
ATOM 2841 O O . PHE A 1 363 ? 2.530 8.865 5.300 1.00 97.94 363 PHE A O 1
ATOM 2848 N N . ASN A 1 364 ? 2.608 7.294 6.902 1.00 95.75 364 ASN A N 1
ATOM 2849 C CA . ASN A 1 364 ? 1.295 7.519 7.495 1.00 95.75 364 ASN A CA 1
ATOM 2850 C C . ASN A 1 364 ? 1.494 8.002 8.938 1.00 95.75 364 ASN A C 1
ATOM 2852 O O . ASN A 1 364 ? 1.437 7.224 9.889 1.00 95.75 364 ASN A O 1
ATOM 2856 N N . LEU A 1 365 ? 1.823 9.283 9.071 1.00 93.19 365 LEU A N 1
ATOM 2857 C CA . LEU A 1 365 ? 2.176 9.930 10.331 1.00 93.19 365 LEU A CA 1
ATOM 2858 C C . LEU A 1 365 ? 1.192 11.063 10.597 1.00 93.19 365 LEU A C 1
ATOM 2860 O O . LEU A 1 365 ? 0.766 11.721 9.650 1.00 93.19 365 LEU A O 1
ATOM 2864 N N . ASP A 1 366 ? 0.880 11.321 11.863 1.00 88.50 366 ASP A N 1
ATOM 2865 C CA . ASP A 1 366 ? 0.180 12.542 12.249 1.00 88.50 366 ASP A CA 1
ATOM 2866 C C . ASP A 1 366 ? 1.184 13.699 12.364 1.00 88.50 366 ASP A C 1
ATOM 2868 O O . ASP A 1 366 ? 1.996 13.758 13.291 1.00 88.50 366 ASP A O 1
ATOM 2872 N N . LEU A 1 367 ? 1.146 14.606 11.385 1.00 90.25 367 LEU A N 1
ATOM 2873 C CA . LEU A 1 367 ? 1.984 15.808 11.338 1.00 90.25 367 LEU A CA 1
ATOM 2874 C C . LEU A 1 367 ? 1.181 17.078 11.672 1.00 90.25 367 LEU A C 1
ATOM 2876 O O . LEU A 1 367 ? 1.631 18.187 11.380 1.00 90.25 367 LEU A O 1
ATOM 2880 N N . THR A 1 368 ? -0.025 16.940 12.240 1.00 86.19 368 THR A N 1
ATOM 2881 C CA . THR A 1 368 ? -0.914 18.089 12.456 1.00 86.19 368 THR A CA 1
ATOM 2882 C C . THR A 1 368 ? -0.394 19.052 13.522 1.00 86.19 368 THR A C 1
ATOM 2884 O O . THR A 1 368 ? -0.513 20.262 13.337 1.00 86.19 368 THR A O 1
ATOM 2887 N N . ALA A 1 369 ? 0.211 18.529 14.592 1.00 85.31 369 ALA A N 1
ATOM 2888 C CA . ALA A 1 369 ? 0.588 19.273 15.795 1.00 85.31 369 ALA A CA 1
ATOM 2889 C C . ALA A 1 369 ? 2.114 19.327 16.024 1.00 85.31 369 ALA A C 1
ATOM 2891 O O . ALA A 1 369 ? 2.600 18.955 17.090 1.00 85.31 369 ALA A O 1
ATOM 2892 N N . LEU A 1 370 ? 2.875 19.776 15.019 1.00 88.94 370 LEU A N 1
ATOM 2893 C CA . LEU A 1 370 ? 4.336 19.906 15.106 1.00 88.94 370 LEU A CA 1
ATOM 2894 C C . LEU A 1 370 ? 4.776 21.331 15.423 1.00 88.94 370 LEU A C 1
ATOM 2896 O O . LEU A 1 370 ? 4.316 22.283 14.794 1.00 88.94 370 LEU A O 1
ATOM 2900 N N . THR A 1 371 ? 5.754 21.475 16.315 1.00 90.69 371 THR A N 1
ATOM 2901 C CA . THR A 1 371 ? 6.465 22.745 16.503 1.00 90.69 371 THR A CA 1
ATOM 2902 C C . THR A 1 371 ? 7.317 23.082 15.275 1.00 90.69 371 THR A C 1
ATOM 2904 O O . THR A 1 371 ? 7.766 22.194 14.550 1.00 90.69 371 THR A O 1
ATOM 2907 N N . ALA A 1 372 ? 7.636 24.363 15.061 1.00 90.12 372 ALA A N 1
ATOM 2908 C CA . ALA A 1 372 ? 8.481 24.791 13.939 1.00 90.12 372 ALA A CA 1
ATOM 2909 C C . ALA A 1 372 ? 9.849 24.070 13.883 1.00 90.12 372 ALA A C 1
ATOM 2911 O O . ALA A 1 372 ? 10.372 23.792 12.802 1.00 90.12 372 ALA A O 1
ATOM 2912 N N . ALA A 1 373 ? 10.424 23.729 15.043 1.00 92.31 373 ALA A N 1
ATOM 2913 C CA . ALA A 1 373 ? 11.667 22.964 15.118 1.00 92.31 373 ALA A CA 1
ATOM 2914 C C . ALA A 1 373 ? 11.482 21.513 14.640 1.00 92.31 373 ALA A C 1
ATOM 2916 O O . ALA A 1 373 ? 12.322 20.992 13.909 1.00 92.31 373 ALA A O 1
ATOM 2917 N N . GLU A 1 374 ? 10.376 20.869 15.008 1.00 93.31 374 GLU A N 1
ATOM 2918 C CA . GLU A 1 374 ? 10.055 19.502 14.584 1.00 93.31 374 GLU A CA 1
ATOM 2919 C C . GLU A 1 374 ? 9.713 19.436 13.096 1.00 93.31 374 GLU A C 1
ATOM 2921 O O . GLU A 1 374 ? 10.173 18.528 12.407 1.00 93.31 374 GLU A O 1
ATOM 2926 N N . GLN A 1 375 ? 9.000 20.439 12.574 1.00 92.69 375 GLN A N 1
ATOM 2927 C CA . GLN A 1 375 ? 8.753 20.594 11.138 1.00 92.69 375 GLN A CA 1
ATOM 2928 C C . GLN A 1 375 ? 10.075 20.675 10.354 1.00 92.69 375 GLN A C 1
ATOM 2930 O O . GLN A 1 375 ? 10.267 19.955 9.369 1.00 92.69 375 GLN A O 1
ATOM 2935 N N . LEU A 1 376 ? 11.032 21.488 10.823 1.00 93.81 376 LEU A N 1
ATOM 2936 C CA . LEU A 1 376 ? 12.363 21.592 10.217 1.00 93.81 376 LEU A CA 1
ATOM 2937 C C . LEU A 1 376 ? 13.154 20.278 10.316 1.00 93.81 376 LEU A C 1
ATOM 2939 O O . LEU A 1 376 ? 13.817 19.880 9.349 1.00 93.81 376 LEU A O 1
ATOM 2943 N N . ASN A 1 377 ? 13.085 19.592 11.459 1.00 95.50 377 ASN A N 1
ATOM 2944 C CA . ASN A 1 377 ? 13.727 18.291 11.650 1.00 95.50 377 ASN A CA 1
ATOM 2945 C C . ASN A 1 377 ? 13.150 17.246 10.693 1.00 95.50 377 ASN A C 1
ATOM 2947 O O . ASN A 1 377 ? 13.913 16.495 10.089 1.00 95.50 377 ASN A O 1
ATOM 2951 N N . PHE A 1 378 ? 11.831 17.228 10.496 1.00 95.69 378 PHE A N 1
ATOM 2952 C CA . PHE A 1 378 ? 11.173 16.311 9.572 1.00 95.69 378 PHE A CA 1
ATOM 2953 C C . PHE A 1 378 ? 11.544 16.598 8.110 1.00 95.69 378 PHE A C 1
ATOM 2955 O O . PHE A 1 378 ? 11.935 15.686 7.380 1.00 95.69 378 PHE A O 1
ATOM 2962 N N . ALA A 1 379 ? 11.534 17.865 7.686 1.00 95.88 379 ALA A N 1
ATOM 2963 C CA . ALA A 1 379 ? 11.987 18.247 6.346 1.00 95.88 379 ALA A CA 1
ATOM 2964 C C . ALA A 1 379 ? 13.466 17.875 6.107 1.00 95.88 379 ALA A C 1
ATOM 2966 O O . ALA A 1 379 ? 13.846 17.429 5.022 1.00 95.88 379 ALA A O 1
ATOM 2967 N N . THR A 1 380 ? 14.310 18.023 7.133 1.00 97.06 380 THR A N 1
ATOM 2968 C CA . THR A 1 380 ? 15.722 17.610 7.085 1.00 97.06 380 THR A CA 1
ATOM 2969 C C . THR A 1 380 ? 15.862 16.095 7.010 1.00 97.06 380 THR A C 1
ATOM 2971 O O . THR A 1 380 ? 16.619 15.600 6.180 1.00 97.06 380 THR A O 1
ATOM 2974 N N . PHE A 1 381 ? 15.073 15.356 7.788 1.00 97.94 381 PHE A N 1
ATOM 2975 C CA . PHE A 1 381 ? 15.002 13.901 7.717 1.00 97.94 381 PHE A CA 1
ATOM 2976 C C . PHE A 1 381 ? 14.650 13.410 6.307 1.00 97.94 381 PHE A C 1
ATOM 2978 O O . PHE A 1 381 ? 15.345 12.532 5.798 1.00 97.94 381 PHE A O 1
ATOM 2985 N N . LEU A 1 382 ? 13.646 13.998 5.644 1.00 97.94 382 LEU A N 1
ATOM 2986 C CA . LEU A 1 382 ? 13.284 13.626 4.271 1.00 97.94 382 LEU A CA 1
ATOM 2987 C C . LEU A 1 382 ? 14.421 13.906 3.281 1.00 97.94 382 LEU A C 1
ATOM 2989 O O . LEU A 1 382 ? 14.737 13.058 2.448 1.00 97.94 382 LEU A O 1
ATOM 2993 N N . ARG A 1 383 ? 15.075 15.069 3.388 1.00 97.94 383 ARG A N 1
ATOM 2994 C CA . ARG A 1 383 ? 16.218 15.426 2.534 1.00 97.94 383 ARG A CA 1
ATOM 2995 C C . ARG A 1 383 ? 17.380 14.447 2.699 1.00 97.94 383 ARG A C 1
ATOM 2997 O O . ARG A 1 383 ? 17.940 13.988 1.704 1.00 97.94 383 ARG A O 1
ATOM 3004 N N . ASP A 1 384 ? 17.710 14.107 3.938 1.00 98.25 384 ASP A N 1
ATOM 3005 C CA . ASP A 1 384 ? 18.777 13.159 4.237 1.00 98.25 384 ASP A CA 1
ATOM 3006 C C . ASP A 1 384 ? 18.410 11.739 3.790 1.00 98.25 384 ASP A C 1
ATOM 3008 O O . ASP A 1 384 ? 19.256 11.026 3.260 1.00 98.25 384 ASP A O 1
ATOM 3012 N N . LEU A 1 385 ? 17.148 11.326 3.953 1.00 98.44 385 LEU A N 1
ATOM 3013 C CA . LEU A 1 385 ? 16.663 10.027 3.485 1.00 98.44 385 LEU A CA 1
ATOM 3014 C C . LEU A 1 385 ? 16.805 9.903 1.963 1.00 98.44 385 LEU A C 1
ATOM 3016 O O . LEU A 1 385 ? 17.286 8.881 1.476 1.00 98.44 385 LEU A O 1
ATOM 3020 N N . ARG A 1 386 ? 16.464 10.956 1.206 1.00 97.94 386 ARG A N 1
ATOM 3021 C CA . ARG A 1 386 ? 16.705 10.997 -0.247 1.00 97.94 386 ARG A CA 1
ATOM 3022 C C . ARG A 1 386 ? 18.183 10.832 -0.582 1.00 97.94 386 ARG A C 1
ATOM 3024 O O . ARG A 1 386 ? 18.520 10.050 -1.470 1.00 97.94 386 ARG A O 1
ATOM 3031 N N . ALA A 1 387 ? 19.055 11.548 0.126 1.00 97.94 387 ALA A N 1
ATOM 3032 C CA . ALA A 1 387 ? 20.496 11.473 -0.087 1.00 97.94 387 ALA A CA 1
ATOM 3033 C C . ALA A 1 387 ? 21.047 10.063 0.204 1.00 97.94 387 ALA A C 1
ATOM 3035 O O . ALA A 1 387 ? 21.793 9.521 -0.615 1.00 97.94 387 ALA A O 1
ATOM 3036 N N . ASP A 1 388 ? 20.625 9.437 1.306 1.00 97.88 388 ASP A N 1
ATOM 3037 C CA . ASP A 1 388 ? 21.036 8.080 1.688 1.00 97.88 388 ASP A CA 1
ATOM 3038 C C . ASP A 1 388 ? 20.525 7.018 0.690 1.00 97.88 388 ASP A C 1
ATOM 3040 O O . ASP A 1 388 ? 21.227 6.045 0.398 1.00 97.88 388 ASP A O 1
ATOM 3044 N N . LEU A 1 389 ? 19.351 7.239 0.083 1.00 97.19 389 LEU A N 1
ATOM 3045 C CA . LEU A 1 389 ? 18.805 6.426 -1.015 1.00 97.19 389 LEU A CA 1
ATOM 3046 C C . LEU A 1 389 ? 19.421 6.743 -2.392 1.00 97.19 389 LEU A C 1
ATOM 3048 O O . LEU A 1 389 ? 19.057 6.110 -3.384 1.00 97.19 389 LEU A O 1
ATOM 3052 N N . LYS A 1 390 ? 20.382 7.677 -2.462 1.00 96.88 390 LYS A N 1
ATOM 3053 C CA . LYS A 1 390 ? 21.053 8.144 -3.692 1.00 96.88 390 LYS A CA 1
ATOM 3054 C C . LYS A 1 390 ? 20.091 8.740 -4.723 1.00 96.88 390 LYS A C 1
ATOM 3056 O O . LYS A 1 390 ? 20.321 8.628 -5.928 1.00 96.88 390 LYS A O 1
ATOM 3061 N N . LEU A 1 391 ? 19.025 9.371 -4.248 1.00 96.56 391 LEU A N 1
ATOM 3062 C CA . LEU A 1 391 ? 18.054 10.060 -5.086 1.00 96.56 391 LEU A CA 1
ATOM 3063 C C . LEU A 1 391 ? 18.503 11.503 -5.371 1.00 96.56 391 LEU A C 1
ATOM 3065 O O . LEU A 1 391 ? 19.252 12.091 -4.581 1.00 96.56 391 LEU A O 1
ATOM 3069 N N . PRO A 1 392 ? 18.036 12.115 -6.473 1.00 96.00 392 PRO A N 1
ATOM 3070 C CA . PRO A 1 392 ? 18.219 13.542 -6.707 1.00 96.00 392 PRO A CA 1
ATOM 3071 C C . PRO A 1 392 ? 17.592 14.386 -5.588 1.00 96.00 392 PRO A C 1
ATOM 3073 O O . PRO A 1 392 ? 16.654 13.960 -4.909 1.00 96.00 392 PRO A O 1
ATOM 3076 N N . ALA A 1 393 ? 18.075 15.622 -5.430 1.00 93.56 393 ALA A N 1
ATOM 3077 C CA . ALA A 1 393 ? 17.578 16.545 -4.405 1.00 93.56 393 ALA A CA 1
ATOM 3078 C C . ALA A 1 393 ? 16.074 16.847 -4.541 1.00 93.56 393 ALA A C 1
ATOM 3080 O O . ALA A 1 393 ? 15.409 17.064 -3.533 1.00 93.56 393 ALA A O 1
ATOM 3081 N N . GLN A 1 394 ? 15.554 16.830 -5.772 1.00 95.19 394 GLN A N 1
ATOM 3082 C CA . GLN A 1 394 ? 14.134 16.981 -6.076 1.00 95.19 394 GLN A CA 1
ATOM 3083 C C . GLN A 1 394 ? 13.544 15.643 -6.529 1.00 95.19 394 GLN A C 1
ATOM 3085 O O . GLN A 1 394 ? 14.179 14.905 -7.282 1.00 95.19 394 GLN A O 1
ATOM 3090 N N . ALA A 1 395 ? 12.338 15.343 -6.063 1.00 94.94 395 ALA A N 1
ATOM 3091 C CA . ALA A 1 395 ? 11.586 14.144 -6.384 1.00 94.94 395 ALA A CA 1
ATOM 3092 C C . ALA A 1 395 ? 11.136 14.135 -7.841 1.00 94.94 395 ALA A C 1
ATOM 3094 O O . ALA A 1 395 ? 10.478 15.071 -8.300 1.00 94.94 395 ALA A O 1
ATOM 3095 N N . ALA A 1 396 ? 11.452 13.044 -8.536 1.00 91.44 396 ALA A N 1
ATOM 3096 C CA . ALA A 1 396 ? 11.070 12.814 -9.919 1.00 91.44 396 ALA A CA 1
ATOM 3097 C C . ALA A 1 396 ? 10.278 11.509 -10.062 1.00 91.44 396 ALA A C 1
ATOM 3099 O O . ALA A 1 396 ? 10.452 10.556 -9.304 1.00 91.44 396 ALA A O 1
ATOM 3100 N N . ASN A 1 397 ? 9.439 11.432 -11.094 1.00 86.94 397 ASN A N 1
ATOM 3101 C CA . ASN A 1 397 ? 8.621 10.242 -11.366 1.00 86.94 397 ASN A CA 1
ATOM 3102 C C . ASN A 1 397 ? 9.456 9.043 -11.857 1.00 86.94 397 ASN A C 1
ATOM 3104 O O . ASN A 1 397 ? 8.957 7.924 -11.900 1.00 86.94 397 ASN A O 1
ATOM 3108 N N . SER A 1 398 ? 10.729 9.276 -12.193 1.00 86.38 398 SER A N 1
ATOM 3109 C CA . SER A 1 398 ? 11.717 8.269 -12.590 1.00 86.38 398 SER A CA 1
ATOM 3110 C C . SER A 1 398 ? 12.654 7.841 -11.451 1.00 86.38 398 SER A C 1
ATOM 3112 O O . SER A 1 398 ? 13.653 7.169 -11.712 1.00 86.38 398 SER A O 1
ATOM 3114 N N . ASP A 1 399 ? 12.406 8.288 -10.216 1.00 91.19 399 ASP A N 1
ATOM 3115 C CA . ASP A 1 399 ? 13.230 7.920 -9.064 1.00 91.19 399 ASP A CA 1
ATOM 3116 C C . ASP A 1 399 ? 13.202 6.401 -8.839 1.00 91.19 399 ASP A C 1
ATOM 3118 O O . ASP A 1 399 ? 12.162 5.752 -8.959 1.00 91.19 399 ASP A O 1
ATOM 3122 N N . THR A 1 400 ? 14.351 5.824 -8.474 1.00 91.50 400 THR A N 1
ATOM 3123 C CA . THR A 1 400 ? 14.450 4.381 -8.193 1.00 91.50 400 THR A CA 1
ATOM 3124 C C . THR A 1 400 ? 13.709 3.975 -6.927 1.00 91.50 400 THR A C 1
ATOM 3126 O O . THR A 1 400 ? 13.297 2.827 -6.818 1.00 91.50 400 THR A O 1
ATOM 3129 N N . TYR A 1 401 ? 13.568 4.905 -5.979 1.00 96.56 401 TYR A N 1
ATOM 3130 C CA . TYR A 1 401 ? 12.815 4.716 -4.748 1.00 96.56 401 TYR A CA 1
ATOM 3131 C C . TYR A 1 401 ? 11.848 5.876 -4.557 1.00 96.56 401 TYR A C 1
ATOM 3133 O O . TYR A 1 401 ? 12.248 7.030 -4.709 1.00 96.56 401 TYR A O 1
ATOM 3141 N N . PHE A 1 402 ? 10.597 5.581 -4.213 1.00 97.25 402 PHE A N 1
ATOM 3142 C CA . PHE A 1 402 ? 9.607 6.620 -3.931 1.00 97.25 402 PHE A CA 1
ATOM 3143 C C . PHE A 1 402 ? 9.562 6.938 -2.442 1.00 97.25 402 PHE A C 1
ATOM 3145 O O . PHE A 1 402 ? 9.663 6.048 -1.601 1.00 97.25 402 PHE A O 1
ATOM 3152 N N . ILE A 1 403 ? 9.376 8.212 -2.118 1.00 98.50 403 ILE A N 1
ATOM 3153 C CA . ILE A 1 403 ? 9.053 8.669 -0.771 1.00 98.50 403 ILE A CA 1
ATOM 3154 C C . ILE A 1 403 ? 7.708 9.374 -0.852 1.00 98.50 403 ILE A C 1
ATOM 3156 O O . ILE A 1 403 ? 7.603 10.427 -1.473 1.00 98.50 403 ILE A O 1
ATOM 3160 N N . ASN A 1 404 ? 6.683 8.806 -0.235 1.00 98.38 404 ASN A N 1
ATOM 3161 C CA . ASN A 1 404 ? 5.327 9.329 -0.279 1.00 98.38 404 ASN A CA 1
ATOM 3162 C C . ASN A 1 404 ? 4.857 9.735 1.118 1.00 98.38 404 ASN A C 1
ATOM 3164 O O . ASN A 1 404 ? 5.340 9.219 2.129 1.00 98.38 404 ASN A O 1
ATOM 3168 N N . LEU A 1 405 ? 3.871 10.624 1.172 1.00 97.69 405 LEU A N 1
ATOM 3169 C CA . LEU A 1 405 ? 3.255 11.069 2.417 1.00 97.69 405 LEU A CA 1
ATOM 3170 C C . LEU A 1 405 ? 1.736 10.935 2.328 1.00 97.69 405 LEU A C 1
ATOM 3172 O O . LEU A 1 405 ? 1.125 11.425 1.382 1.00 97.69 405 LEU A O 1
ATOM 3176 N N . LYS A 1 406 ? 1.122 10.293 3.322 1.00 96.31 406 LYS A N 1
ATOM 3177 C CA . LYS A 1 406 ? -0.329 10.302 3.503 1.00 96.31 406 LYS A CA 1
ATOM 3178 C C . LYS A 1 406 ? -0.729 11.591 4.224 1.00 96.31 406 LYS A C 1
ATOM 3180 O O . LYS A 1 406 ? -0.148 11.944 5.247 1.00 96.31 406 LYS A O 1
ATOM 3185 N N . VAL A 1 407 ? -1.706 12.299 3.668 1.00 94.62 407 VAL A N 1
ATOM 3186 C CA . VAL A 1 407 ? -2.123 13.637 4.101 1.00 94.62 407 VAL A CA 1
ATOM 3187 C C . VAL A 1 407 ? -3.618 13.617 4.426 1.00 94.62 407 VAL A C 1
ATOM 3189 O O . VAL A 1 407 ? -4.408 13.224 3.571 1.00 94.62 407 VAL A O 1
ATOM 3192 N N . PRO A 1 408 ? -4.055 14.034 5.623 1.00 92.44 408 PRO A N 1
ATOM 3193 C CA . PRO A 1 408 ? -5.476 14.162 5.918 1.00 92.44 408 PRO A CA 1
ATOM 3194 C C . PRO A 1 408 ? -6.059 15.399 5.217 1.00 92.44 408 PRO A C 1
ATOM 3196 O O . PRO A 1 408 ? -5.656 16.528 5.500 1.00 92.44 408 PRO A O 1
ATOM 3199 N N . ALA A 1 409 ? -7.045 15.202 4.336 1.00 91.25 409 ALA A N 1
ATOM 3200 C CA . ALA A 1 409 ? -7.731 16.271 3.603 1.00 91.25 409 ALA A CA 1
ATOM 3201 C C . A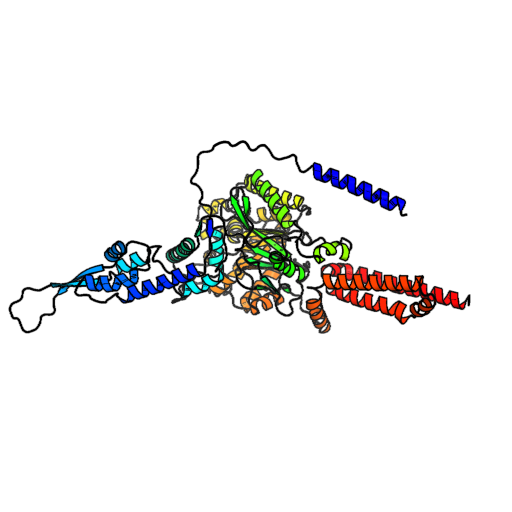LA A 1 409 ? -8.302 17.326 4.553 1.00 91.25 409 ALA A C 1
ATOM 3203 O O . ALA A 1 409 ? -8.188 18.522 4.296 1.00 91.25 409 ALA A O 1
ATOM 3204 N N . ARG A 1 410 ? -8.846 16.886 5.695 1.00 86.56 410 ARG A N 1
ATOM 3205 C CA . ARG A 1 410 ? -9.346 17.765 6.752 1.00 86.56 410 ARG A CA 1
ATOM 3206 C C . ARG A 1 410 ? -8.315 18.802 7.192 1.00 86.56 410 ARG A C 1
ATOM 3208 O O . ARG A 1 410 ? -8.675 19.968 7.336 1.00 86.56 410 ARG A O 1
ATOM 3215 N N . ALA A 1 411 ? -7.062 18.404 7.415 1.00 87.44 411 ALA A N 1
ATOM 3216 C CA . ALA A 1 411 ? -6.028 19.328 7.881 1.00 87.44 411 ALA A CA 1
ATOM 3217 C C . ALA A 1 411 ? -5.703 20.376 6.808 1.00 87.44 411 ALA A C 1
ATOM 3219 O O . ALA A 1 411 ? -5.649 21.564 7.118 1.00 87.44 411 ALA A O 1
ATOM 3220 N N . VAL A 1 412 ? -5.597 19.948 5.544 1.00 90.56 412 VAL A N 1
ATOM 3221 C CA . VAL A 1 412 ? -5.361 20.845 4.400 1.00 90.56 412 VAL A CA 1
ATOM 3222 C C . VAL A 1 412 ? -6.501 21.852 4.259 1.00 90.56 412 VAL A C 1
ATOM 3224 O O . VAL A 1 412 ? -6.272 23.056 4.186 1.00 90.56 412 VAL A O 1
ATOM 3227 N N . LEU A 1 413 ? -7.744 21.367 4.258 1.00 88.69 413 LEU A N 1
ATOM 3228 C CA . LEU A 1 413 ? -8.933 22.198 4.082 1.00 88.69 413 LEU A CA 1
ATOM 3229 C C . LEU A 1 413 ? -9.134 23.172 5.248 1.00 88.69 413 LEU A C 1
ATOM 3231 O O . LEU A 1 413 ? -9.517 24.316 5.021 1.00 88.69 413 LEU A O 1
ATOM 3235 N N . THR A 1 414 ? -8.864 22.741 6.484 1.00 83.94 414 THR A N 1
ATOM 3236 C CA . THR A 1 414 ? -8.991 23.599 7.676 1.00 83.94 414 THR A CA 1
ATOM 3237 C C . THR A 1 414 ? -7.966 24.731 7.647 1.00 83.94 414 THR A C 1
ATOM 3239 O O . THR A 1 414 ? -8.313 25.866 7.966 1.00 83.94 414 THR A O 1
ATOM 3242 N N . ALA A 1 415 ? -6.733 24.444 7.218 1.00 85.06 415 ALA A N 1
ATOM 3243 C CA . ALA A 1 415 ? -5.686 25.451 7.075 1.00 85.06 415 ALA A CA 1
ATOM 3244 C C . ALA A 1 415 ? -5.972 26.432 5.923 1.00 85.06 415 ALA A C 1
ATOM 3246 O O . ALA A 1 415 ? -5.801 27.638 6.081 1.00 85.06 415 ALA A O 1
ATOM 3247 N N . ALA A 1 416 ? -6.444 25.931 4.778 1.00 86.25 416 ALA A N 1
ATOM 3248 C CA . ALA A 1 416 ? -6.624 26.734 3.569 1.00 86.25 416 ALA A CA 1
ATOM 3249 C C . ALA A 1 416 ? -7.929 27.546 3.540 1.00 86.25 416 ALA A C 1
ATOM 3251 O O . ALA A 1 416 ? -7.970 28.658 3.015 1.00 86.25 416 ALA A O 1
ATOM 3252 N N . LEU A 1 417 ? -9.023 26.985 4.065 1.00 82.19 417 LEU A N 1
ATOM 3253 C CA . LEU A 1 417 ? -10.379 27.523 3.915 1.00 82.19 417 LEU A CA 1
ATOM 3254 C C . LEU A 1 417 ? -11.115 27.623 5.267 1.00 82.19 417 LEU A C 1
ATOM 3256 O O . LEU A 1 417 ? -12.220 27.090 5.410 1.00 82.19 417 LEU A O 1
ATOM 3260 N N . PRO A 1 418 ? -10.575 28.356 6.261 1.00 73.69 418 PRO A N 1
ATOM 3261 C CA . PRO A 1 418 ? -11.140 28.404 7.614 1.00 73.69 418 PRO A CA 1
ATOM 3262 C C . PRO A 1 418 ? -12.582 28.941 7.653 1.00 73.69 418 PRO A C 1
ATOM 3264 O O . PRO A 1 418 ? -13.367 28.566 8.519 1.00 73.69 418 PRO A O 1
ATOM 3267 N N . GLN A 1 419 ? -12.967 29.784 6.687 1.00 70.88 419 GLN A N 1
ATOM 3268 C CA . GLN A 1 419 ? -14.314 30.362 6.602 1.00 70.88 419 GLN A CA 1
ATOM 3269 C C . GLN A 1 419 ? -15.391 29.367 6.151 1.00 70.88 419 GLN A C 1
ATOM 3271 O O . GLN A 1 419 ? -16.566 29.568 6.447 1.00 70.88 419 GLN A O 1
ATOM 3276 N N . LEU A 1 420 ? -15.012 28.316 5.418 1.00 65.31 420 LEU A N 1
ATOM 3277 C CA . LEU A 1 420 ? -15.953 27.324 4.890 1.00 65.31 420 LEU A CA 1
ATOM 3278 C C . LEU A 1 420 ? -16.228 26.190 5.881 1.00 65.31 420 LEU A C 1
ATOM 3280 O O . LEU A 1 420 ? -17.174 25.434 5.678 1.00 65.31 420 LEU A O 1
ATOM 3284 N N . MET A 1 421 ? -15.445 26.091 6.960 1.00 64.62 421 MET A N 1
ATOM 3285 C CA . MET A 1 421 ? -15.609 25.065 7.993 1.00 64.62 421 MET A CA 1
ATOM 3286 C C . MET A 1 421 ? -15.624 25.659 9.416 1.00 64.62 421 MET A C 1
ATOM 3288 O O . MET A 1 421 ? -14.828 25.250 10.263 1.00 64.62 421 MET A O 1
ATOM 3292 N N . PRO A 1 422 ? -16.535 26.607 9.724 1.00 59.25 422 PRO A N 1
ATOM 3293 C CA . PRO A 1 422 ? -16.594 27.251 11.038 1.00 59.25 422 PRO A CA 1
ATOM 3294 C C . PRO A 1 422 ? -16.900 26.259 12.171 1.00 59.25 422 PRO A C 1
ATOM 3296 O O . PRO A 1 422 ? -16.352 26.394 13.260 1.00 59.25 422 PRO A O 1
ATOM 3299 N N . SER A 1 423 ? -17.685 25.208 11.898 1.00 58.12 423 SER A N 1
ATOM 3300 C CA . SER A 1 423 ? -17.975 24.125 12.853 1.00 58.12 423 SER A CA 1
ATOM 3301 C C . SER A 1 423 ? -16.743 23.288 13.221 1.00 58.12 423 SER A C 1
ATOM 3303 O O . SER A 1 423 ? -16.689 22.720 14.309 1.00 58.12 423 SER A O 1
ATOM 3305 N N . LEU A 1 424 ? -15.736 23.222 12.343 1.00 54.78 424 LEU A N 1
ATOM 3306 C CA . LEU A 1 424 ? -14.450 22.589 12.648 1.00 54.78 424 LEU A CA 1
ATOM 3307 C C . LEU A 1 424 ? -13.491 23.564 13.347 1.00 54.78 424 LEU A C 1
ATOM 3309 O O . LEU A 1 424 ? -12.681 23.131 14.169 1.00 54.78 424 LEU A O 1
ATOM 3313 N N . ALA A 1 425 ? -13.615 24.864 13.057 1.00 51.28 425 ALA A N 1
ATOM 3314 C CA . ALA A 1 425 ? -12.785 25.933 13.608 1.00 51.28 425 ALA A CA 1
ATOM 3315 C C . ALA A 1 425 ? -13.084 26.282 15.083 1.00 51.28 425 ALA A C 1
ATOM 3317 O O . ALA A 1 425 ? -12.232 26.858 15.756 1.00 51.28 425 ALA A O 1
ATOM 3318 N N . GLU A 1 426 ? -14.262 25.925 15.606 1.00 49.00 426 GLU A N 1
ATOM 3319 C CA . GLU A 1 426 ? -14.671 26.219 16.994 1.00 49.00 426 GLU A CA 1
ATOM 3320 C C . GLU A 1 426 ? -13.935 25.394 18.065 1.00 49.00 426 GLU A C 1
ATOM 3322 O O . GLU A 1 426 ? -13.976 25.732 19.250 1.00 49.00 426 GLU A O 1
ATOM 3327 N N . THR A 1 427 ? -13.222 24.331 17.686 1.00 54.62 427 THR A N 1
ATOM 3328 C CA . THR A 1 427 ? -12.402 23.572 18.641 1.00 54.62 427 THR A CA 1
ATOM 3329 C C . THR A 1 427 ? -11.041 24.244 18.842 1.00 54.62 427 THR A C 1
ATOM 3331 O O . THR A 1 427 ? -10.402 24.661 17.881 1.00 54.62 427 THR A O 1
ATOM 3334 N N . ALA A 1 428 ? -10.537 24.306 20.083 1.00 45.97 428 ALA A N 1
ATOM 3335 C CA . ALA A 1 428 ? -9.217 24.878 20.402 1.00 45.97 428 ALA A CA 1
ATOM 3336 C C . ALA A 1 428 ? -8.049 24.242 19.608 1.00 45.97 428 ALA A C 1
ATOM 3338 O O . ALA A 1 428 ? -6.987 24.845 19.474 1.00 45.97 428 ALA A O 1
ATOM 3339 N N . ALA A 1 429 ? -8.260 23.048 19.042 1.00 53.62 429 ALA A N 1
ATOM 3340 C CA . ALA A 1 429 ? -7.340 22.386 18.124 1.00 53.62 429 ALA A CA 1
ATOM 3341 C C . ALA A 1 429 ? -7.189 23.120 16.775 1.00 53.62 429 ALA A C 1
ATOM 3343 O O . ALA A 1 429 ? -6.102 23.118 16.206 1.00 53.62 429 ALA A O 1
ATOM 3344 N N . ALA A 1 430 ? -8.229 23.795 16.279 1.00 51.81 430 ALA A N 1
ATOM 3345 C CA . ALA A 1 430 ? -8.207 24.457 14.977 1.00 51.81 430 ALA A CA 1
ATOM 3346 C C . ALA A 1 430 ? -7.379 25.753 14.950 1.00 51.81 430 ALA A C 1
ATOM 3348 O O . ALA A 1 430 ? -6.813 26.091 13.914 1.00 51.81 430 ALA A O 1
ATOM 3349 N N . ALA A 1 431 ? -7.226 26.443 16.087 1.00 51.25 431 ALA A N 1
ATOM 3350 C CA . ALA A 1 431 ? -6.360 27.622 16.188 1.00 51.25 431 ALA A CA 1
ATOM 3351 C C . ALA A 1 431 ? -4.872 27.284 15.955 1.00 51.25 431 ALA A C 1
ATOM 3353 O O . ALA A 1 431 ? -4.137 28.098 15.404 1.00 51.25 431 ALA A O 1
ATOM 3354 N N . ASN A 1 432 ? -4.450 26.064 16.306 1.00 57.56 432 ASN A N 1
ATOM 3355 C CA . ASN A 1 432 ? -3.098 25.559 16.049 1.00 57.56 432 ASN A CA 1
ATOM 3356 C C . ASN A 1 432 ? -2.958 24.903 14.661 1.00 57.56 432 ASN A C 1
ATOM 3358 O O . ASN A 1 432 ? -1.842 24.655 14.217 1.00 57.56 432 ASN A O 1
ATOM 3362 N N . MET A 1 433 ? -4.066 24.637 13.955 1.00 60.59 433 MET A N 1
ATOM 3363 C CA . MET A 1 433 ? -4.046 24.019 12.620 1.00 60.59 433 MET A CA 1
ATOM 3364 C C . MET A 1 433 ? -3.706 25.002 11.495 1.00 60.59 433 MET A C 1
ATOM 3366 O O . MET A 1 433 ? -3.382 24.556 10.403 1.00 60.59 433 MET A O 1
ATOM 3370 N N . ALA A 1 434 ? -3.738 26.317 11.730 1.00 61.53 434 ALA A N 1
ATOM 3371 C CA . ALA A 1 434 ? -3.305 27.292 10.723 1.00 61.53 434 ALA A CA 1
ATOM 3372 C C . ALA A 1 434 ? -1.788 27.230 10.441 1.00 61.53 434 ALA A C 1
ATOM 3374 O O . ALA A 1 434 ? -1.364 27.573 9.344 1.00 61.53 434 ALA A O 1
ATOM 3375 N N . ASP A 1 435 ? -0.986 26.758 11.404 1.00 74.94 435 ASP A N 1
ATOM 3376 C CA . ASP A 1 435 ? 0.476 26.591 11.286 1.00 74.94 435 ASP A CA 1
ATOM 3377 C C . ASP A 1 435 ? 0.884 25.110 11.156 1.00 74.94 435 ASP A C 1
ATOM 3379 O O . ASP A 1 435 ? 1.975 24.683 11.537 1.00 74.94 435 ASP A O 1
ATOM 3383 N N . THR A 1 436 ? -0.034 24.282 10.652 1.00 84.88 436 THR A N 1
ATOM 3384 C CA . THR A 1 436 ? 0.225 22.860 10.430 1.00 84.88 436 THR A CA 1
ATOM 3385 C C . THR A 1 436 ? 1.119 22.634 9.211 1.00 84.88 436 THR A C 1
ATOM 3387 O O . THR A 1 436 ? 1.033 23.346 8.209 1.00 84.88 436 THR A O 1
ATOM 3390 N N . LEU A 1 437 ? 1.920 21.565 9.239 1.00 90.31 437 LEU A N 1
ATOM 3391 C CA . LEU A 1 437 ? 2.740 21.147 8.098 1.00 90.31 437 LEU A CA 1
ATOM 3392 C C . LEU A 1 437 ? 1.894 20.766 6.863 1.00 90.31 437 LEU A C 1
ATOM 3394 O O . LEU A 1 437 ? 2.406 20.723 5.746 1.00 90.31 437 LEU A O 1
ATOM 3398 N N . TYR A 1 438 ? 0.598 20.503 7.060 1.00 91.69 438 TYR A N 1
ATOM 3399 C CA . TYR A 1 438 ? -0.367 20.231 5.993 1.00 91.69 438 TYR A CA 1
ATOM 3400 C C . TYR A 1 438 ? -0.998 21.484 5.363 1.00 91.69 438 TYR A C 1
ATOM 3402 O O . TYR A 1 438 ? -1.823 21.342 4.460 1.00 91.69 438 TYR A O 1
ATOM 3410 N N . ALA A 1 439 ? -0.641 22.695 5.803 1.00 91.12 439 ALA A N 1
ATOM 3411 C CA . ALA A 1 439 ? -1.050 23.913 5.109 1.00 91.12 439 ALA A CA 1
ATOM 3412 C C . ALA A 1 439 ? -0.529 23.881 3.655 1.00 91.12 439 ALA A C 1
ATOM 3414 O O . ALA A 1 439 ? 0.602 23.430 3.445 1.00 91.12 439 ALA A O 1
ATOM 3415 N N . PRO A 1 440 ? -1.302 24.331 2.646 1.00 93.44 440 PRO A N 1
ATOM 3416 C CA . PRO A 1 440 ? -0.895 24.230 1.241 1.00 93.44 440 PRO A CA 1
ATOM 3417 C C . PRO A 1 440 ? 0.493 24.816 0.952 1.00 93.44 440 PRO A C 1
ATOM 3419 O O . PRO A 1 440 ? 1.285 24.202 0.244 1.00 93.44 440 PRO A O 1
ATOM 3422 N N . GLU A 1 441 ? 0.837 25.950 1.561 1.00 92.81 441 GLU A N 1
ATOM 3423 C CA . GLU A 1 441 ? 2.142 26.598 1.411 1.00 92.81 441 GLU A CA 1
ATOM 3424 C C . GLU A 1 441 ? 3.275 25.716 1.963 1.00 92.81 441 GLU A C 1
ATOM 3426 O O . GLU A 1 441 ? 4.317 25.551 1.330 1.00 92.81 441 GLU A O 1
ATOM 3431 N N . LYS A 1 442 ? 3.058 25.067 3.113 1.00 93.88 442 LYS A N 1
ATOM 3432 C CA . LYS A 1 442 ? 4.027 24.144 3.730 1.00 93.88 442 LYS A CA 1
ATOM 3433 C C . LYS A 1 442 ? 4.137 22.822 2.986 1.00 93.88 442 LYS A C 1
ATOM 3435 O O . LYS A 1 442 ? 5.235 22.282 2.840 1.00 93.88 442 LYS A O 1
ATOM 3440 N N . LEU A 1 443 ? 3.031 22.333 2.436 1.00 95.38 443 LEU A N 1
ATOM 3441 C CA . LEU A 1 443 ? 3.052 21.191 1.533 1.00 95.38 443 LEU A CA 1
ATOM 3442 C C . LEU A 1 443 ? 3.831 21.499 0.257 1.00 95.38 443 LEU A C 1
ATOM 3444 O O . LEU A 1 443 ? 4.558 20.626 -0.212 1.00 95.38 443 LEU A O 1
ATOM 3448 N N . ALA A 1 444 ? 3.734 22.715 -0.286 1.00 95.62 444 ALA A N 1
ATOM 3449 C CA . ALA A 1 444 ? 4.522 23.117 -1.447 1.00 95.62 444 ALA A CA 1
ATOM 3450 C C . ALA A 1 444 ? 6.026 23.179 -1.133 1.00 95.62 444 ALA A C 1
ATOM 3452 O O . ALA A 1 444 ? 6.833 22.753 -1.957 1.00 95.62 444 ALA A O 1
ATOM 3453 N N . GLU A 1 445 ? 6.417 23.602 0.074 1.00 94.50 445 GLU A N 1
ATOM 3454 C CA . GLU A 1 445 ? 7.814 23.531 0.536 1.00 94.50 445 GLU A CA 1
ATOM 3455 C C . GLU A 1 445 ? 8.328 22.075 0.634 1.00 94.50 445 GLU A C 1
ATOM 3457 O O . GLU A 1 445 ? 9.502 21.803 0.364 1.00 94.50 445 GLU A O 1
ATOM 3462 N N . LEU A 1 446 ? 7.458 21.122 0.996 1.00 95.62 446 LEU A N 1
ATOM 3463 C CA . LEU A 1 446 ? 7.789 19.694 1.098 1.00 95.62 446 LEU A CA 1
ATOM 3464 C C . LEU A 1 446 ? 7.687 18.926 -0.221 1.00 95.62 446 LEU A C 1
ATOM 3466 O O . LEU A 1 446 ? 8.352 17.899 -0.377 1.00 95.62 446 LEU A O 1
ATOM 3470 N N . ALA A 1 447 ? 6.876 19.397 -1.165 1.00 95.56 447 ALA A N 1
ATOM 3471 C CA . ALA A 1 447 ? 6.596 18.741 -2.438 1.00 95.56 447 ALA A CA 1
ATOM 3472 C C . ALA A 1 447 ? 7.860 18.317 -3.215 1.00 95.56 447 ALA A C 1
ATOM 3474 O O . ALA A 1 447 ? 7.872 17.208 -3.755 1.00 95.56 447 ALA A O 1
ATOM 3475 N N . PRO A 1 448 ? 8.964 19.092 -3.242 1.00 96.75 448 PRO A N 1
ATOM 3476 C CA . PRO A 1 448 ? 10.204 18.659 -3.881 1.00 96.75 448 PRO A CA 1
ATOM 3477 C C . PRO A 1 448 ? 10.873 17.456 -3.205 1.00 96.75 448 PRO A C 1
ATOM 3479 O O . PRO A 1 448 ? 11.696 16.803 -3.833 1.00 96.75 448 PRO A O 1
ATOM 3482 N N . LEU A 1 449 ? 10.569 17.152 -1.943 1.00 97.69 449 LEU A N 1
ATOM 3483 C CA . LEU A 1 449 ? 11.194 16.057 -1.193 1.00 97.69 449 LEU A CA 1
ATOM 3484 C C . LEU A 1 449 ? 10.411 14.738 -1.295 1.00 97.69 449 LEU A C 1
ATOM 3486 O O . LEU A 1 449 ? 10.965 13.673 -1.018 1.00 97.69 449 LEU A O 1
ATOM 3490 N N . VAL A 1 450 ? 9.149 14.790 -1.721 1.00 97.44 450 VAL A N 1
ATOM 3491 C CA . VAL A 1 450 ? 8.259 13.625 -1.813 1.00 97.44 450 VAL A CA 1
ATOM 3492 C C . VAL A 1 450 ? 7.803 13.385 -3.247 1.00 97.44 450 VAL A C 1
ATOM 3494 O O . VAL A 1 450 ? 7.617 14.314 -4.030 1.00 97.44 450 VAL A O 1
ATOM 3497 N N . ASN A 1 451 ? 7.627 12.125 -3.617 1.00 97.19 451 ASN A N 1
ATOM 3498 C CA . ASN A 1 451 ? 7.148 11.723 -4.930 1.00 97.19 451 ASN A CA 1
ATOM 3499 C C . ASN A 1 451 ? 5.629 11.905 -5.015 1.00 97.19 451 ASN A C 1
ATOM 3501 O O . ASN A 1 451 ? 5.178 12.576 -5.939 1.00 97.19 451 ASN A O 1
ATOM 3505 N N . LEU A 1 452 ? 4.873 11.393 -4.033 1.00 97.62 452 LEU A N 1
ATOM 3506 C CA . LEU A 1 452 ? 3.404 11.429 -4.014 1.00 97.62 452 LEU A CA 1
ATOM 3507 C C . LEU A 1 452 ? 2.839 11.906 -2.662 1.00 97.62 452 LEU A C 1
ATOM 3509 O O . LEU A 1 452 ? 3.382 11.600 -1.597 1.00 97.62 452 LEU A O 1
ATOM 3513 N N . LEU A 1 453 ? 1.704 12.603 -2.718 1.00 97.75 453 LEU A N 1
ATOM 3514 C CA . LEU A 1 453 ? 0.880 13.031 -1.585 1.00 97.75 453 LEU A CA 1
ATOM 3515 C C . LEU A 1 453 ? -0.463 12.286 -1.639 1.00 97.75 453 LEU A C 1
ATOM 3517 O O . LEU A 1 453 ? -1.322 12.604 -2.457 1.00 97.75 453 LEU A O 1
ATOM 3521 N N . LEU A 1 454 ? -0.660 11.283 -0.786 1.00 97.69 454 LEU A N 1
ATOM 3522 C CA . LEU A 1 454 ? -1.884 10.478 -0.770 1.00 97.69 454 LEU A CA 1
ATOM 3523 C C . LEU A 1 454 ? -2.908 11.124 0.162 1.00 97.69 454 LEU A C 1
ATOM 3525 O O . LEU A 1 454 ? -2.788 11.028 1.384 1.00 97.69 454 LEU A O 1
ATOM 3529 N N . VAL A 1 455 ? -3.897 11.810 -0.404 1.00 96.62 455 VAL A N 1
ATOM 3530 C CA . VAL A 1 455 ? -4.835 12.633 0.364 1.00 96.62 455 VAL A CA 1
ATOM 3531 C C . VAL A 1 455 ? -6.037 11.805 0.806 1.00 96.62 455 VAL A C 1
ATOM 3533 O O . VAL A 1 455 ? -6.848 11.384 -0.016 1.00 96.62 455 VAL A O 1
ATOM 3536 N N . ARG A 1 456 ? -6.147 11.575 2.116 1.00 93.44 456 ARG A N 1
ATOM 3537 C CA . ARG A 1 456 ? -7.242 10.843 2.759 1.00 93.44 456 ARG A CA 1
ATOM 3538 C C . ARG A 1 456 ? -8.398 11.776 3.079 1.00 93.44 456 ARG A C 1
ATOM 3540 O O . ARG A 1 456 ? -8.218 12.735 3.826 1.00 93.44 456 ARG A O 1
ATOM 3547 N N . PHE A 1 457 ? -9.580 11.427 2.605 1.00 87.50 457 PHE A N 1
ATOM 3548 C CA . PHE A 1 457 ? -10.831 12.061 2.992 1.00 87.50 457 PHE A CA 1
ATOM 3549 C C . PHE A 1 457 ? -11.469 11.254 4.123 1.00 87.50 457 PHE A C 1
ATOM 3551 O O . PHE A 1 457 ? -11.478 10.027 4.064 1.00 87.50 457 PHE A O 1
ATOM 3558 N N . ASP A 1 458 ? -11.915 11.923 5.183 1.00 73.62 458 ASP A N 1
ATOM 3559 C CA . ASP A 1 458 ? -12.542 11.277 6.336 1.00 73.62 458 ASP A CA 1
ATOM 3560 C C . ASP A 1 458 ? -14.009 11.715 6.467 1.00 73.62 458 ASP A C 1
ATOM 3562 O O . ASP A 1 458 ? -14.400 12.775 5.978 1.00 73.62 458 ASP A O 1
ATOM 3566 N N . HIS A 1 459 ? -14.820 10.926 7.176 1.00 66.31 459 HIS A N 1
ATOM 3567 C CA . HIS A 1 459 ? -16.241 11.227 7.402 1.00 66.31 459 HIS A CA 1
ATOM 3568 C C . HIS A 1 459 ? -16.494 12.572 8.103 1.00 66.31 459 HIS A C 1
ATOM 3570 O O . HIS A 1 459 ? -17.607 13.096 8.063 1.00 66.31 459 HIS A O 1
ATOM 3576 N N . SER A 1 460 ? -15.488 13.144 8.773 1.00 60.41 460 SER A N 1
ATOM 3577 C CA . SER A 1 460 ? -15.641 14.445 9.420 1.00 60.41 460 SER A CA 1
ATOM 3578 C C . SER A 1 460 ? -15.582 15.601 8.422 1.00 60.41 460 SER A C 1
ATOM 3580 O O . SER A 1 460 ? -16.198 16.634 8.680 1.00 60.41 460 SER A O 1
ATOM 3582 N N . VAL A 1 461 ? -14.932 15.417 7.267 1.00 60.59 461 VAL A N 1
ATOM 3583 C CA . VAL A 1 461 ? -15.025 16.347 6.134 1.00 60.59 461 VAL A CA 1
ATOM 3584 C C . VAL A 1 461 ? -16.456 16.356 5.593 1.00 60.59 461 VAL A C 1
ATOM 3586 O O . VAL A 1 461 ? -17.061 17.425 5.509 1.00 60.59 461 VAL A O 1
ATOM 3589 N N . GLU A 1 462 ? -17.044 15.187 5.341 1.00 64.81 462 GLU A N 1
ATOM 3590 C CA . GLU A 1 462 ? -18.430 15.075 4.871 1.00 64.81 462 GLU A CA 1
ATOM 3591 C C . GLU A 1 462 ? -19.415 15.722 5.859 1.00 64.81 462 GLU A C 1
ATOM 3593 O O . GLU A 1 462 ? -20.256 16.547 5.480 1.00 64.81 462 GLU A O 1
ATOM 3598 N N . ALA A 1 463 ? -19.280 15.399 7.150 1.00 62.44 463 ALA A N 1
ATOM 3599 C CA . ALA A 1 463 ? -20.122 15.953 8.206 1.00 62.44 463 ALA A CA 1
ATOM 3600 C C . ALA A 1 463 ? -19.983 17.481 8.322 1.00 62.44 463 ALA A C 1
ATOM 3602 O O . ALA A 1 463 ? -20.981 18.174 8.510 1.00 62.44 463 ALA A O 1
ATOM 3603 N N . ALA A 1 464 ? -18.771 18.023 8.166 1.00 60.00 464 ALA A N 1
ATOM 3604 C CA . ALA A 1 464 ? -18.536 19.466 8.191 1.00 60.00 464 ALA A CA 1
ATOM 3605 C C . ALA A 1 464 ? -19.103 20.188 6.961 1.00 60.00 464 ALA A C 1
ATOM 3607 O O . ALA A 1 464 ? -19.524 21.341 7.059 1.00 60.00 464 ALA A O 1
ATOM 3608 N N . LEU A 1 465 ? -19.135 19.519 5.806 1.00 65.00 465 LEU A N 1
ATOM 3609 C CA . LEU A 1 465 ? -19.659 20.064 4.552 1.00 65.00 465 LEU A CA 1
ATOM 3610 C C . LEU A 1 465 ? -21.177 19.889 4.393 1.00 65.00 465 LEU A C 1
ATOM 3612 O O . LEU A 1 465 ? -21.780 20.495 3.492 1.00 65.00 465 LEU A O 1
ATOM 3616 N N . SER A 1 466 ? -21.799 19.069 5.237 1.00 61.44 466 SER A N 1
ATOM 3617 C CA . SER A 1 466 ? -23.241 18.840 5.273 1.00 61.44 466 SER A CA 1
ATOM 3618 C C . SER A 1 466 ? -23.950 20.059 5.873 1.00 61.44 466 SER A C 1
ATOM 3620 O O . SER A 1 466 ? -23.877 20.315 7.072 1.00 61.44 466 SER A O 1
ATOM 3622 N N . GLN A 1 467 ? -24.625 20.856 5.036 1.00 54.59 467 GLN A N 1
ATOM 3623 C CA . GLN A 1 467 ? -25.361 22.032 5.514 1.00 54.59 467 GLN A CA 1
ATOM 3624 C C . GLN A 1 467 ? -26.601 21.640 6.337 1.00 54.59 467 GLN A C 1
ATOM 3626 O O . GLN A 1 467 ? -27.286 20.672 5.991 1.00 54.59 467 GLN A O 1
ATOM 3631 N N . PRO A 1 468 ? -26.967 22.422 7.371 1.00 47.53 468 PRO A N 1
ATOM 3632 C CA . PRO A 1 468 ? -28.237 22.250 8.057 1.00 47.53 468 PRO A CA 1
ATOM 3633 C C . PRO A 1 468 ? -29.398 22.692 7.148 1.00 47.53 468 PRO A C 1
ATOM 3635 O O . PRO A 1 468 ? -29.518 23.859 6.789 1.00 47.53 468 PRO A O 1
ATOM 3638 N N . SER A 1 469 ? -30.282 21.742 6.831 1.00 48.44 469 SER A N 1
ATOM 3639 C CA . SER A 1 469 ? -31.657 21.913 6.325 1.00 48.44 469 SER A CA 1
ATOM 3640 C C . SER A 1 469 ? -31.876 22.696 5.011 1.00 48.44 469 SER A C 1
ATOM 3642 O O . SER A 1 469 ? -31.832 23.921 4.978 1.00 48.44 469 SER A O 1
ATOM 3644 N N . GLY A 1 470 ? -32.283 21.985 3.949 1.00 47.69 470 GLY A N 1
ATOM 3645 C CA . GLY A 1 470 ? -33.126 22.539 2.872 1.00 47.69 470 GLY A CA 1
ATOM 3646 C C . GLY A 1 470 ? -32.566 22.501 1.446 1.00 47.69 470 GLY A C 1
ATOM 3647 O O . GLY A 1 470 ? -33.349 22.581 0.501 1.00 47.69 470 GLY A O 1
ATOM 3648 N N . ALA A 1 471 ? -31.254 22.339 1.258 1.00 47.59 471 ALA A N 1
ATOM 3649 C CA . ALA A 1 471 ? -30.673 22.131 -0.069 1.00 47.59 471 ALA A CA 1
ATOM 3650 C C . ALA A 1 471 ? -30.808 20.657 -0.483 1.00 47.59 471 ALA A C 1
ATOM 3652 O O . ALA A 1 471 ? -30.589 19.762 0.335 1.00 47.59 471 ALA A O 1
ATOM 3653 N N . ALA A 1 472 ? -31.190 20.408 -1.740 1.00 48.38 472 ALA A N 1
ATOM 3654 C CA . ALA A 1 472 ? -31.243 19.062 -2.302 1.00 48.38 472 ALA A CA 1
ATOM 3655 C C . ALA A 1 472 ? -29.908 18.347 -2.048 1.00 48.38 472 ALA A C 1
ATOM 3657 O O . ALA A 1 472 ? -28.849 18.918 -2.306 1.00 48.38 472 ALA A O 1
ATOM 3658 N N . HIS A 1 473 ? -29.978 17.131 -1.505 1.00 51.56 473 HIS A N 1
ATOM 3659 C CA . HIS A 1 473 ? -28.815 16.293 -1.233 1.00 51.56 473 HIS A CA 1
ATOM 3660 C C . HIS A 1 473 ? -28.024 16.152 -2.540 1.00 51.56 473 HIS A C 1
ATOM 3662 O O . HIS A 1 473 ? -28.543 15.587 -3.505 1.00 51.56 473 HIS A O 1
ATOM 3668 N N . GLU A 1 474 ? -26.827 16.745 -2.627 1.00 53.84 474 GLU A N 1
ATOM 3669 C CA . GLU A 1 474 ? -25.987 16.534 -3.804 1.00 53.84 474 GLU A CA 1
ATOM 3670 C C . GLU A 1 474 ? -25.619 15.044 -3.837 1.00 53.84 474 GLU A C 1
ATOM 3672 O O . GLU A 1 474 ? -25.079 14.542 -2.852 1.00 53.84 474 GLU A O 1
ATOM 3677 N N . PRO A 1 475 ? -25.871 14.332 -4.947 1.00 55.59 475 PRO A N 1
ATOM 3678 C CA . PRO A 1 475 ? -25.681 12.882 -5.019 1.00 55.59 475 PRO A CA 1
ATOM 3679 C C . PRO A 1 475 ? -24.206 12.421 -4.999 1.00 55.59 475 PRO A C 1
ATOM 3681 O O . PRO A 1 475 ? -23.943 11.253 -5.251 1.00 55.59 475 PRO A O 1
ATOM 3684 N N . TYR A 1 476 ? -23.239 13.311 -4.717 1.00 61.00 476 TYR A N 1
ATOM 3685 C CA . TYR A 1 476 ? -21.794 13.077 -4.897 1.00 61.00 476 TYR A CA 1
ATOM 3686 C C . TYR A 1 476 ? -20.905 13.727 -3.812 1.00 61.00 476 TYR A C 1
ATOM 3688 O O . TYR A 1 476 ? -20.141 14.654 -4.115 1.00 61.00 476 TYR A O 1
ATOM 3696 N N . PRO A 1 477 ? -20.966 13.273 -2.550 1.00 74.38 477 PRO A N 1
ATOM 3697 C CA . PRO A 1 477 ? -20.205 13.871 -1.447 1.00 74.38 477 PRO A CA 1
ATOM 3698 C C . PRO A 1 477 ? -18.683 13.796 -1.659 1.00 74.38 477 PRO A C 1
ATOM 3700 O O . PRO A 1 477 ? -18.007 14.818 -1.544 1.00 74.38 477 PRO A O 1
ATOM 3703 N N . PHE A 1 478 ? -18.144 12.658 -2.105 1.00 83.88 478 PHE A N 1
ATOM 3704 C CA . PHE A 1 478 ? -16.697 12.496 -2.301 1.00 83.88 478 PHE A CA 1
ATOM 3705 C C . PHE A 1 478 ? -16.122 13.425 -3.391 1.00 83.88 478 PHE A C 1
ATOM 3707 O O . PHE A 1 478 ? -15.108 14.102 -3.195 1.00 83.88 478 PHE A O 1
ATOM 3714 N N . ARG A 1 479 ? -16.805 13.567 -4.537 1.00 87.38 479 ARG A N 1
ATOM 3715 C CA . ARG A 1 479 ? -16.399 14.533 -5.579 1.00 87.38 479 ARG A CA 1
ATOM 3716 C C . ARG A 1 479 ? -16.386 15.965 -5.074 1.00 87.38 479 ARG A C 1
ATOM 3718 O O . ARG A 1 479 ? -15.534 16.759 -5.478 1.00 87.38 479 ARG A O 1
ATOM 3725 N N . ARG A 1 480 ? -17.363 16.324 -4.245 1.00 85.44 480 ARG A N 1
ATOM 3726 C CA . ARG A 1 480 ? -17.464 17.664 -3.672 1.00 85.44 480 ARG A CA 1
ATOM 3727 C C . ARG A 1 480 ? -16.252 17.963 -2.789 1.00 85.44 480 ARG A C 1
ATOM 3729 O O . ARG A 1 480 ? -15.681 19.044 -2.908 1.00 85.44 480 ARG A O 1
ATOM 3736 N N . GLU A 1 481 ? -15.798 17.002 -1.996 1.00 86.88 481 GLU A N 1
ATOM 3737 C CA . GLU A 1 481 ? -14.581 17.136 -1.189 1.00 86.88 481 GLU A CA 1
ATOM 3738 C C . GLU A 1 481 ? -13.325 17.320 -2.044 1.00 86.88 481 GLU A C 1
ATOM 3740 O O . GLU A 1 481 ? -12.533 18.232 -1.799 1.00 86.88 481 GLU A O 1
ATOM 3745 N N . MET A 1 482 ? -13.181 16.538 -3.118 1.00 92.12 482 MET A N 1
ATOM 3746 C CA . MET A 1 482 ? -12.086 16.720 -4.075 1.00 92.12 482 MET A CA 1
ATOM 3747 C C . MET A 1 482 ? -12.124 18.095 -4.760 1.00 92.12 482 MET A C 1
ATOM 3749 O O . MET A 1 482 ? -11.075 18.690 -5.012 1.00 92.12 482 MET A O 1
ATOM 3753 N N . LYS A 1 483 ? -13.316 18.631 -5.062 1.00 91.88 483 LYS A N 1
ATOM 3754 C CA . LYS A 1 483 ? -13.469 20.000 -5.584 1.00 91.88 483 LYS A CA 1
ATOM 3755 C C . LYS A 1 483 ? -12.997 21.036 -4.573 1.00 91.88 483 LYS A C 1
ATOM 3757 O O . LYS A 1 483 ? -12.256 21.931 -4.963 1.00 91.88 483 LYS A O 1
ATOM 3762 N N . PHE A 1 484 ? -13.362 20.899 -3.299 1.00 89.88 484 PHE A N 1
ATOM 3763 C CA . PHE A 1 484 ? -12.888 21.811 -2.257 1.00 89.88 484 PHE A CA 1
ATOM 3764 C C . PHE A 1 484 ? -11.377 21.754 -2.081 1.00 89.88 484 PHE A C 1
ATOM 3766 O O . PHE A 1 484 ? -10.747 22.806 -2.005 1.00 89.88 484 PHE A O 1
ATOM 3773 N N . LEU A 1 485 ? -10.789 20.555 -2.088 1.00 93.31 485 LEU A N 1
ATOM 3774 C CA . LEU A 1 485 ? -9.337 20.398 -2.036 1.00 93.31 485 LEU A CA 1
ATOM 3775 C C . LEU A 1 485 ? -8.673 21.104 -3.219 1.00 93.31 485 LEU A C 1
ATOM 3777 O O . LEU A 1 485 ? -7.721 21.858 -3.039 1.00 93.31 485 LEU A O 1
ATOM 3781 N N . LYS A 1 486 ? -9.207 20.902 -4.427 1.00 94.69 486 LYS A N 1
ATOM 3782 C CA . LYS A 1 486 ? -8.701 21.575 -5.621 1.00 94.69 486 LYS A CA 1
ATOM 3783 C C . LYS A 1 486 ? -8.808 23.096 -5.490 1.00 94.69 486 LYS A C 1
ATOM 3785 O O . LYS A 1 486 ? -7.838 23.789 -5.761 1.00 94.69 486 LYS A O 1
ATOM 3790 N N . THR A 1 487 ? -9.956 23.614 -5.051 1.00 92.50 487 THR A N 1
ATOM 3791 C CA . THR A 1 487 ? -10.156 25.054 -4.846 1.00 92.50 487 THR A CA 1
ATOM 3792 C C . THR A 1 487 ? -9.177 25.617 -3.822 1.00 92.50 487 THR A C 1
ATOM 3794 O O . THR A 1 487 ? -8.580 26.648 -4.098 1.00 92.50 487 THR A O 1
ATOM 3797 N N . ALA A 1 488 ? -8.958 24.931 -2.697 1.00 91.06 488 ALA A N 1
ATOM 3798 C CA . ALA A 1 488 ? -7.986 25.336 -1.682 1.00 91.06 488 ALA A CA 1
ATOM 3799 C C . ALA A 1 488 ? -6.573 25.512 -2.268 1.00 91.06 488 ALA A C 1
ATOM 3801 O O . ALA A 1 488 ? -5.889 26.489 -1.968 1.00 91.06 488 ALA A O 1
ATOM 3802 N N . ILE A 1 489 ? -6.159 24.593 -3.143 1.00 95.00 489 ILE A N 1
ATOM 3803 C CA . ILE A 1 489 ? -4.847 24.634 -3.800 1.00 95.00 489 ILE A CA 1
ATOM 3804 C C . ILE A 1 489 ? -4.810 25.703 -4.902 1.00 95.00 489 ILE A C 1
ATOM 3806 O O . ILE A 1 489 ? -3.853 26.462 -4.993 1.00 95.00 489 ILE A O 1
ATOM 3810 N N . ASP A 1 490 ? -5.864 25.827 -5.712 1.00 94.00 490 ASP A N 1
ATOM 3811 C CA . ASP A 1 490 ? -5.946 26.843 -6.773 1.00 94.00 490 ASP A CA 1
ATOM 3812 C C . ASP A 1 490 ? -5.946 28.280 -6.219 1.00 94.00 490 ASP A C 1
ATOM 3814 O O . ASP A 1 490 ? -5.576 29.212 -6.931 1.00 94.00 490 ASP A O 1
ATOM 3818 N N . THR A 1 491 ? -6.380 28.478 -4.968 1.00 91.81 491 THR A N 1
ATOM 3819 C CA . THR A 1 491 ? -6.383 29.791 -4.303 1.00 91.81 491 THR A CA 1
ATOM 3820 C C . THR A 1 491 ? -5.029 30.205 -3.726 1.00 91.81 491 THR A C 1
ATOM 3822 O O . THR A 1 491 ? -4.915 31.320 -3.213 1.00 91.81 491 THR A O 1
ATOM 3825 N N . MET A 1 492 ? -4.005 29.349 -3.805 1.00 93.56 492 MET A N 1
ATOM 3826 C CA . MET A 1 492 ? -2.650 29.686 -3.364 1.00 93.56 492 MET A CA 1
ATOM 3827 C C . MET A 1 492 ? -2.085 30.881 -4.142 1.00 93.56 492 MET A C 1
ATOM 3829 O O . MET A 1 492 ? -2.380 31.090 -5.319 1.00 93.56 492 MET A O 1
ATOM 3833 N N . ALA A 1 493 ? -1.211 31.654 -3.493 1.00 93.31 493 ALA A N 1
ATOM 3834 C CA . ALA A 1 493 ? -0.602 32.835 -4.106 1.00 93.31 493 ALA A CA 1
ATOM 3835 C C . ALA A 1 493 ? 0.285 32.500 -5.324 1.00 93.31 493 ALA A C 1
ATOM 3837 O O . ALA A 1 493 ? 0.406 33.314 -6.241 1.00 93.31 493 ALA A O 1
ATOM 3838 N N . SER A 1 494 ? 0.901 31.312 -5.339 1.00 95.75 494 SER A N 1
ATOM 3839 C CA . SER A 1 494 ? 1.776 30.840 -6.414 1.00 95.75 494 SER A CA 1
ATOM 3840 C C . SER A 1 494 ? 1.093 29.758 -7.253 1.00 95.75 494 SER A C 1
ATOM 3842 O O . SER A 1 494 ? 0.863 28.639 -6.795 1.00 95.75 494 SER A O 1
ATOM 3844 N N . ALA A 1 495 ? 0.818 30.072 -8.522 1.00 94.44 495 ALA A N 1
ATOM 3845 C CA . ALA A 1 495 ? 0.245 29.113 -9.471 1.00 94.44 495 ALA A CA 1
ATOM 3846 C C . ALA A 1 495 ? 1.199 27.946 -9.796 1.00 94.44 495 ALA A C 1
ATOM 3848 O O . ALA A 1 495 ? 0.748 26.847 -10.124 1.00 94.44 495 ALA A O 1
ATOM 3849 N N . GLU A 1 496 ? 2.514 28.173 -9.711 1.00 94.88 496 GLU A N 1
ATOM 3850 C CA . GLU A 1 496 ? 3.534 27.138 -9.916 1.00 94.88 496 GLU A CA 1
ATOM 3851 C C . GLU A 1 496 ? 3.515 26.116 -8.773 1.00 94.88 496 GLU A C 1
ATOM 3853 O O . GLU A 1 496 ? 3.461 24.914 -9.026 1.00 94.88 496 GLU A O 1
ATOM 3858 N N . GLU A 1 497 ? 3.466 26.588 -7.525 1.00 95.81 497 GLU A N 1
ATOM 3859 C CA . GLU A 1 497 ? 3.359 25.732 -6.338 1.00 95.81 497 GLU A CA 1
ATOM 3860 C C . GLU A 1 497 ? 2.041 24.953 -6.326 1.00 95.81 497 GLU A C 1
ATOM 3862 O O . GLU A 1 497 ? 2.043 23.743 -6.101 1.00 95.81 497 GLU A O 1
ATOM 3867 N N . ALA A 1 498 ? 0.929 25.618 -6.659 1.00 95.75 498 ALA A N 1
ATOM 3868 C CA . ALA A 1 498 ? -0.369 24.969 -6.808 1.00 95.75 498 ALA A CA 1
ATOM 3869 C C . ALA A 1 498 ? -0.322 23.841 -7.853 1.00 95.75 498 ALA A C 1
ATOM 3871 O O . ALA A 1 498 ? -0.776 22.725 -7.600 1.00 95.75 498 ALA A O 1
ATOM 3872 N N . THR A 1 499 ? 0.286 24.100 -9.016 1.00 94.50 499 THR A N 1
ATOM 3873 C CA . THR A 1 499 ? 0.439 23.092 -10.078 1.00 94.50 499 THR A CA 1
ATOM 3874 C C . THR A 1 499 ? 1.321 21.930 -9.624 1.00 94.50 499 THR A C 1
ATOM 3876 O O . THR A 1 499 ? 0.961 20.778 -9.851 1.00 94.50 499 THR A O 1
ATOM 3879 N N . MET A 1 500 ? 2.435 22.208 -8.938 1.00 94.31 500 MET A N 1
ATOM 3880 C CA . MET A 1 500 ? 3.333 21.183 -8.396 1.00 94.31 500 MET A CA 1
ATOM 3881 C C . MET A 1 500 ? 2.629 20.280 -7.374 1.00 94.31 500 MET A C 1
ATOM 3883 O O . MET A 1 500 ? 2.862 19.071 -7.355 1.00 94.31 500 MET A O 1
ATOM 3887 N N . LEU A 1 501 ? 1.758 20.845 -6.532 1.00 95.75 501 LEU A N 1
ATOM 3888 C CA . LEU A 1 501 ? 0.963 20.069 -5.582 1.00 95.75 501 LEU A CA 1
ATOM 3889 C C . LEU A 1 501 ? -0.052 19.170 -6.285 1.00 95.75 501 LEU A C 1
ATOM 3891 O O . LEU A 1 501 ? -0.117 17.979 -5.984 1.00 95.75 501 LEU A O 1
ATOM 3895 N N . LEU A 1 502 ? -0.806 19.698 -7.253 1.00 95.50 502 LEU A N 1
ATOM 3896 C CA . LEU A 1 502 ? -1.747 18.894 -8.044 1.00 95.50 502 LEU A CA 1
ATOM 3897 C C . LEU A 1 502 ? -1.025 17.781 -8.836 1.00 95.50 502 LEU A C 1
ATOM 3899 O O . LEU A 1 502 ? -1.543 16.669 -8.954 1.00 95.50 502 LEU A O 1
ATOM 3903 N N . GLU A 1 503 ? 0.210 18.038 -9.286 1.00 93.88 503 GLU A N 1
ATOM 3904 C CA . GLU A 1 503 ? 1.117 17.055 -9.906 1.00 93.88 503 GLU A CA 1
ATOM 3905 C C . GLU A 1 503 ? 1.585 15.930 -8.957 1.00 93.88 503 GLU A C 1
ATOM 3907 O O . GLU A 1 503 ? 2.191 14.954 -9.402 1.00 93.88 503 GLU A O 1
ATOM 3912 N N . LYS A 1 504 ? 1.330 16.040 -7.650 1.00 95.38 504 LYS A N 1
ATOM 3913 C CA . LYS A 1 504 ? 1.764 15.054 -6.645 1.00 95.38 504 LYS A CA 1
ATOM 3914 C C . LYS A 1 504 ? 0.618 14.444 -5.855 1.00 95.38 504 LYS A C 1
ATOM 3916 O O . LYS A 1 504 ? 0.805 13.395 -5.243 1.00 95.38 504 LYS A O 1
ATOM 3921 N N . ILE A 1 505 ? -0.548 15.080 -5.840 1.00 97.06 505 ILE A N 1
ATOM 3922 C CA . ILE A 1 505 ? -1.702 14.620 -5.072 1.00 97.06 505 ILE A CA 1
ATOM 3923 C C . ILE A 1 505 ? -2.376 13.430 -5.751 1.00 97.06 505 ILE A C 1
ATOM 3925 O O . ILE A 1 505 ? -2.662 13.466 -6.945 1.00 97.06 505 ILE A O 1
ATOM 3929 N N . LEU A 1 506 ? -2.674 12.406 -4.953 1.00 97.31 506 LEU A N 1
ATOM 3930 C CA . LEU A 1 506 ? -3.551 11.286 -5.280 1.00 97.31 506 LEU A CA 1
ATOM 3931 C C . LEU A 1 506 ? -4.679 11.237 -4.236 1.00 97.31 506 LEU A C 1
ATOM 3933 O O . LEU A 1 506 ? -4.407 10.915 -3.075 1.00 97.31 506 LEU A O 1
ATOM 3937 N N . PRO A 1 507 ? -5.936 11.522 -4.610 1.00 96.69 507 PRO A N 1
ATOM 3938 C CA . PRO A 1 507 ? -7.093 11.253 -3.761 1.00 96.69 507 PRO A CA 1
ATOM 3939 C C . PRO A 1 507 ? -7.157 9.772 -3.365 1.00 96.69 507 PRO A C 1
ATOM 3941 O O . PRO A 1 507 ? -7.058 8.897 -4.228 1.00 96.69 507 PRO A O 1
ATOM 3944 N N . LEU A 1 508 ? -7.314 9.489 -2.070 1.00 96.06 508 LEU A N 1
ATOM 3945 C CA . LEU A 1 508 ? -7.445 8.137 -1.530 1.00 96.06 508 LEU A CA 1
ATOM 3946 C C . LEU A 1 508 ? -8.921 7.753 -1.386 1.00 96.06 508 LEU A C 1
ATOM 3948 O O . LEU A 1 508 ? -9.648 8.347 -0.594 1.00 96.06 508 LEU A O 1
ATOM 3952 N N . PHE A 1 509 ? -9.325 6.719 -2.117 1.00 93.56 509 PHE A N 1
ATOM 3953 C CA . PHE A 1 509 ? -10.648 6.112 -2.076 1.00 93.56 509 PHE A CA 1
ATOM 3954 C C . PHE A 1 509 ? -10.670 4.995 -1.022 1.00 93.56 509 PHE A C 1
ATOM 3956 O O . PHE A 1 509 ? -10.080 3.932 -1.232 1.00 93.56 509 PHE A O 1
ATOM 3963 N N . GLU A 1 510 ? -11.338 5.225 0.114 1.00 90.00 510 GLU A N 1
ATOM 3964 C CA . GLU A 1 510 ? -11.582 4.198 1.141 1.00 90.00 510 GLU A CA 1
ATOM 3965 C C . GLU A 1 510 ? -12.827 3.378 0.749 1.00 90.00 510 GLU A C 1
ATOM 3967 O O . GLU A 1 510 ? -13.947 3.662 1.163 1.00 90.00 510 GLU A O 1
ATOM 3972 N N . MET A 1 511 ? -12.632 2.369 -0.104 1.00 87.69 511 MET A N 1
ATOM 3973 C CA . MET A 1 511 ? -13.679 1.611 -0.803 1.00 87.69 511 MET A CA 1
ATOM 3974 C C . MET A 1 511 ? -14.742 1.039 0.137 1.00 87.69 511 MET A C 1
ATOM 3976 O O . MET A 1 511 ? -15.931 1.176 -0.137 1.00 87.69 511 MET A O 1
ATOM 3980 N N . THR A 1 512 ? -14.328 0.445 1.262 1.00 81.31 512 THR A N 1
ATOM 3981 C CA . THR A 1 512 ? -15.253 -0.111 2.262 1.00 81.31 512 THR A CA 1
ATOM 3982 C C . THR A 1 512 ? -16.155 0.972 2.850 1.00 81.31 512 THR A C 1
ATOM 3984 O O . THR A 1 512 ? -17.360 0.766 2.959 1.00 81.31 512 THR A O 1
ATOM 3987 N N . GLN A 1 513 ? -15.601 2.143 3.176 1.00 77.69 513 GLN A N 1
ATOM 3988 C CA . GLN A 1 513 ? -16.374 3.256 3.733 1.00 77.69 513 GLN A CA 1
ATOM 3989 C C . GLN A 1 513 ? -17.318 3.859 2.699 1.00 77.69 513 GLN A C 1
ATOM 3991 O O . GLN A 1 513 ? -18.484 4.081 3.007 1.00 77.69 513 GLN A O 1
ATOM 3996 N N . LEU A 1 514 ? -16.846 4.070 1.467 1.00 78.12 514 LEU A N 1
ATOM 3997 C CA . LEU A 1 514 ? -17.672 4.586 0.372 1.00 78.12 514 LEU A CA 1
ATOM 3998 C C . LEU A 1 514 ? -18.830 3.635 0.034 1.00 78.12 514 LEU A C 1
ATOM 4000 O O . LEU A 1 514 ? -19.926 4.069 -0.320 1.00 78.12 514 LEU A O 1
ATOM 4004 N N . GLN A 1 515 ? -18.606 2.325 0.148 1.00 78.50 515 GLN A N 1
ATOM 4005 C CA . GLN A 1 515 ? -19.656 1.331 -0.033 1.00 78.50 515 GLN A CA 1
ATOM 4006 C C . GLN A 1 515 ? -20.648 1.337 1.140 1.00 78.50 515 GLN A C 1
ATOM 4008 O O . GLN A 1 515 ? -21.855 1.313 0.907 1.00 78.50 515 GLN A O 1
ATOM 4013 N N . GLN A 1 516 ? -20.161 1.411 2.383 1.00 71.81 516 GLN A N 1
ATOM 4014 C CA . GLN A 1 516 ? -20.998 1.472 3.589 1.00 71.81 516 GLN A CA 1
ATOM 4015 C C . GLN A 1 516 ? -21.842 2.751 3.665 1.00 71.81 516 GLN A C 1
ATOM 4017 O O . GLN A 1 516 ? -22.978 2.703 4.128 1.00 71.81 516 GLN A O 1
ATOM 4022 N N . SER A 1 517 ? -21.330 3.881 3.174 1.00 68.12 517 SER A N 1
ATOM 4023 C CA . SER A 1 517 ? -22.077 5.140 3.098 1.00 68.12 517 SER A CA 1
ATOM 4024 C C . SER A 1 517 ? -23.100 5.174 1.954 1.00 68.12 517 SER A C 1
ATOM 4026 O O . SER A 1 517 ? -23.837 6.149 1.820 1.00 68.12 517 SER A O 1
ATOM 4028 N N . GLY A 1 518 ? -23.163 4.128 1.119 1.00 67.44 518 GLY A N 1
ATOM 4029 C CA . GLY A 1 518 ? -24.040 4.072 -0.053 1.00 67.44 518 GLY A CA 1
ATOM 4030 C C . GLY A 1 518 ? -23.595 4.979 -1.207 1.00 67.44 518 GLY A C 1
ATOM 4031 O O . GLY A 1 518 ? -24.356 5.179 -2.150 1.00 67.44 518 GLY A O 1
ATOM 4032 N N . GLN A 1 519 ? -22.373 5.516 -1.152 1.00 65.50 519 GLN A N 1
ATOM 4033 C CA . GLN A 1 519 ? -21.819 6.467 -2.124 1.00 65.50 519 GLN A CA 1
ATOM 4034 C C . GLN A 1 519 ? -21.114 5.784 -3.309 1.00 65.50 519 GLN A C 1
ATOM 4036 O O . GLN A 1 519 ? -20.589 6.461 -4.190 1.00 65.50 519 GLN A O 1
ATOM 4041 N N . LEU A 1 520 ? -21.077 4.449 -3.345 1.00 70.25 520 LEU A N 1
ATOM 4042 C CA . LEU A 1 520 ? -20.309 3.680 -4.325 1.00 70.25 520 LEU A CA 1
ATOM 4043 C C . LEU A 1 520 ? -21.191 2.992 -5.377 1.00 70.25 520 LEU A C 1
ATOM 4045 O O . LEU A 1 520 ? -21.137 1.772 -5.538 1.00 70.25 520 LEU A O 1
ATOM 4049 N N . SER A 1 521 ? -22.003 3.751 -6.119 1.00 80.81 521 SER A N 1
ATOM 4050 C CA . SER A 1 521 ? -22.533 3.219 -7.382 1.00 80.81 521 SER A CA 1
ATOM 4051 C C . SER A 1 521 ? -21.415 3.185 -8.436 1.00 80.81 521 SER A C 1
ATOM 4053 O O . SER A 1 521 ? -20.517 4.029 -8.429 1.00 80.81 521 SER A O 1
ATOM 4055 N N . GLU A 1 522 ? -21.434 2.212 -9.355 1.00 81.62 522 GLU A N 1
ATOM 4056 C CA . GLU A 1 522 ? -20.373 2.068 -10.370 1.00 81.62 522 GLU A CA 1
ATOM 4057 C C . GLU A 1 522 ? -20.230 3.317 -11.256 1.00 81.62 522 GLU A C 1
ATOM 4059 O O . GLU A 1 522 ? -19.116 3.738 -11.576 1.00 81.62 522 GLU A O 1
ATOM 4064 N N . ALA A 1 523 ? -21.355 3.940 -11.620 1.00 83.75 523 ALA A N 1
ATOM 4065 C CA . ALA A 1 523 ? -21.367 5.164 -12.414 1.00 83.75 523 ALA A CA 1
ATOM 4066 C C . ALA A 1 523 ? -20.758 6.342 -11.640 1.00 83.75 523 ALA A C 1
ATOM 4068 O O . ALA A 1 523 ? -20.018 7.150 -12.207 1.00 83.75 523 ALA A O 1
ATOM 4069 N N . ASP A 1 524 ? -21.040 6.432 -10.342 1.00 83.75 524 ASP A N 1
ATOM 4070 C CA . ASP A 1 524 ? -20.540 7.511 -9.495 1.00 83.75 524 ASP A CA 1
ATOM 4071 C C . ASP A 1 524 ? -19.036 7.361 -9.270 1.00 83.75 524 ASP A C 1
ATOM 4073 O O . ASP A 1 524 ? -18.287 8.316 -9.483 1.00 83.75 524 ASP A O 1
ATOM 4077 N N . PHE A 1 525 ? -18.583 6.134 -9.002 1.00 89.06 525 PHE A N 1
ATOM 4078 C CA . PHE A 1 525 ? -17.168 5.795 -8.900 1.00 89.06 525 PHE A CA 1
ATOM 4079 C C . PHE A 1 525 ? -16.402 6.109 -10.195 1.00 89.06 525 PHE A C 1
ATOM 4081 O O . PHE A 1 525 ? -15.354 6.754 -10.154 1.00 89.06 525 PHE A O 1
ATOM 4088 N N . SER A 1 526 ? -16.948 5.746 -11.361 1.00 90.62 526 SER A N 1
ATOM 4089 C CA . SER A 1 526 ? -16.342 6.071 -12.661 1.00 90.62 526 SER A CA 1
ATOM 4090 C C . SER A 1 526 ? -16.208 7.580 -12.885 1.00 90.62 526 SER A C 1
ATOM 4092 O O . SER A 1 526 ? -15.187 8.056 -13.393 1.00 90.62 526 SER A O 1
ATOM 4094 N N . ASN A 1 527 ? -17.233 8.351 -12.525 1.00 89.31 527 ASN A N 1
ATOM 4095 C CA . ASN A 1 527 ? -17.210 9.802 -12.676 1.00 89.31 527 ASN A CA 1
ATOM 4096 C C . ASN A 1 527 ? -16.226 10.465 -11.697 1.00 89.31 527 ASN A C 1
ATOM 4098 O O . ASN A 1 527 ? -15.552 11.431 -12.062 1.00 89.31 527 ASN A O 1
ATOM 4102 N N . ASP A 1 528 ? -16.111 9.943 -10.477 1.00 91.19 528 ASP A N 1
ATOM 4103 C CA . ASP A 1 528 ? -15.180 10.442 -9.462 1.00 91.19 528 ASP A CA 1
ATOM 4104 C C . ASP A 1 528 ? -13.727 10.150 -9.837 1.00 91.19 528 ASP A C 1
ATOM 4106 O O . ASP A 1 528 ? -12.878 11.033 -9.716 1.00 91.19 528 ASP A O 1
ATOM 4110 N N . LEU A 1 529 ? -13.447 8.972 -10.399 1.00 92.44 529 LEU A N 1
ATOM 4111 C CA . LEU A 1 529 ? -12.132 8.662 -10.961 1.00 92.44 529 LEU A CA 1
ATOM 4112 C C . LEU A 1 529 ? -11.792 9.522 -12.172 1.00 92.44 529 LEU A C 1
ATOM 4114 O O . LEU A 1 529 ? -10.659 9.980 -12.291 1.00 92.44 529 LEU A O 1
ATOM 4118 N N . THR A 1 530 ? -12.763 9.788 -13.047 1.00 90.56 530 THR A N 1
ATOM 4119 C CA . THR A 1 530 ? -12.557 10.697 -14.184 1.00 90.56 530 THR A CA 1
ATOM 4120 C C . THR A 1 530 ? -12.194 12.096 -13.689 1.00 90.56 530 THR A C 1
ATOM 4122 O O . THR A 1 530 ? -11.244 12.706 -14.179 1.00 90.56 530 THR A O 1
ATOM 4125 N N . TYR A 1 531 ? -12.902 12.590 -12.667 1.00 92.25 531 TYR A N 1
ATOM 4126 C CA . TYR A 1 531 ? -12.569 13.862 -12.033 1.00 92.25 531 TYR A CA 1
ATOM 4127 C C . TYR A 1 531 ? -11.166 13.837 -11.415 1.00 92.25 531 TYR A C 1
ATOM 4129 O O . TYR A 1 531 ? -10.407 14.789 -11.613 1.00 92.25 531 TYR A O 1
ATOM 4137 N N . ALA A 1 532 ? -10.811 12.765 -10.700 1.00 93.62 532 ALA A N 1
ATOM 4138 C CA . ALA A 1 532 ? -9.498 12.623 -10.084 1.00 93.62 532 ALA A CA 1
ATOM 4139 C C . ALA A 1 532 ? -8.376 12.649 -11.135 1.00 93.62 532 ALA A C 1
ATOM 4141 O O . ALA A 1 532 ? -7.443 13.439 -11.021 1.00 93.62 532 ALA A O 1
ATOM 4142 N N . ASN A 1 533 ? -8.531 11.876 -12.211 1.00 90.44 533 ASN A N 1
ATOM 4143 C CA . ASN A 1 533 ? -7.584 11.788 -13.321 1.00 90.44 533 ASN A CA 1
ATOM 4144 C C . ASN A 1 533 ? -7.392 13.126 -14.066 1.00 90.44 533 ASN A C 1
ATOM 4146 O O . ASN A 1 533 ? -6.310 13.424 -14.557 1.00 90.44 533 ASN A O 1
ATOM 4150 N N . TRP A 1 534 ? -8.430 13.965 -14.160 1.00 90.25 534 TRP A N 1
ATOM 4151 C CA . TRP A 1 534 ? -8.335 15.262 -14.848 1.00 90.25 534 TRP A CA 1
ATOM 4152 C C . TRP A 1 534 ? -7.731 16.390 -14.005 1.00 90.25 534 TRP A C 1
ATOM 4154 O O . TRP A 1 534 ? -7.251 17.380 -14.567 1.00 90.25 534 TRP A O 1
ATOM 4164 N N . ASN A 1 535 ? -7.803 16.285 -12.677 1.00 93.44 535 ASN A N 1
ATOM 4165 C CA . ASN A 1 535 ? -7.443 17.375 -11.764 1.00 93.44 535 ASN A CA 1
ATOM 4166 C C . ASN A 1 535 ? -6.226 17.076 -10.887 1.00 93.44 535 ASN A C 1
ATOM 4168 O O . ASN A 1 535 ? -5.642 18.014 -10.351 1.00 93.44 535 ASN A O 1
ATOM 4172 N N . PHE A 1 536 ? -5.846 15.809 -10.761 1.00 94.56 536 PHE A N 1
ATOM 4173 C CA . PHE A 1 536 ? -4.742 15.334 -9.939 1.00 94.56 536 PHE A CA 1
ATOM 4174 C C . PHE A 1 536 ? -3.910 14.311 -10.719 1.00 94.56 536 PHE A C 1
ATOM 4176 O O . PHE A 1 536 ? -4.232 13.966 -11.855 1.00 94.56 536 PHE A O 1
ATOM 4183 N N . SER A 1 537 ? -2.852 13.788 -10.105 1.00 92.25 537 SER A N 1
ATOM 4184 C CA . SER A 1 537 ? -1.945 12.821 -10.745 1.00 92.25 537 SER A CA 1
ATOM 4185 C C . SER A 1 537 ? -2.414 11.373 -10.629 1.00 92.25 537 SER A C 1
ATOM 4187 O O . SER A 1 537 ? -1.613 10.445 -10.587 1.00 92.25 537 SER A O 1
ATOM 4189 N N . GLY A 1 538 ? -3.728 11.170 -10.560 1.00 93.44 538 GLY A N 1
ATOM 4190 C CA . GLY A 1 538 ? -4.366 9.862 -10.512 1.00 93.44 538 GLY A CA 1
ATOM 4191 C C . GLY A 1 538 ? -5.126 9.599 -9.217 1.00 93.44 538 GLY A C 1
ATOM 4192 O O . GLY A 1 538 ? -5.759 10.510 -8.687 1.00 93.44 538 GLY A O 1
ATOM 4193 N N . ALA A 1 539 ? -5.125 8.353 -8.738 1.00 95.62 539 ALA A N 1
ATOM 4194 C CA . ALA A 1 539 ? -5.923 7.928 -7.586 1.00 95.62 539 ALA A CA 1
ATOM 4195 C C . ALA A 1 539 ? -5.244 6.823 -6.766 1.00 95.62 539 ALA A C 1
ATOM 4197 O O . ALA A 1 539 ? -4.474 6.007 -7.284 1.00 95.62 539 ALA A O 1
ATOM 4198 N N . ALA A 1 540 ? -5.571 6.787 -5.476 1.00 97.19 540 ALA A N 1
ATOM 4199 C CA . ALA A 1 540 ? -5.153 5.746 -4.551 1.00 97.19 540 ALA A CA 1
ATOM 4200 C C . ALA A 1 540 ? -6.356 4.992 -3.970 1.00 97.19 540 ALA A C 1
ATOM 4202 O O . ALA A 1 540 ? -7.430 5.566 -3.829 1.00 97.19 540 ALA A O 1
ATOM 4203 N N . PHE A 1 541 ? -6.183 3.726 -3.593 1.00 96.44 541 PHE A N 1
ATOM 4204 C CA . PHE A 1 541 ? -7.283 2.847 -3.183 1.00 96.44 541 PHE A CA 1
ATOM 4205 C C . PHE A 1 541 ? -6.960 2.101 -1.888 1.00 96.44 541 PHE A C 1
ATOM 4207 O O . PHE A 1 541 ? -5.914 1.459 -1.782 1.00 96.44 541 PHE A O 1
ATOM 4214 N N . TRP A 1 542 ? -7.873 2.156 -0.918 1.00 93.38 542 TRP A N 1
ATOM 4215 C CA . TRP A 1 542 ? -7.822 1.412 0.340 1.00 93.38 542 TRP A CA 1
ATOM 4216 C C . TRP A 1 542 ? -9.140 0.648 0.547 1.00 93.38 542 TRP A C 1
ATOM 4218 O O . TRP A 1 542 ? -10.198 1.262 0.560 1.00 93.38 542 TRP A O 1
ATOM 4228 N N . THR A 1 543 ? -9.163 -0.666 0.738 1.00 92.25 543 THR A N 1
ATOM 4229 C CA . THR A 1 543 ? -8.080 -1.654 0.583 1.00 92.25 543 THR A CA 1
ATOM 4230 C C . THR A 1 543 ? -8.226 -2.449 -0.699 1.00 92.25 543 THR A C 1
ATOM 4232 O O . THR A 1 543 ? -9.327 -2.621 -1.210 1.00 92.25 543 THR A O 1
ATOM 4235 N N . LEU A 1 544 ? -7.113 -2.993 -1.179 1.00 93.94 544 LEU A N 1
ATOM 4236 C CA . LEU A 1 544 ? -7.105 -4.075 -2.155 1.00 93.94 544 LEU A CA 1
ATOM 4237 C C . LEU A 1 544 ? -7.339 -5.443 -1.474 1.00 93.94 544 LEU A C 1
ATOM 4239 O O . LEU A 1 544 ? -6.948 -5.611 -0.313 1.00 93.94 544 LEU A O 1
ATOM 4243 N N . PRO A 1 545 ? -7.896 -6.439 -2.193 1.00 93.62 545 PRO A N 1
ATOM 4244 C CA . PRO A 1 545 ? -8.309 -6.388 -3.601 1.00 93.62 545 PRO A CA 1
ATOM 4245 C C . PRO A 1 545 ? -9.626 -5.629 -3.828 1.00 93.62 545 PRO A C 1
ATOM 4247 O O . PRO A 1 545 ? -10.430 -5.471 -2.915 1.00 93.62 545 PRO A O 1
ATOM 4250 N N . LEU A 1 546 ? -9.836 -5.159 -5.059 1.00 92.56 546 LEU A N 1
ATOM 4251 C CA . LEU A 1 546 ? -11.115 -4.593 -5.496 1.00 92.56 546 LEU A CA 1
ATOM 4252 C C . LEU A 1 546 ? -11.998 -5.701 -6.085 1.00 92.56 546 LEU A C 1
ATOM 4254 O O . LEU A 1 546 ? -11.517 -6.764 -6.475 1.00 92.56 546 LEU A O 1
ATOM 4258 N N . SER A 1 547 ? -13.297 -5.444 -6.203 1.00 91.31 547 SER A N 1
ATOM 4259 C CA . SER A 1 547 ? -14.177 -6.292 -7.015 1.00 91.31 547 SER A CA 1
ATOM 4260 C C . SER A 1 547 ? -13.843 -6.171 -8.509 1.00 91.31 547 SER A C 1
ATOM 4262 O O . SER A 1 547 ? -13.308 -5.157 -8.963 1.00 91.31 547 SER A O 1
ATOM 4264 N N . GLN A 1 548 ? -14.219 -7.173 -9.310 1.00 90.31 548 GLN A N 1
ATOM 4265 C CA . GLN A 1 548 ? -13.964 -7.154 -10.757 1.00 90.31 548 GLN A CA 1
ATOM 4266 C C . GLN A 1 548 ? -14.586 -5.935 -11.459 1.00 90.31 548 GLN A C 1
ATOM 4268 O O . GLN A 1 548 ? -13.968 -5.354 -12.348 1.00 90.31 548 GLN A O 1
ATOM 4273 N N . ALA A 1 549 ? -15.790 -5.523 -11.049 1.00 90.56 549 ALA A N 1
ATOM 4274 C CA . ALA A 1 549 ? -16.443 -4.336 -11.597 1.00 90.56 549 ALA A CA 1
ATOM 4275 C C . ALA A 1 549 ? -15.640 -3.061 -11.293 1.00 90.56 549 ALA A C 1
ATOM 4277 O O . ALA A 1 549 ? -15.384 -2.258 -12.188 1.00 90.56 549 ALA A O 1
ATOM 4278 N N . GLN A 1 550 ? -15.152 -2.921 -10.057 1.00 92.75 550 GLN A N 1
ATOM 4279 C CA . GLN A 1 550 ? -14.288 -1.807 -9.666 1.00 92.75 550 GLN A CA 1
ATOM 4280 C C . GLN A 1 550 ? -12.960 -1.824 -10.438 1.00 92.75 550 GLN A C 1
ATOM 4282 O O . GLN A 1 550 ? -12.541 -0.771 -10.913 1.00 92.75 550 GLN A O 1
ATOM 4287 N N . TYR A 1 551 ? -12.325 -2.987 -10.635 1.00 92.69 551 TYR A N 1
ATOM 4288 C CA . TYR A 1 551 ? -11.113 -3.086 -11.459 1.00 92.69 551 TYR A CA 1
ATOM 4289 C C . TYR A 1 551 ? -11.341 -2.607 -12.892 1.00 92.69 551 TYR A C 1
ATOM 4291 O O . TYR A 1 551 ? -10.541 -1.824 -13.397 1.00 92.69 551 TYR A O 1
ATOM 4299 N N . ASN A 1 552 ? -12.450 -3.005 -13.519 1.00 90.50 552 ASN A N 1
ATOM 4300 C CA . ASN A 1 552 ? -12.786 -2.566 -14.874 1.00 90.50 552 ASN A CA 1
ATOM 4301 C C . ASN A 1 552 ? -12.938 -1.037 -14.948 1.00 90.50 552 ASN A C 1
ATOM 4303 O O . ASN A 1 552 ? -12.430 -0.412 -15.877 1.00 90.50 552 ASN A O 1
ATOM 4307 N N . VAL A 1 553 ? -13.590 -0.430 -13.950 1.00 91.94 553 VAL A N 1
ATOM 4308 C CA . VAL A 1 553 ? -13.777 1.027 -13.871 1.00 91.94 553 VAL A CA 1
ATOM 4309 C C . VAL A 1 553 ? -12.440 1.757 -13.686 1.00 91.94 553 VAL A C 1
ATOM 4311 O O . VAL A 1 553 ? -12.173 2.734 -14.384 1.00 91.94 553 VAL A O 1
ATOM 4314 N N . VAL A 1 554 ? -11.556 1.264 -12.810 1.00 92.19 554 VAL A N 1
ATOM 4315 C CA . VAL A 1 554 ? -10.214 1.846 -12.618 1.00 92.19 554 VAL A CA 1
ATOM 4316 C C . VAL A 1 554 ? -9.370 1.699 -13.885 1.00 92.19 554 VAL A C 1
ATOM 4318 O O . VAL A 1 554 ? -8.743 2.661 -14.329 1.00 92.19 554 VAL A O 1
ATOM 4321 N N . GLN A 1 555 ? -9.391 0.525 -14.516 1.00 88.44 555 GLN A N 1
ATOM 4322 C CA . GLN A 1 555 ? -8.666 0.288 -15.758 1.00 88.44 555 GLN A CA 1
ATOM 4323 C C . GLN A 1 555 ? -9.172 1.213 -16.869 1.00 88.44 555 GLN A C 1
ATOM 4325 O O . GLN A 1 555 ? -8.362 1.813 -17.567 1.00 88.44 555 GLN A O 1
ATOM 4330 N N . GLN A 1 556 ? -10.484 1.411 -17.002 1.00 86.75 556 GLN A N 1
ATOM 4331 C CA . GLN A 1 556 ? -11.054 2.339 -17.981 1.00 86.75 556 GLN A CA 1
ATOM 4332 C C . GLN A 1 556 ? -10.663 3.802 -17.711 1.00 86.75 556 GLN A C 1
ATOM 4334 O O . GLN A 1 556 ? -10.466 4.559 -18.659 1.00 86.75 556 GLN A O 1
ATOM 4339 N N . ALA A 1 557 ? -10.528 4.202 -16.443 1.00 85.62 557 ALA A N 1
ATOM 4340 C CA . ALA A 1 557 ? -10.155 5.567 -16.076 1.00 85.62 557 ALA A CA 1
ATOM 4341 C C . ALA A 1 557 ? -8.681 5.897 -16.378 1.00 85.62 557 ALA A C 1
ATOM 4343 O O . ALA A 1 557 ? -8.374 7.040 -16.721 1.00 85.62 557 ALA A O 1
ATOM 4344 N N . PHE A 1 558 ? -7.777 4.916 -16.255 1.00 80.56 558 PHE A N 1
ATOM 4345 C CA . PHE A 1 558 ? -6.326 5.140 -16.342 1.00 80.56 558 PHE A CA 1
ATOM 4346 C C . PHE A 1 558 ? -5.635 4.509 -17.557 1.00 80.56 558 PHE A C 1
ATOM 4348 O O . PHE A 1 558 ? -4.484 4.851 -17.833 1.00 80.56 558 PHE A O 1
ATOM 4355 N N . SER A 1 559 ? -6.302 3.625 -18.304 1.00 74.69 559 SER A N 1
ATOM 4356 C CA . SER A 1 559 ? -5.758 3.067 -19.548 1.00 74.69 559 SER A CA 1
ATOM 4357 C C . SER A 1 559 ? -6.075 3.944 -20.760 1.00 74.69 559 SER A C 1
ATOM 4359 O O . SER A 1 559 ? -7.104 4.614 -20.835 1.00 74.69 559 SER A O 1
ATOM 4361 N N . VAL A 1 560 ? -5.165 3.938 -21.735 1.00 68.75 560 VAL A N 1
ATOM 4362 C CA . VAL A 1 560 ? -5.407 4.537 -23.051 1.00 68.75 560 VAL A CA 1
ATOM 4363 C C . VAL A 1 560 ? -6.114 3.483 -23.908 1.00 68.75 560 VAL A C 1
ATOM 4365 O O . VAL A 1 560 ? -5.565 2.392 -24.059 1.00 68.75 560 VAL A O 1
ATOM 4368 N N . PRO A 1 561 ? -7.308 3.759 -24.464 1.00 65.25 561 PRO A N 1
ATOM 4369 C CA . PRO A 1 561 ? -8.024 2.772 -25.261 1.00 65.25 561 PRO A CA 1
ATOM 4370 C C . PRO A 1 561 ? -7.270 2.430 -26.552 1.00 65.25 561 PRO A C 1
ATOM 4372 O O . PRO A 1 561 ? -6.834 3.315 -27.294 1.00 65.25 561 PRO A O 1
ATOM 4375 N N . ASP A 1 562 ? -7.169 1.132 -26.843 1.00 68.81 562 ASP A N 1
ATOM 4376 C CA . ASP A 1 562 ? -6.653 0.627 -28.113 1.00 68.81 562 ASP A CA 1
ATOM 4377 C C . ASP A 1 562 ? -7.671 0.871 -29.230 1.00 68.81 562 ASP A C 1
ATOM 4379 O O . ASP A 1 562 ? -8.782 0.337 -29.218 1.00 68.81 562 ASP A O 1
ATOM 4383 N N . ASN A 1 563 ? -7.279 1.646 -30.240 1.00 73.25 563 ASN A N 1
ATOM 4384 C CA . ASN A 1 563 ? -8.166 2.005 -31.349 1.00 73.25 563 ASN A CA 1
ATOM 4385 C C . ASN A 1 563 ? -8.154 0.972 -32.490 1.00 73.25 563 ASN A C 1
ATOM 4387 O O . ASN A 1 563 ? -8.984 1.050 -33.397 1.00 73.25 563 ASN A O 1
ATOM 4391 N N . TYR A 1 564 ? -7.227 0.004 -32.473 1.00 81.44 564 TYR A N 1
ATOM 4392 C CA . TYR A 1 564 ? -7.034 -0.943 -33.574 1.00 81.44 564 TYR A CA 1
ATOM 4393 C C . TYR A 1 564 ? -6.950 -2.404 -33.109 1.00 81.44 564 TYR A C 1
ATOM 4395 O O . TYR A 1 564 ? -6.256 -2.734 -32.152 1.00 81.44 564 TYR A O 1
ATOM 4403 N N . ALA A 1 565 ? -7.565 -3.320 -33.868 1.00 81.88 565 ALA A N 1
ATOM 4404 C CA . ALA A 1 565 ? -7.597 -4.756 -33.551 1.00 81.88 565 ALA A CA 1
ATOM 4405 C C . ALA A 1 565 ? -6.202 -5.409 -33.432 1.00 81.88 565 ALA A C 1
ATOM 4407 O O . ALA A 1 565 ? -6.013 -6.341 -32.654 1.00 81.88 565 ALA A O 1
ATOM 4408 N N . TYR A 1 566 ? -5.203 -4.921 -34.179 1.00 81.12 566 TYR A N 1
ATOM 4409 C CA . TYR A 1 566 ? -3.836 -5.442 -34.064 1.00 81.12 566 TYR A CA 1
ATOM 4410 C C . TYR A 1 566 ? -3.169 -5.051 -32.735 1.00 81.12 566 TYR A C 1
ATOM 4412 O O . TYR A 1 566 ? -2.314 -5.795 -32.261 1.00 81.12 566 TYR A O 1
ATOM 4420 N N . GLN A 1 567 ? -3.549 -3.912 -32.134 1.00 82.00 567 GLN A N 1
ATOM 4421 C CA . GLN A 1 567 ? -3.038 -3.485 -30.827 1.00 82.00 567 GLN A CA 1
ATOM 4422 C C . GLN A 1 567 ? -3.575 -4.396 -29.731 1.00 82.00 567 GLN A C 1
ATOM 4424 O O . GLN A 1 567 ? -2.791 -4.871 -28.925 1.00 82.00 567 GLN A O 1
ATOM 4429 N N . GLN A 1 568 ? -4.855 -4.767 -29.795 1.00 83.19 568 GLN A N 1
ATOM 4430 C CA . GLN A 1 568 ? -5.457 -5.716 -28.853 1.00 83.19 568 GLN A CA 1
ATOM 4431 C C . GLN A 1 568 ? -4.774 -7.091 -28.896 1.00 83.19 568 GLN A C 1
ATOM 4433 O O . GLN A 1 568 ? -4.452 -7.662 -27.857 1.00 83.19 568 GLN A O 1
ATOM 4438 N N . ALA A 1 569 ? -4.502 -7.622 -30.095 1.00 85.31 569 ALA A N 1
ATOM 4439 C CA . ALA A 1 569 ? -3.789 -8.893 -30.238 1.00 85.31 569 ALA A CA 1
ATOM 4440 C C . ALA A 1 569 ? -2.342 -8.812 -29.713 1.00 85.31 569 ALA A C 1
ATOM 4442 O O . ALA A 1 569 ? -1.845 -9.758 -29.101 1.00 85.31 569 ALA A O 1
ATOM 4443 N N . LEU A 1 570 ? -1.665 -7.680 -29.940 1.00 84.62 570 LEU A N 1
ATOM 4444 C CA . LEU A 1 570 ? -0.333 -7.433 -29.392 1.00 84.62 570 LEU A CA 1
ATOM 4445 C C . LEU A 1 570 ? -0.377 -7.304 -27.865 1.00 84.62 570 LEU A C 1
ATOM 4447 O O . LEU A 1 570 ? 0.486 -7.866 -27.200 1.00 84.62 570 LEU A O 1
ATOM 4451 N N . GLN A 1 571 ? -1.392 -6.634 -27.321 1.00 84.69 571 GLN A N 1
ATOM 4452 C CA . GLN A 1 571 ? -1.586 -6.458 -25.888 1.00 84.69 571 GLN A CA 1
ATOM 4453 C C . GLN A 1 571 ? -1.781 -7.806 -25.197 1.00 84.69 571 GLN A C 1
ATOM 4455 O O . GLN A 1 571 ? -1.025 -8.114 -24.287 1.00 84.69 571 GLN A O 1
ATOM 4460 N N . GLN A 1 572 ? -2.663 -8.670 -25.709 1.00 88.19 572 GLN A N 1
ATOM 4461 C CA . GLN A 1 572 ? -2.851 -10.029 -25.179 1.00 88.19 572 GLN A CA 1
ATOM 4462 C C . GLN A 1 572 ? -1.548 -10.839 -25.158 1.00 88.19 572 GLN A C 1
ATOM 4464 O O . GLN A 1 572 ? -1.266 -11.581 -24.216 1.00 88.19 572 GLN A O 1
ATOM 4469 N N . LEU A 1 573 ? -0.721 -10.695 -26.197 1.00 88.94 573 LEU A N 1
ATOM 4470 C CA . LEU A 1 573 ? 0.590 -11.332 -26.230 1.00 88.94 573 LEU A CA 1
ATOM 4471 C C . LEU A 1 573 ? 1.534 -10.721 -25.186 1.00 88.94 573 LEU A C 1
ATOM 4473 O O . LEU A 1 573 ? 2.236 -11.449 -24.480 1.00 88.94 573 LEU A O 1
ATOM 4477 N N . CYS A 1 574 ? 1.549 -9.395 -25.070 1.00 88.38 574 CYS A N 1
ATOM 4478 C CA . CYS A 1 574 ? 2.355 -8.685 -24.088 1.00 88.38 574 CYS A CA 1
ATOM 4479 C C . CYS A 1 574 ? 1.935 -8.994 -22.652 1.00 88.38 574 CYS A C 1
ATOM 4481 O O . CYS A 1 574 ? 2.812 -9.131 -21.798 1.00 88.38 574 CYS A O 1
ATOM 4483 N N . ASP A 1 575 ? 0.651 -9.221 -22.399 1.00 89.75 575 ASP A N 1
ATOM 4484 C CA . ASP A 1 575 ? 0.132 -9.600 -21.090 1.00 89.75 575 ASP A CA 1
ATOM 4485 C C . ASP A 1 575 ? 0.705 -10.951 -20.634 1.00 89.75 575 ASP A C 1
ATOM 4487 O O . ASP A 1 575 ? 1.024 -11.142 -19.463 1.00 89.75 575 ASP A O 1
ATOM 4491 N N . GLN A 1 576 ? 0.968 -11.868 -21.569 1.00 90.75 576 GLN A N 1
ATOM 4492 C CA . GLN A 1 576 ? 1.600 -13.158 -21.273 1.00 90.75 576 GLN A CA 1
ATOM 4493 C C . GLN A 1 576 ? 3.133 -13.087 -21.209 1.00 90.75 576 GLN A C 1
ATOM 4495 O O . GLN A 1 576 ? 3.774 -13.803 -20.426 1.00 90.75 576 GLN A O 1
ATOM 4500 N N . VAL A 1 577 ? 3.751 -12.259 -22.055 1.00 91.06 577 VAL A N 1
ATOM 4501 C CA . VAL A 1 577 ? 5.215 -12.157 -22.169 1.00 91.06 577 VAL A CA 1
ATOM 4502 C C . VAL A 1 577 ? 5.805 -11.306 -21.045 1.00 91.06 577 VAL A C 1
ATOM 4504 O O . VAL A 1 577 ? 6.837 -11.682 -20.481 1.00 91.06 577 VAL A O 1
ATOM 4507 N N . CYS A 1 578 ? 5.164 -10.193 -20.689 1.00 91.31 578 CYS A N 1
ATOM 4508 C CA . CYS A 1 578 ? 5.724 -9.197 -19.781 1.00 91.31 578 CYS A CA 1
ATOM 4509 C C . CYS A 1 578 ? 5.979 -9.710 -18.348 1.00 91.31 578 CYS A C 1
ATOM 4511 O O . CYS A 1 578 ? 7.091 -9.491 -17.838 1.00 91.31 578 CYS A O 1
ATOM 4513 N N . PRO A 1 579 ? 5.068 -10.477 -17.709 1.00 93.88 579 PRO A N 1
ATOM 4514 C CA . PRO A 1 579 ? 5.314 -11.048 -16.381 1.00 93.88 579 PRO A CA 1
ATOM 4515 C C . PRO A 1 579 ? 6.537 -11.972 -16.357 1.00 93.88 579 PRO A C 1
ATOM 4517 O O . PRO A 1 579 ? 7.293 -12.037 -15.386 1.00 93.88 579 PRO A O 1
ATOM 4520 N N . LYS A 1 580 ? 6.796 -12.649 -17.481 1.00 93.25 580 LYS A N 1
ATOM 4521 C CA . LYS A 1 580 ? 7.921 -13.575 -17.670 1.00 93.25 580 LYS A CA 1
ATOM 4522 C C . LYS A 1 580 ? 9.083 -12.949 -18.449 1.00 93.25 580 LYS A C 1
ATOM 4524 O O . LYS A 1 580 ? 9.973 -13.679 -18.891 1.00 93.25 580 LYS A O 1
ATOM 4529 N N . ARG A 1 581 ? 9.143 -11.616 -18.590 1.00 91.25 581 ARG A N 1
ATOM 4530 C CA . ARG A 1 581 ? 10.119 -10.928 -19.462 1.00 91.25 581 ARG A CA 1
ATOM 4531 C C . ARG A 1 581 ? 11.564 -11.327 -19.190 1.00 91.25 581 ARG A C 1
ATOM 4533 O O . ARG A 1 581 ? 12.310 -11.633 -20.112 1.00 91.25 581 ARG A O 1
ATOM 4540 N N . TRP A 1 582 ? 11.962 -11.413 -17.922 1.00 90.38 582 TRP A N 1
ATOM 4541 C CA . TRP A 1 582 ? 13.336 -11.765 -17.556 1.00 90.38 582 TRP A CA 1
ATOM 4542 C C . TRP A 1 582 ? 13.699 -13.208 -17.908 1.00 90.38 582 TRP A C 1
ATOM 4544 O O . TRP A 1 582 ? 14.838 -13.475 -18.290 1.00 90.38 582 TRP A O 1
ATOM 4554 N N . PHE A 1 583 ? 12.735 -14.128 -17.825 1.00 93.06 583 PHE A N 1
ATOM 4555 C CA . PHE A 1 583 ? 12.921 -15.502 -18.276 1.00 93.06 583 PHE A CA 1
ATOM 4556 C C . PHE A 1 583 ? 13.116 -15.538 -19.794 1.00 93.06 583 PHE A C 1
ATOM 4558 O O . PHE A 1 583 ? 14.077 -16.134 -20.274 1.00 93.06 583 PHE A O 1
ATOM 4565 N N . TRP A 1 584 ? 12.279 -14.827 -20.550 1.00 90.94 584 TRP A N 1
ATOM 4566 C CA . TRP A 1 584 ? 12.407 -14.746 -22.005 1.00 90.94 584 TRP A CA 1
ATOM 4567 C C . TRP A 1 584 ? 13.703 -14.064 -22.460 1.00 90.94 584 TRP A C 1
ATOM 4569 O O . TRP A 1 584 ? 14.353 -14.555 -23.383 1.00 90.94 584 TRP A O 1
ATOM 4579 N N . ARG A 1 585 ? 14.154 -13.009 -21.768 1.00 88.00 585 ARG A N 1
ATOM 4580 C CA . ARG A 1 585 ? 15.475 -12.397 -21.996 1.00 88.00 585 ARG A CA 1
ATOM 4581 C C . ARG A 1 585 ? 16.607 -13.401 -21.769 1.00 88.00 585 ARG A C 1
ATOM 4583 O O . ARG A 1 585 ? 17.538 -13.455 -22.568 1.00 88.00 585 ARG A O 1
ATOM 4590 N N . LEU A 1 586 ? 16.526 -14.217 -20.715 1.00 91.75 586 LEU A N 1
ATOM 4591 C CA . LEU A 1 586 ? 17.504 -15.276 -20.462 1.00 91.75 586 LEU A CA 1
ATOM 4592 C C . LEU A 1 586 ? 17.492 -16.328 -21.579 1.00 91.75 586 LEU A C 1
ATOM 4594 O O . LEU A 1 586 ? 18.557 -16.691 -22.070 1.00 91.75 586 LEU A O 1
ATOM 4598 N N . VAL A 1 587 ? 16.312 -16.783 -22.012 1.00 91.44 587 VAL A N 1
ATOM 4599 C CA . VAL A 1 587 ? 16.170 -17.741 -23.122 1.00 91.44 587 VAL A CA 1
ATOM 4600 C C . VAL A 1 587 ? 16.775 -17.178 -24.406 1.00 91.44 587 VAL A C 1
ATOM 4602 O O . VAL A 1 587 ? 17.568 -17.866 -25.045 1.00 91.44 587 VAL A O 1
ATOM 4605 N N . LEU A 1 588 ? 16.480 -15.921 -24.755 1.00 85.88 588 LEU A N 1
ATOM 4606 C CA . LEU A 1 588 ? 17.082 -15.260 -25.914 1.00 85.88 588 LEU A CA 1
ATOM 4607 C C . LEU A 1 588 ? 18.604 -15.149 -25.789 1.00 85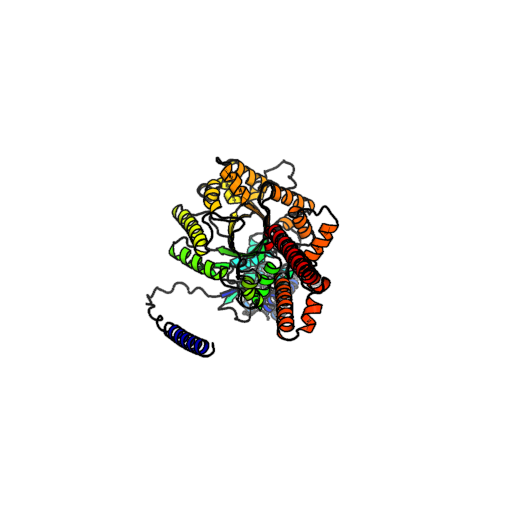.88 588 LEU A C 1
ATOM 4609 O O . LEU A 1 588 ? 19.316 -15.451 -26.745 1.00 85.88 588 LEU A O 1
ATOM 4613 N N . ALA A 1 589 ? 19.116 -14.745 -24.624 1.00 86.50 589 ALA A N 1
ATOM 4614 C CA . ALA A 1 589 ? 20.552 -14.625 -24.394 1.00 86.50 589 ALA A CA 1
ATOM 4615 C C . ALA A 1 589 ? 21.260 -15.984 -24.528 1.00 86.50 589 ALA A C 1
ATOM 4617 O O . ALA A 1 589 ? 22.291 -16.084 -25.193 1.00 86.50 589 ALA A O 1
ATOM 4618 N N . LEU A 1 590 ? 20.686 -17.045 -23.955 1.00 91.00 590 LEU A N 1
ATOM 4619 C CA . LEU A 1 590 ? 21.208 -18.407 -24.070 1.00 91.00 590 LEU A CA 1
ATOM 4620 C C . LEU A 1 590 ? 21.126 -18.928 -25.507 1.00 91.00 590 LEU A C 1
ATOM 4622 O O . LEU A 1 590 ? 22.083 -19.539 -25.980 1.00 91.00 590 LEU A O 1
ATOM 4626 N N . LEU A 1 591 ? 20.032 -18.651 -26.221 1.00 87.50 591 LEU A N 1
ATOM 4627 C CA . LEU A 1 591 ? 19.877 -19.019 -27.626 1.00 87.50 591 LEU A CA 1
ATOM 4628 C C . LEU A 1 591 ? 20.942 -18.329 -28.480 1.00 87.50 591 LEU A C 1
ATOM 4630 O O . LEU A 1 591 ? 21.642 -19.006 -29.232 1.00 87.50 591 LEU A O 1
ATOM 4634 N N . LEU A 1 592 ? 21.143 -17.020 -28.311 1.00 83.62 592 LEU A N 1
ATOM 4635 C CA . LEU A 1 592 ? 22.182 -16.274 -29.020 1.00 83.62 592 LEU A CA 1
ATOM 4636 C C . LEU A 1 592 ? 23.576 -16.848 -28.742 1.00 83.62 592 LEU A C 1
ATOM 4638 O O . LEU A 1 592 ? 24.330 -17.118 -29.677 1.00 83.62 592 LEU A O 1
ATOM 4642 N N . LEU A 1 593 ? 23.910 -17.081 -27.470 1.00 87.62 593 LEU A N 1
ATOM 4643 C CA . LEU A 1 593 ? 25.190 -17.676 -27.080 1.00 87.62 593 LEU A CA 1
ATOM 4644 C C . LEU A 1 593 ? 25.367 -19.078 -27.668 1.00 87.62 593 LEU A C 1
ATOM 4646 O O . LEU A 1 593 ? 26.456 -19.401 -28.139 1.00 87.62 593 LEU A O 1
ATOM 4650 N N . SER A 1 594 ? 24.309 -19.892 -27.691 1.00 87.94 594 SER A N 1
ATOM 4651 C CA . SER A 1 594 ? 24.349 -21.233 -28.276 1.00 87.94 594 SER A CA 1
ATOM 4652 C C . SER A 1 594 ? 24.617 -21.189 -29.781 1.00 87.94 594 SER A C 1
ATOM 4654 O O . SER A 1 594 ? 25.481 -21.919 -30.259 1.00 87.94 594 SER A O 1
ATOM 4656 N N . VAL A 1 595 ? 23.970 -20.278 -30.519 1.00 83.50 595 VAL A N 1
ATOM 4657 C CA . VAL A 1 595 ? 24.186 -20.090 -31.961 1.00 83.50 595 VAL A CA 1
ATOM 4658 C C . VAL A 1 595 ? 25.613 -19.620 -32.231 1.00 83.50 595 VAL A C 1
ATOM 4660 O O . VAL A 1 595 ? 26.282 -20.174 -33.101 1.00 83.50 595 VAL A O 1
ATOM 4663 N N . LEU A 1 596 ? 26.112 -18.644 -31.465 1.00 83.31 596 LEU A N 1
ATOM 4664 C CA . LEU A 1 596 ? 27.483 -18.146 -31.600 1.00 83.31 596 LEU A CA 1
ATOM 4665 C C . LEU A 1 596 ? 28.521 -19.232 -31.295 1.00 83.31 596 LEU A C 1
ATOM 4667 O O . LEU A 1 596 ? 29.505 -19.362 -32.022 1.00 83.31 596 LEU A O 1
ATOM 4671 N N . LEU A 1 597 ? 28.299 -20.030 -30.249 1.00 88.00 597 LEU A N 1
ATOM 4672 C CA . LEU A 1 597 ? 29.192 -21.119 -29.861 1.00 88.00 597 LEU A CA 1
ATOM 4673 C C . LEU A 1 597 ? 29.166 -22.259 -30.884 1.00 88.00 597 LEU A C 1
ATOM 4675 O O . LEU A 1 597 ? 30.226 -22.742 -31.269 1.00 88.00 597 LEU A O 1
ATOM 4679 N N . LEU A 1 598 ? 27.989 -22.648 -31.378 1.00 85.38 598 LEU A N 1
ATOM 4680 C CA . LEU A 1 598 ? 27.857 -23.637 -32.450 1.00 85.38 598 LEU A CA 1
ATOM 4681 C C . LEU A 1 598 ? 28.525 -23.154 -33.739 1.00 85.38 598 LEU A C 1
ATOM 4683 O O . LEU A 1 598 ? 29.256 -23.920 -34.360 1.00 85.38 598 LEU A O 1
ATOM 4687 N N . TYR A 1 599 ? 28.343 -21.885 -34.111 1.00 80.31 599 TYR A N 1
ATOM 4688 C CA . TYR A 1 599 ? 29.019 -21.283 -35.260 1.00 80.31 599 TYR A CA 1
ATOM 4689 C C . TYR A 1 599 ? 30.546 -21.289 -35.087 1.00 80.31 599 TYR A C 1
ATOM 4691 O O . TYR A 1 599 ? 31.283 -21.674 -35.997 1.00 80.31 599 TYR A O 1
ATOM 4699 N N . LEU A 1 600 ? 31.042 -20.918 -33.903 1.00 84.12 600 LEU A N 1
ATOM 4700 C CA . LEU A 1 600 ? 32.470 -20.934 -33.587 1.00 84.12 600 LEU A CA 1
ATOM 4701 C C . LEU A 1 600 ? 33.042 -22.358 -33.634 1.00 84.12 600 LEU A C 1
ATOM 4703 O O . LEU A 1 600 ? 34.080 -22.589 -34.246 1.00 84.12 600 LEU A O 1
ATOM 4707 N N . LEU A 1 601 ? 32.364 -23.332 -33.028 1.00 86.81 601 LEU A N 1
ATOM 4708 C CA . LEU A 1 601 ? 32.803 -24.726 -33.039 1.00 86.81 601 LEU A CA 1
ATOM 4709 C C . LEU A 1 601 ? 32.771 -25.307 -34.456 1.00 86.81 601 LEU A C 1
ATOM 4711 O O . LEU A 1 601 ? 33.735 -25.937 -34.881 1.00 86.81 601 LEU A O 1
ATOM 4715 N N . ALA A 1 602 ? 31.709 -25.051 -35.220 1.00 82.62 602 ALA A N 1
ATOM 4716 C CA . ALA A 1 602 ? 31.608 -25.488 -36.607 1.00 82.62 602 ALA A CA 1
ATOM 4717 C C . ALA A 1 602 ? 32.745 -24.924 -37.472 1.00 82.62 602 ALA A C 1
ATOM 4719 O O . ALA A 1 602 ? 33.351 -25.665 -38.242 1.00 82.62 602 ALA A O 1
ATOM 4720 N N . THR A 1 603 ? 33.072 -23.637 -37.313 1.00 79.88 603 THR A N 1
ATOM 4721 C CA . THR A 1 603 ? 34.162 -22.992 -38.065 1.00 79.88 603 THR A CA 1
ATOM 4722 C C . THR A 1 603 ? 35.552 -23.470 -37.642 1.00 79.88 603 THR A C 1
ATOM 4724 O O . THR A 1 603 ? 36.442 -23.537 -38.485 1.00 79.88 603 THR A O 1
ATOM 4727 N N . LEU A 1 604 ? 35.748 -23.846 -36.374 1.00 84.50 604 LEU A N 1
ATOM 4728 C CA . LEU A 1 604 ? 37.024 -24.378 -35.881 1.00 84.50 604 LEU A CA 1
ATOM 4729 C C . LEU A 1 604 ? 37.251 -25.855 -36.233 1.00 84.50 604 LEU A C 1
ATOM 4731 O O . LEU A 1 604 ? 38.390 -26.241 -36.487 1.00 84.50 604 LEU A O 1
ATOM 4735 N N . PHE A 1 605 ? 36.201 -26.680 -36.233 1.00 85.88 605 PHE A N 1
ATOM 4736 C CA . PHE A 1 605 ? 36.335 -28.139 -36.334 1.00 85.88 605 PHE A CA 1
ATOM 4737 C C . PHE A 1 605 ? 35.885 -28.734 -37.676 1.00 85.88 605 PHE A C 1
ATOM 4739 O O . PHE A 1 605 ? 36.333 -29.825 -38.018 1.00 85.88 605 PHE A O 1
ATOM 4746 N N . TYR A 1 606 ? 35.037 -28.051 -38.456 1.00 82.44 606 TYR A N 1
ATOM 4747 C CA . TYR A 1 606 ? 34.460 -28.595 -39.692 1.00 82.44 606 TYR A CA 1
ATOM 4748 C C . TYR A 1 606 ? 34.470 -27.586 -40.852 1.00 82.44 606 TYR A C 1
ATOM 4750 O O . TYR A 1 606 ? 33.475 -26.931 -41.165 1.00 82.44 606 TYR A O 1
ATOM 4758 N N . TYR A 1 607 ? 35.583 -27.559 -41.590 1.00 76.12 607 TYR A N 1
ATOM 4759 C CA . TYR A 1 607 ? 35.750 -26.764 -42.815 1.00 76.12 607 TYR A CA 1
ATOM 4760 C C . TYR A 1 607 ? 34.626 -26.932 -43.870 1.00 76.12 607 TYR A C 1
ATOM 4762 O O . TYR A 1 607 ? 34.181 -25.926 -44.420 1.00 76.12 607 TYR A O 1
ATOM 4770 N N . PRO A 1 608 ? 34.084 -28.139 -44.162 1.00 78.19 608 PRO A N 1
ATOM 4771 C CA . PRO A 1 608 ? 32.998 -28.265 -45.143 1.00 78.19 608 PRO A CA 1
ATOM 4772 C C . PRO A 1 608 ? 31.660 -27.676 -44.663 1.00 78.19 608 PRO A C 1
ATOM 4774 O O . PRO A 1 608 ? 30.863 -27.234 -45.493 1.00 78.19 608 PRO A O 1
ATOM 4777 N N . LEU A 1 609 ? 31.417 -27.603 -43.346 1.00 69.75 609 LEU A N 1
ATOM 4778 C CA . LEU A 1 609 ? 30.193 -27.014 -42.784 1.00 69.75 609 LEU A CA 1
ATOM 4779 C C . LEU A 1 609 ? 30.172 -25.485 -42.936 1.00 69.75 609 LEU A C 1
ATOM 4781 O O . LEU A 1 609 ? 29.104 -24.880 -43.013 1.00 69.75 609 LEU A O 1
ATOM 4785 N N . GLN A 1 610 ? 31.347 -24.864 -43.064 1.00 70.69 610 GLN A N 1
ATOM 4786 C CA . GLN A 1 610 ? 31.489 -23.434 -43.335 1.00 70.69 610 GLN A CA 1
ATOM 4787 C C . GLN A 1 610 ? 30.758 -23.020 -44.622 1.00 70.69 610 GLN A C 1
ATOM 4789 O O . GLN A 1 610 ? 30.155 -21.953 -44.672 1.00 70.69 610 GLN A O 1
ATOM 4794 N N . ARG A 1 611 ? 30.715 -23.899 -45.634 1.00 73.69 611 ARG A N 1
ATOM 4795 C CA . ARG A 1 611 ? 30.006 -23.651 -46.899 1.00 73.69 611 ARG A CA 1
ATOM 4796 C C . ARG A 1 611 ? 28.481 -23.655 -46.737 1.00 73.69 611 ARG A C 1
ATOM 4798 O O . ARG A 1 611 ? 27.792 -22.932 -47.447 1.00 73.69 611 ARG A O 1
ATOM 4805 N N . TRP A 1 612 ? 27.965 -24.438 -45.787 1.00 70.81 612 TRP A N 1
ATOM 4806 C CA . TRP A 1 612 ? 26.542 -24.481 -45.426 1.00 70.81 612 TRP A CA 1
ATOM 4807 C C . TRP A 1 612 ? 26.134 -23.313 -44.517 1.00 70.81 612 TRP A C 1
ATOM 4809 O O . TRP A 1 612 ? 25.043 -22.773 -44.661 1.00 70.81 612 TRP A O 1
ATOM 4819 N N . LEU A 1 613 ? 27.016 -22.871 -43.618 1.00 68.00 613 LEU A N 1
ATOM 4820 C CA . LEU A 1 613 ? 26.784 -21.692 -42.772 1.00 68.00 613 LEU A CA 1
ATOM 4821 C C . LEU A 1 613 ? 26.804 -20.372 -43.559 1.00 68.00 613 LEU A C 1
ATOM 4823 O O . LEU A 1 613 ? 26.199 -19.391 -43.140 1.00 68.00 613 LEU A O 1
ATOM 4827 N N . GLU A 1 614 ? 27.455 -20.350 -44.722 1.00 70.62 614 GLU A N 1
ATOM 4828 C CA . GLU A 1 614 ? 27.404 -19.232 -45.672 1.00 70.62 614 GLU A CA 1
ATOM 4829 C C . GLU A 1 614 ? 26.107 -19.180 -46.496 1.00 70.62 614 GLU A C 1
ATOM 4831 O O . GLU A 1 614 ? 25.908 -18.232 -47.265 1.00 70.62 614 GLU A O 1
ATOM 4836 N N . HIS A 1 615 ? 25.220 -20.172 -46.352 1.00 76.94 615 HIS A N 1
ATOM 4837 C CA . HIS A 1 615 ? 23.941 -20.170 -47.045 1.00 76.94 615 HIS A CA 1
ATOM 4838 C C . HIS A 1 615 ? 23.103 -18.976 -46.556 1.00 76.94 615 HIS A C 1
ATOM 4840 O O . HIS A 1 615 ? 22.928 -18.805 -45.344 1.00 76.94 615 HIS A O 1
ATOM 4846 N N . PRO A 1 616 ? 22.543 -18.152 -47.460 1.00 70.50 616 PRO A N 1
ATOM 4847 C CA . PRO A 1 616 ? 21.860 -16.910 -47.090 1.00 70.50 616 PRO A CA 1
ATOM 4848 C C . PRO A 1 616 ? 20.706 -17.130 -46.098 1.00 70.50 616 PRO A C 1
ATOM 4850 O O . PRO A 1 616 ? 20.482 -16.305 -45.220 1.00 70.50 616 PRO A O 1
ATOM 4853 N N . ALA A 1 617 ? 20.020 -18.273 -46.166 1.00 71.88 617 ALA A N 1
ATOM 4854 C CA . ALA A 1 617 ? 18.959 -18.628 -45.222 1.00 71.88 617 ALA A CA 1
ATOM 4855 C C . ALA A 1 617 ? 19.450 -18.745 -43.764 1.00 71.88 61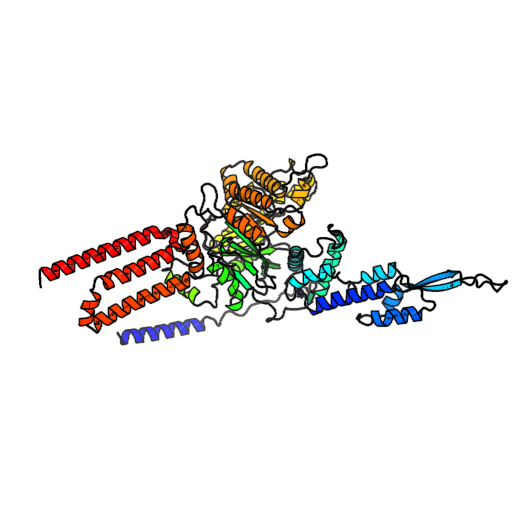7 ALA A C 1
ATOM 4857 O O . ALA A 1 617 ? 18.770 -18.280 -42.859 1.00 71.88 617 ALA A O 1
ATOM 4858 N N . LEU A 1 618 ? 20.636 -19.311 -43.523 1.00 72.00 618 LEU A N 1
ATOM 4859 C CA . LEU A 1 618 ? 21.221 -19.415 -42.179 1.00 72.00 618 LEU A CA 1
ATOM 4860 C C . LEU A 1 618 ? 21.868 -18.096 -41.747 1.00 72.00 618 LEU A C 1
ATOM 4862 O O . LEU A 1 618 ? 21.706 -17.677 -40.602 1.00 72.00 618 LEU A O 1
ATOM 4866 N N . LEU A 1 619 ? 22.546 -17.420 -42.679 1.00 72.19 619 LEU A N 1
ATOM 4867 C CA . LEU A 1 619 ? 23.238 -16.161 -42.414 1.00 72.19 619 LEU A CA 1
ATOM 4868 C C . LEU A 1 619 ? 22.274 -15.006 -42.102 1.00 72.19 619 LEU A C 1
ATOM 4870 O O . LEU A 1 619 ? 22.607 -14.155 -41.285 1.00 72.19 619 LEU A O 1
ATOM 4874 N N . TYR A 1 620 ? 21.095 -14.971 -42.732 1.00 72.56 620 TYR A N 1
ATOM 4875 C CA . TYR A 1 620 ? 20.107 -13.900 -42.554 1.00 72.56 620 TYR A CA 1
ATOM 4876 C C . TYR A 1 620 ? 18.862 -14.340 -41.791 1.00 72.56 620 TYR A C 1
ATOM 4878 O O . TYR A 1 620 ? 18.331 -13.556 -41.012 1.00 72.56 620 TYR A O 1
ATOM 4886 N N . GLY A 1 621 ? 18.407 -15.583 -41.968 1.00 75.12 621 GLY A N 1
ATOM 4887 C CA . GLY A 1 621 ? 17.186 -16.072 -41.330 1.00 75.12 621 GLY A CA 1
ATOM 4888 C C . GLY A 1 621 ? 17.313 -16.161 -39.813 1.00 75.12 621 GLY A C 1
ATOM 4889 O O . GLY A 1 621 ? 16.414 -15.713 -39.110 1.00 75.12 621 GLY A O 1
ATOM 4890 N N . VAL A 1 622 ? 18.442 -16.652 -39.289 1.00 73.62 622 VAL A N 1
ATOM 4891 C CA . VAL A 1 622 ? 18.644 -16.750 -37.833 1.00 73.62 622 VAL A CA 1
ATOM 4892 C C . VAL A 1 622 ? 18.737 -15.364 -37.177 1.00 73.62 622 VAL A C 1
ATOM 4894 O O . VAL A 1 622 ? 17.991 -15.130 -36.225 1.00 73.62 622 VAL A O 1
ATOM 4897 N N . PRO A 1 623 ? 19.548 -14.405 -37.677 1.00 73.44 623 PRO A N 1
ATOM 4898 C CA . PRO A 1 623 ? 19.531 -13.041 -37.149 1.00 73.44 623 PRO A CA 1
ATOM 4899 C C . PRO A 1 623 ? 18.185 -12.340 -37.303 1.00 73.44 623 PRO A C 1
ATOM 4901 O O . PRO A 1 623 ? 17.819 -11.574 -36.421 1.00 73.44 623 PRO A O 1
ATOM 4904 N N . LEU A 1 624 ? 17.437 -12.599 -38.381 1.00 75.88 624 LEU A N 1
ATOM 4905 C CA . LEU A 1 624 ? 16.110 -12.019 -38.585 1.00 75.88 624 LEU A CA 1
ATOM 4906 C C . LEU A 1 624 ? 15.100 -12.557 -37.567 1.00 75.88 624 LEU A C 1
ATOM 4908 O O . LEU A 1 624 ? 14.408 -11.768 -36.937 1.00 75.88 624 LEU A O 1
ATOM 4912 N N . VAL A 1 625 ? 15.036 -13.875 -37.360 1.00 79.31 625 VAL A N 1
ATOM 4913 C CA . VAL A 1 625 ? 14.164 -14.484 -36.340 1.00 79.31 625 VAL A CA 1
ATOM 4914 C C . VAL A 1 625 ? 14.549 -13.991 -34.946 1.00 79.31 625 VAL A C 1
ATOM 4916 O O . VAL A 1 625 ? 13.675 -13.643 -34.155 1.00 79.31 625 VAL A O 1
ATOM 4919 N N . PHE A 1 626 ? 15.850 -13.893 -34.659 1.00 77.81 626 PHE A N 1
ATOM 4920 C CA . PHE A 1 626 ? 16.340 -13.322 -33.408 1.00 77.81 626 PHE A CA 1
ATOM 4921 C C . PHE A 1 626 ? 15.939 -11.849 -33.256 1.00 77.81 626 PHE A C 1
ATOM 4923 O O . PHE A 1 626 ? 15.457 -11.461 -32.199 1.00 77.81 626 PHE A O 1
ATOM 4930 N N . ALA A 1 627 ? 16.079 -11.042 -34.311 1.00 76.06 627 ALA A N 1
ATOM 4931 C CA . ALA A 1 627 ? 15.672 -9.642 -34.329 1.00 76.06 627 ALA A CA 1
ATOM 4932 C C . ALA A 1 627 ? 14.163 -9.480 -34.120 1.00 76.06 627 ALA A C 1
ATOM 4934 O O . ALA A 1 627 ? 13.761 -8.618 -33.351 1.00 76.06 627 ALA A O 1
ATOM 4935 N N . VAL A 1 628 ? 13.334 -10.319 -34.745 1.00 79.75 628 VAL A N 1
ATOM 4936 C CA . VAL A 1 628 ? 11.875 -10.312 -34.554 1.00 79.75 628 VAL A CA 1
ATOM 4937 C C . VAL A 1 628 ? 11.511 -10.712 -33.125 1.00 79.75 628 VAL A C 1
ATOM 4939 O O . VAL A 1 628 ? 10.730 -10.015 -32.487 1.00 79.75 628 VAL A O 1
ATOM 4942 N N . GLY A 1 629 ? 12.100 -11.786 -32.589 1.00 78.94 629 GLY A N 1
ATOM 4943 C CA . GLY A 1 629 ? 11.860 -12.208 -31.205 1.00 78.94 629 GLY A CA 1
ATOM 4944 C C . GLY A 1 629 ? 12.313 -11.162 -30.184 1.00 78.94 629 GLY A C 1
ATOM 4945 O O . GLY A 1 629 ? 11.625 -10.910 -29.199 1.00 78.94 629 GLY A O 1
ATOM 4946 N N . LEU A 1 630 ? 13.442 -10.505 -30.451 1.00 78.56 630 LEU A N 1
ATOM 4947 C CA . LEU A 1 630 ? 13.945 -9.393 -29.656 1.00 78.56 630 LEU A CA 1
ATOM 4948 C C . LEU A 1 630 ? 13.008 -8.185 -29.755 1.00 78.56 630 LEU A C 1
ATOM 4950 O O . LEU A 1 630 ? 12.632 -7.655 -28.723 1.00 78.56 630 LEU A O 1
ATOM 4954 N N . LEU A 1 631 ? 12.555 -7.796 -30.949 1.00 78.38 631 LEU A N 1
ATOM 4955 C CA . LEU A 1 631 ? 11.579 -6.714 -31.125 1.00 78.38 631 LEU A CA 1
ATOM 4956 C C . LEU A 1 631 ? 10.270 -6.985 -30.380 1.00 78.38 631 LEU A C 1
ATOM 4958 O O . LEU A 1 631 ? 9.751 -6.070 -29.757 1.00 78.38 631 LEU A O 1
ATOM 4962 N N . LEU A 1 632 ? 9.780 -8.225 -30.403 1.00 77.88 632 LEU A N 1
ATOM 4963 C CA . LEU A 1 632 ? 8.553 -8.635 -29.718 1.00 77.88 632 LEU A CA 1
ATOM 4964 C C . LEU A 1 632 ? 8.702 -8.575 -28.195 1.00 77.88 632 LEU A C 1
ATOM 4966 O O . LEU A 1 632 ? 7.837 -8.053 -27.498 1.00 77.88 632 LEU A O 1
ATOM 4970 N N . ILE A 1 633 ? 9.821 -9.071 -27.660 1.00 80.56 633 ILE A N 1
ATOM 4971 C CA . ILE A 1 633 ? 10.093 -8.966 -26.224 1.00 80.56 633 ILE A CA 1
ATOM 4972 C C . ILE A 1 633 ? 10.283 -7.504 -25.828 1.00 80.56 633 ILE A C 1
ATOM 4974 O O . ILE A 1 633 ? 9.721 -7.094 -24.826 1.00 80.56 633 ILE A O 1
ATOM 4978 N N . LEU A 1 634 ? 11.004 -6.707 -26.619 1.00 78.62 634 LEU A N 1
ATOM 4979 C CA . LEU A 1 634 ? 11.221 -5.287 -26.336 1.00 78.62 634 LEU A CA 1
ATOM 4980 C C . LEU A 1 634 ? 9.939 -4.455 -26.439 1.00 78.62 634 LEU A C 1
ATOM 4982 O O . LEU A 1 634 ? 9.794 -3.523 -25.660 1.00 78.62 634 LEU A O 1
ATOM 4986 N N . SER A 1 635 ? 9.012 -4.780 -27.348 1.00 80.62 635 SER A N 1
ATOM 4987 C CA . SER A 1 635 ? 7.725 -4.077 -27.442 1.00 80.62 635 SER A CA 1
ATOM 4988 C C . SER A 1 635 ? 6.825 -4.347 -26.242 1.00 80.62 635 SER A C 1
ATOM 4990 O O . SER A 1 635 ? 6.038 -3.490 -25.870 1.00 80.62 635 SER A O 1
ATOM 4992 N N . CYS A 1 636 ? 6.951 -5.527 -25.633 1.00 85.12 636 CYS A N 1
ATOM 4993 C CA . CYS A 1 636 ? 6.192 -5.906 -24.444 1.00 85.12 636 CYS A CA 1
ATOM 4994 C C . CYS A 1 636 ? 6.930 -5.607 -23.129 1.00 85.12 636 CYS A C 1
ATOM 4996 O O . CYS A 1 636 ? 6.409 -5.898 -22.054 1.00 85.12 636 CYS A O 1
ATOM 4998 N N . ASP A 1 637 ? 8.160 -5.093 -23.190 1.00 85.38 637 ASP A N 1
ATOM 4999 C CA . ASP A 1 637 ? 8.992 -4.842 -22.021 1.00 85.38 637 ASP A CA 1
ATOM 5000 C C . ASP A 1 637 ? 9.028 -3.341 -21.715 1.00 85.38 637 ASP A C 1
ATOM 5002 O O . ASP A 1 637 ? 9.702 -2.593 -22.433 1.00 85.38 637 ASP A O 1
ATOM 5006 N N . PRO A 1 638 ? 8.363 -2.887 -20.638 1.00 78.06 638 PRO A N 1
ATOM 5007 C CA . PRO A 1 638 ? 8.221 -1.460 -20.350 1.00 78.06 638 PRO A CA 1
ATOM 5008 C C . PRO A 1 638 ? 9.580 -0.766 -20.198 1.00 78.06 638 PRO A C 1
ATOM 5010 O O . PRO A 1 638 ? 9.747 0.377 -20.598 1.00 78.06 638 PRO A O 1
ATOM 5013 N N . TYR A 1 639 ? 10.607 -1.480 -19.725 1.00 76.38 639 TYR A N 1
ATOM 5014 C CA . TYR A 1 639 ? 11.940 -0.911 -19.529 1.00 76.38 639 TYR A CA 1
ATOM 5015 C C . TYR A 1 639 ? 12.614 -0.461 -20.837 1.00 76.38 639 TYR A C 1
ATOM 5017 O O . TYR A 1 639 ? 13.366 0.517 -20.864 1.00 76.38 639 TYR A O 1
ATOM 5025 N N . TRP A 1 640 ? 12.398 -1.214 -21.920 1.00 75.06 640 TRP A N 1
ATOM 5026 C CA . TRP A 1 640 ? 13.077 -0.988 -23.196 1.00 75.06 640 TRP A CA 1
ATOM 5027 C C . TRP A 1 640 ? 12.244 -0.215 -24.206 1.00 75.06 640 TRP A C 1
ATOM 5029 O O . TRP A 1 640 ? 12.772 0.119 -25.268 1.00 75.06 640 TRP A O 1
ATOM 5039 N N . HIS A 1 641 ? 10.996 0.108 -23.878 1.00 73.06 641 HIS A N 1
ATOM 5040 C CA . HIS A 1 641 ? 10.111 0.854 -24.760 1.00 73.06 641 HIS A CA 1
ATOM 5041 C C . HIS A 1 641 ? 10.761 2.177 -25.219 1.00 73.06 641 HIS A C 1
ATOM 5043 O O . HIS A 1 641 ? 10.849 2.450 -26.417 1.00 73.06 641 HIS A O 1
ATOM 5049 N N . GLN A 1 642 ? 11.403 2.912 -24.301 1.00 73.06 642 GLN A N 1
ATOM 5050 C CA . GLN A 1 642 ? 12.171 4.131 -24.614 1.00 73.06 642 GLN A CA 1
ATOM 5051 C C . GLN A 1 642 ? 13.375 3.918 -25.560 1.00 73.06 642 GLN A C 1
ATOM 5053 O O . GLN A 1 642 ? 13.791 4.833 -26.269 1.00 73.06 642 GLN A O 1
ATOM 5058 N N . PHE A 1 643 ? 13.944 2.711 -25.601 1.00 77.88 643 PHE A N 1
ATOM 5059 C CA . PHE A 1 643 ? 15.114 2.369 -26.420 1.00 77.88 643 PHE A CA 1
ATOM 5060 C C . PHE A 1 643 ? 14.747 1.625 -27.707 1.00 77.88 643 PHE A C 1
ATOM 5062 O O . PHE A 1 643 ? 15.634 1.319 -28.509 1.00 77.88 643 PHE A O 1
ATOM 5069 N N . GLN A 1 644 ? 13.466 1.320 -27.926 1.00 77.25 644 GLN A N 1
ATOM 5070 C CA . GLN A 1 644 ? 13.011 0.492 -29.040 1.00 77.25 644 GLN A CA 1
ATOM 5071 C C . GLN A 1 644 ? 13.464 1.056 -30.393 1.00 77.25 644 GLN A C 1
ATOM 5073 O O . GLN A 1 644 ? 13.963 0.310 -31.237 1.00 77.25 644 GLN A O 1
ATOM 5078 N N . SER A 1 645 ? 13.360 2.374 -30.585 1.00 79.44 645 SER A N 1
ATOM 5079 C CA . SER A 1 645 ? 13.786 3.058 -31.812 1.00 79.44 645 SER A CA 1
ATOM 5080 C C . SER A 1 645 ? 15.295 2.931 -32.049 1.00 79.44 645 SER A C 1
ATOM 5082 O O . SER A 1 645 ? 15.722 2.572 -33.147 1.00 79.44 645 SER A O 1
ATOM 5084 N N . LEU A 1 646 ? 16.108 3.148 -31.011 1.00 81.69 646 LEU A N 1
ATOM 5085 C CA . LEU A 1 646 ? 17.566 3.027 -31.075 1.00 81.69 646 LEU A CA 1
ATOM 5086 C C . LEU A 1 646 ? 18.001 1.594 -31.387 1.00 81.69 646 LEU A C 1
ATOM 5088 O O . LEU A 1 646 ? 18.877 1.384 -32.227 1.00 81.69 646 LEU A O 1
ATOM 5092 N N . ILE A 1 647 ? 17.370 0.605 -30.752 1.00 75.50 647 ILE A N 1
ATOM 5093 C CA . ILE A 1 647 ? 17.666 -0.808 -30.995 1.00 75.50 647 ILE A CA 1
ATOM 5094 C C . ILE A 1 647 ? 17.275 -1.203 -32.414 1.00 75.50 647 ILE A C 1
ATOM 5096 O O . ILE A 1 647 ? 18.064 -1.856 -33.095 1.00 75.50 647 ILE A O 1
ATOM 5100 N N . LEU A 1 648 ? 16.100 -0.786 -32.889 1.00 77.12 648 LEU A N 1
ATOM 5101 C CA . LEU A 1 648 ? 15.644 -1.090 -34.243 1.00 77.12 648 LEU A CA 1
ATOM 5102 C C . LEU A 1 648 ? 16.601 -0.503 -35.287 1.00 77.12 648 LEU A C 1
ATOM 5104 O O . LEU A 1 648 ? 16.998 -1.207 -36.217 1.00 77.12 648 LEU A O 1
ATOM 5108 N N . VAL A 1 649 ? 17.050 0.741 -35.095 1.00 83.88 649 VAL A N 1
ATOM 5109 C CA . VAL A 1 649 ? 18.069 1.371 -35.947 1.00 83.88 649 VAL A CA 1
ATOM 5110 C C . VAL A 1 649 ? 19.393 0.603 -35.894 1.00 83.88 649 VAL A C 1
ATOM 5112 O O . VAL A 1 649 ? 19.983 0.338 -36.942 1.00 83.88 649 VAL A O 1
ATOM 5115 N N . ALA A 1 650 ? 19.853 0.194 -34.708 1.00 81.44 650 ALA A N 1
ATOM 5116 C CA . ALA A 1 650 ? 21.096 -0.561 -34.551 1.00 81.44 650 ALA A CA 1
ATOM 5117 C C . ALA A 1 650 ? 21.034 -1.943 -35.228 1.00 81.44 650 ALA A C 1
ATOM 5119 O O . ALA A 1 650 ? 21.972 -2.337 -35.926 1.00 81.44 650 ALA A O 1
ATOM 5120 N N . VAL A 1 651 ? 19.919 -2.663 -35.075 1.00 77.19 651 VAL A N 1
ATOM 5121 C CA . VAL A 1 651 ? 19.680 -3.960 -35.722 1.00 77.19 651 VAL A CA 1
ATOM 5122 C C . VAL A 1 651 ? 19.616 -3.798 -37.239 1.00 77.19 651 VAL A C 1
ATOM 5124 O O . VAL A 1 651 ? 20.283 -4.540 -37.959 1.00 77.19 651 VAL A O 1
ATOM 5127 N N . LEU A 1 652 ? 18.883 -2.800 -37.741 1.00 81.31 652 LEU A N 1
ATOM 5128 C CA . LEU A 1 652 ? 18.796 -2.515 -39.173 1.00 81.31 652 LEU A CA 1
ATOM 5129 C C . LEU A 1 652 ? 20.175 -2.174 -39.759 1.00 81.31 652 LEU A C 1
ATOM 5131 O O . LEU A 1 652 ? 20.560 -2.720 -40.794 1.00 81.31 652 LEU A O 1
ATOM 5135 N N . ALA A 1 653 ? 20.958 -1.342 -39.068 1.00 82.62 653 ALA A N 1
ATOM 5136 C CA . ALA A 1 653 ? 22.326 -1.019 -39.458 1.00 82.62 653 ALA A CA 1
ATOM 5137 C C . ALA A 1 653 ? 23.225 -2.269 -39.498 1.00 82.62 653 ALA A C 1
ATOM 5139 O O . ALA A 1 653 ? 23.988 -2.443 -40.451 1.00 82.62 653 ALA A O 1
ATOM 5140 N N . ALA A 1 654 ? 23.108 -3.172 -38.518 1.00 78.25 654 ALA A N 1
ATOM 5141 C CA . ALA A 1 654 ? 23.859 -4.427 -38.485 1.00 78.25 654 ALA A CA 1
ATOM 5142 C C . ALA A 1 654 ? 23.476 -5.374 -39.636 1.00 78.25 654 ALA A C 1
ATOM 5144 O O . ALA A 1 654 ? 24.362 -5.957 -40.266 1.00 78.25 654 ALA A O 1
ATOM 5145 N N . VAL A 1 655 ? 22.182 -5.488 -39.960 1.00 78.62 655 VAL A N 1
ATOM 5146 C CA . VAL A 1 655 ? 21.690 -6.281 -41.101 1.00 78.62 655 VAL A CA 1
ATOM 5147 C C . VAL A 1 655 ? 22.225 -5.719 -42.420 1.00 78.62 655 VAL A C 1
ATOM 5149 O O . VAL A 1 655 ? 22.766 -6.468 -43.236 1.00 78.62 655 VAL A O 1
ATOM 5152 N N . VAL A 1 656 ? 22.146 -4.400 -42.615 1.00 84.12 656 VAL A N 1
ATOM 5153 C CA . VAL A 1 656 ? 22.644 -3.719 -43.821 1.00 84.12 656 VAL A CA 1
ATOM 5154 C C . VAL A 1 656 ? 24.165 -3.859 -43.955 1.00 84.12 656 VAL A C 1
ATOM 5156 O O . VAL A 1 656 ? 24.663 -4.178 -45.037 1.00 84.12 656 VAL A O 1
ATOM 5159 N N . LEU A 1 657 ? 24.919 -3.692 -42.864 1.00 83.00 657 LEU A N 1
ATOM 5160 C CA . LEU A 1 657 ? 26.369 -3.902 -42.849 1.00 83.00 657 LEU A CA 1
ATOM 5161 C C . LEU A 1 657 ? 26.725 -5.361 -43.168 1.00 83.00 657 LEU A C 1
ATOM 5163 O O . LEU A 1 657 ? 27.606 -5.617 -43.992 1.00 83.00 657 LEU A O 1
ATOM 5167 N N . GLY A 1 658 ? 26.016 -6.317 -42.564 1.00 78.94 658 GLY A N 1
ATOM 5168 C CA . GLY A 1 658 ? 26.166 -7.744 -42.843 1.00 78.94 658 GLY A CA 1
ATOM 5169 C C . GLY A 1 658 ? 25.911 -8.073 -44.315 1.00 78.94 658 GLY A C 1
ATOM 5170 O O . GLY A 1 658 ? 26.697 -8.793 -44.936 1.00 78.94 658 GLY A O 1
ATOM 5171 N N . PHE A 1 659 ? 24.875 -7.479 -44.911 1.00 81.38 659 PHE A N 1
ATOM 5172 C CA . PHE A 1 659 ? 24.576 -7.600 -46.337 1.00 81.38 659 PHE A CA 1
ATOM 5173 C C . PHE A 1 659 ? 25.681 -7.005 -47.224 1.00 81.38 659 PHE A C 1
ATOM 5175 O O . PHE A 1 659 ? 26.143 -7.665 -48.158 1.00 81.38 659 PHE A O 1
ATOM 5182 N N . MET A 1 660 ? 26.177 -5.802 -46.913 1.00 84.50 660 MET A N 1
ATOM 5183 C CA . MET A 1 660 ? 27.284 -5.183 -47.655 1.00 84.50 660 MET A CA 1
ATOM 5184 C C . MET A 1 660 ? 28.567 -6.024 -47.596 1.00 84.50 660 MET A C 1
ATOM 5186 O O . MET A 1 660 ? 29.227 -6.226 -48.620 1.00 84.50 660 MET A O 1
ATOM 5190 N N . LEU A 1 661 ? 28.920 -6.545 -46.417 1.00 80.50 661 LEU A N 1
ATOM 5191 C CA . LEU A 1 661 ? 30.092 -7.405 -46.232 1.00 80.50 661 LEU A CA 1
ATOM 5192 C C . LEU A 1 661 ? 29.957 -8.725 -46.996 1.00 80.50 661 LEU A C 1
ATOM 5194 O O . LEU A 1 661 ? 30.924 -9.167 -47.621 1.00 80.50 661 LEU A O 1
ATOM 5198 N N . TYR A 1 662 ? 28.769 -9.328 -46.986 1.00 78.81 662 TYR A N 1
ATOM 5199 C CA . TYR A 1 662 ? 28.475 -10.528 -47.764 1.00 78.81 662 TYR A CA 1
ATOM 5200 C C . TYR A 1 662 ? 28.618 -10.279 -49.265 1.00 78.81 662 TYR A C 1
ATOM 5202 O O . TYR A 1 662 ? 29.376 -10.987 -49.928 1.00 78.81 662 TYR A O 1
ATOM 5210 N N . ARG A 1 663 ? 27.979 -9.226 -49.792 1.00 84.06 663 ARG A N 1
ATOM 5211 C CA . ARG A 1 663 ? 28.063 -8.866 -51.214 1.00 84.06 663 ARG A CA 1
ATOM 5212 C C . ARG A 1 663 ? 29.507 -8.609 -51.634 1.00 84.06 663 ARG A C 1
ATOM 5214 O O . ARG A 1 663 ? 29.949 -9.097 -52.668 1.00 84.06 663 ARG A O 1
ATOM 5221 N N . ARG A 1 664 ? 30.286 -7.912 -50.800 1.00 84.38 664 ARG A N 1
ATOM 5222 C CA . ARG A 1 664 ? 31.716 -7.682 -51.050 1.00 84.38 664 ARG A CA 1
ATOM 5223 C C . ARG A 1 664 ? 32.519 -8.986 -51.078 1.00 84.38 664 ARG A C 1
ATOM 5225 O O . ARG A 1 664 ? 33.451 -9.100 -51.870 1.00 84.38 664 ARG A O 1
ATOM 5232 N N . ARG A 1 665 ? 32.191 -9.963 -50.224 1.00 80.31 665 ARG A N 1
ATOM 5233 C CA . ARG A 1 665 ? 32.827 -11.291 -50.241 1.00 80.31 665 ARG A CA 1
ATOM 5234 C C . ARG A 1 665 ? 32.442 -12.096 -51.478 1.00 80.31 665 ARG A C 1
ATOM 5236 O O . ARG A 1 665 ? 33.331 -12.706 -52.061 1.00 80.31 665 ARG A O 1
ATOM 5243 N N . GLN A 1 666 ? 31.176 -12.071 -51.896 1.00 81.44 666 GLN A N 1
ATOM 5244 C CA . GLN A 1 666 ? 30.753 -12.719 -53.139 1.00 81.44 666 GLN A CA 1
ATOM 5245 C C . GLN A 1 666 ? 31.464 -12.126 -54.355 1.00 81.44 666 GLN A C 1
ATOM 5247 O O . GLN A 1 666 ? 32.106 -12.869 -55.088 1.00 81.44 666 GLN A O 1
ATOM 5252 N N . LEU A 1 667 ? 31.481 -10.796 -54.490 1.00 84.50 667 LEU A N 1
ATOM 5253 C CA . LEU A 1 667 ? 32.186 -10.121 -55.584 1.00 84.50 667 LEU A CA 1
ATOM 5254 C C . LEU A 1 667 ? 33.676 -10.488 -55.631 1.00 84.50 667 LEU A C 1
ATOM 5256 O O . LEU A 1 667 ? 34.229 -10.692 -56.709 1.00 84.50 667 LEU A O 1
ATOM 5260 N N . LYS A 1 668 ? 34.335 -10.618 -54.469 1.00 81.38 668 LYS A N 1
ATOM 5261 C CA . LYS A 1 668 ? 35.729 -11.086 -54.401 1.00 81.38 668 LYS A CA 1
ATOM 5262 C C . LYS A 1 668 ? 35.903 -12.525 -54.887 1.00 81.38 668 LYS A C 1
ATOM 5264 O O . LYS A 1 668 ? 36.915 -12.795 -55.516 1.00 81.38 668 LYS A O 1
ATOM 5269 N N . ARG A 1 669 ? 34.960 -13.425 -54.596 1.00 80.88 669 ARG A N 1
ATOM 5270 C CA . ARG A 1 669 ? 34.996 -14.821 -55.072 1.00 80.88 669 ARG A CA 1
ATOM 5271 C C . ARG A 1 669 ? 34.736 -14.922 -56.571 1.00 80.88 669 ARG A C 1
ATOM 5273 O O . ARG A 1 669 ? 35.334 -15.755 -57.226 1.00 80.88 669 ARG A O 1
ATOM 5280 N N . GLU A 1 670 ? 33.884 -14.059 -57.114 1.00 81.88 670 GLU A N 1
ATOM 5281 C CA . GLU A 1 670 ? 33.653 -13.984 -58.561 1.00 81.88 670 GLU A CA 1
ATOM 5282 C C . GLU A 1 670 ? 34.874 -13.427 -59.313 1.00 81.88 670 GLU A C 1
ATOM 5284 O O . GLU A 1 670 ? 35.160 -13.867 -60.421 1.00 81.88 670 GLU A O 1
ATOM 5289 N N . HIS A 1 671 ? 35.614 -12.482 -58.715 1.00 79.75 671 HIS A N 1
ATOM 5290 C CA . HIS A 1 671 ? 36.811 -11.879 -59.325 1.00 79.75 671 HIS A CA 1
ATOM 5291 C C . HIS A 1 671 ? 38.107 -12.684 -59.110 1.00 79.75 671 HIS A C 1
ATOM 5293 O O . HIS A 1 671 ? 39.045 -12.532 -59.889 1.00 79.75 671 HIS A O 1
ATOM 5299 N N . TYR A 1 672 ? 38.175 -13.518 -58.069 1.00 68.00 672 TYR A N 1
ATOM 5300 C CA . TYR A 1 672 ? 39.298 -14.415 -57.771 1.00 68.00 672 TYR A CA 1
ATOM 5301 C C . TYR A 1 672 ? 38.752 -15.828 -57.483 1.00 68.00 672 TYR A C 1
ATOM 5303 O O . TYR A 1 672 ? 38.640 -16.187 -56.305 1.00 68.00 672 TYR A O 1
ATOM 5311 N N . PRO A 1 673 ? 38.329 -16.570 -58.528 1.00 54.84 673 PRO A N 1
ATOM 5312 C CA . PRO A 1 673 ? 37.704 -17.887 -58.390 1.00 54.84 673 PRO A CA 1
ATOM 5313 C C . PRO A 1 673 ? 38.627 -18.964 -57.813 1.00 54.84 673 PRO A C 1
ATOM 5315 O O . PRO A 1 673 ? 39.859 -18.891 -58.040 1.00 54.84 673 PRO A O 1
#

Radius of gyration: 34.28 Å; chains: 1; bounding box: 115×61×116 Å

pLDDT: mean 83.94, std 15.03, range [31.48, 98.62]